Protein AF-A0A948JRN7-F1 (afdb_monomer)

Secondary structure (DSSP, 8-state):
---SSEEEETTTTEEEEPTTEEEETTEEEEHHHHHHHHH-SSEEEETTTTEEEEPTTEEEEE-SSSS-EEEEEHHHHH-TTEEE-TTT-SEEE-TTEEE-TTS-EEE---EEEEEEEEEETTTTEEEEEETTT--EEEEEE-TT-TTGGGGTTSEEEEE-TTSSS--TT-EEEETTTTEEEEEEEEEEE-TT--SSPPPPP--S-PPPP---HHHHHHTT-TTHHHHHHHHHTTS----TTS---TTSBPBHHHHHHHHHHHTTPPP--S--BTTBSSSTTHHHHHHHHHTTS----TTS---TTSBPBHHHHHHHHHHHTT---PPPPTTS-TTHHHHHHHHHTT-S-TT--SSSPBPBHHHHHHHHHHHHHHHHHH--

pLDDT: mean 86.11, std 11.88, range [35.75, 98.44]

Foldseek 3Di:
DADPQWDQDPVVRDIDGHPQWDQDPSYTDRQQVVLCVQANPQWGADPVVRDIAGHQQWHWDADPDDRGIYTDGQCVQANPQWTADPVVRDIDGHPQFDQDPSRHTDGAWDKFKWFFADDDPVQQWTWIAGPPPRWIKIWHKAPWPPPCVVRHRHIWIKGCTPDSDRDQQIWIADPVPRTIIGTNDIDTDDPPDDPDDDDDDDDDDDDDDDDQQACVQCVPPPLSVLQVVCVVVVLDAPDPVNYNNQFAFDFLLRLLSSLLVLLVNDQQDFPQAVPTGPDPSRSSQVSCCVLVQAVDDPVRHNRRGDFDFDLNSLSNNCSSLVPDFDDDDPPDDPSVSSCVSCVVLVLDDPPNPDRRHGDGNSNSSSSSSSSVVVSVVVPD

Nearest PDB structures (foldseek):
  6cwi-assembly1_A  TM=8.320E-01  e=4.860E-07  Paenibacillus alvei
  7sv6-assembly1_A  TM=8.134E-01  e=3.310E-07  Paenibacillus alvei
  7sv5-assembly2_B  TM=8.138E-01  e=5.134E-07  Paenibacillus alvei
  6cwm-assembly1_A  TM=8.094E-01  e=3.505E-06  Paenibacillus alvei
  6cwf-assembly1_A  TM=7.870E-01  e=3.318E-06  Paenibacillus alvei

Mean predicted aligned error: 18.85 Å

Sequence (380 aa):
QLGLNSSYNVLSDTCECSIGYIIRNDQCVQADDACEDKIGRHSKFNSLTDKCECDSGYVLSQKSYGSELECRSCTDKHGIHAEYDYLSKECECESDYTMDDDGQCIEKQNNVYFDLIELDDDNNEAIIRSDYDRSYYHVSYGLGCLSIWRYENRQIVINLGTDYSLDTWDKIVLQDDDQTCNIVSKERVDSGFSLEEEEEETGGYYVPTSVNVFEVDIALSPYRQAIENLKNKGVVGGYPDGTYKPKNLINRAEFIKIVMGAAGFPASGSSCYSDVKDEWFAGYACAAKSSEIATGYPDGTFKPTNNINVVEALKIVLKTFVISVRGLDEDEEWFKPYVETAQSHSLYLPTFDSADKKITREEMAELVNRILDLQSKLSP

Structure (mmCIF, N/CA/C/O backbone):
data_AF-A0A948JRN7-F1
#
_entry.id   AF-A0A948JRN7-F1
#
loop_
_atom_site.group_PDB
_atom_site.id
_atom_site.type_symbol
_atom_site.label_atom_id
_atom_site.label_alt_id
_atom_site.label_comp_id
_atom_site.label_asym_id
_atom_site.label_entity_id
_atom_site.label_seq_id
_atom_site.pdbx_PDB_ins_code
_atom_site.Cartn_x
_atom_site.Cartn_y
_atom_site.Cartn_z
_atom_site.occupancy
_atom_site.B_iso_or_equiv
_atom_site.auth_seq_id
_atom_site.auth_comp_id
_atom_site.auth_asym_id
_atom_site.auth_atom_id
_atom_site.pdbx_PDB_model_num
ATOM 1 N N . GLN A 1 1 ? -35.756 52.772 35.837 1.00 71.56 1 GLN A N 1
ATOM 2 C CA . GLN A 1 1 ? -35.366 51.626 36.684 1.00 71.56 1 GLN A CA 1
ATOM 3 C C . GLN A 1 1 ? -34.449 50.688 35.915 1.00 71.56 1 GLN A C 1
ATOM 5 O O . GLN A 1 1 ? -33.322 50.562 36.349 1.00 71.56 1 GLN A O 1
ATOM 10 N N . LEU A 1 2 ? -34.848 50.180 34.741 1.00 77.38 2 LEU A N 1
ATOM 11 C CA . LEU A 1 2 ? -34.075 49.175 33.988 1.00 77.38 2 LEU A CA 1
ATOM 12 C C . LEU A 1 2 ? -32.864 49.672 33.162 1.00 77.38 2 LEU A C 1
ATOM 14 O O . LEU A 1 2 ? -32.124 48.860 32.615 1.00 77.38 2 LEU A O 1
ATOM 18 N N . GLY A 1 3 ? -32.627 50.986 33.076 1.00 80.06 3 GLY A N 1
ATOM 19 C CA . GLY A 1 3 ? -31.482 51.554 32.346 1.00 80.06 3 GLY A CA 1
ATOM 20 C C . GLY A 1 3 ? -31.683 51.647 30.824 1.00 80.06 3 GLY A C 1
ATOM 21 O O . GLY A 1 3 ? -32.809 51.805 30.351 1.00 80.06 3 GLY A O 1
ATOM 22 N N . LEU A 1 4 ? -30.578 51.624 30.065 1.00 79.44 4 LEU A N 1
ATOM 23 C CA . LEU A 1 4 ? -30.574 51.638 28.591 1.00 79.44 4 LEU A CA 1
ATOM 24 C C . LEU A 1 4 ? -31.146 50.322 28.026 1.00 79.44 4 LEU A C 1
ATOM 26 O O . LEU A 1 4 ? -31.138 49.310 28.715 1.00 79.44 4 LEU A O 1
ATOM 30 N N . ASN A 1 5 ? -31.630 50.335 26.777 1.00 85.75 5 ASN A N 1
ATOM 31 C CA . ASN A 1 5 ? -32.268 49.180 26.117 1.00 85.75 5 ASN A CA 1
ATOM 32 C C . ASN A 1 5 ? -33.524 48.656 26.839 1.00 85.75 5 ASN A C 1
ATOM 34 O O . ASN A 1 5 ? -33.783 47.456 26.855 1.00 85.75 5 ASN A O 1
ATOM 38 N N . SER A 1 6 ? -34.308 49.568 27.423 1.00 87.62 6 SER A N 1
ATOM 39 C CA . SER A 1 6 ? -35.626 49.282 27.994 1.00 87.62 6 SER A CA 1
ATOM 40 C C . SER A 1 6 ? -36.706 50.173 27.378 1.00 87.62 6 SER A C 1
ATOM 42 O O . SER A 1 6 ? -36.439 51.300 26.953 1.00 87.62 6 SER A O 1
ATOM 44 N N . SER A 1 7 ? -37.936 49.669 27.336 1.00 87.81 7 SER A N 1
ATOM 45 C CA . SER A 1 7 ? -39.126 50.389 26.885 1.00 87.81 7 SER A CA 1
ATOM 46 C C . SER A 1 7 ? -40.307 50.108 27.809 1.00 87.81 7 SER A C 1
ATOM 48 O O . SER A 1 7 ? -40.402 49.038 28.401 1.00 87.81 7 SER A O 1
ATOM 50 N N . TYR A 1 8 ? -41.209 51.074 27.953 1.00 87.38 8 TYR A N 1
ATOM 51 C CA . TYR A 1 8 ? -42.421 50.901 28.750 1.00 87.38 8 TYR A CA 1
ATOM 52 C C . TYR A 1 8 ? -43.553 50.349 27.880 1.00 87.38 8 TYR A C 1
ATOM 54 O O . TYR A 1 8 ? -43.899 50.948 26.857 1.00 87.38 8 TYR A O 1
ATOM 62 N N . ASN A 1 9 ? -44.127 49.219 28.290 1.00 83.50 9 ASN A N 1
ATOM 63 C CA . ASN A 1 9 ? -45.239 48.582 27.606 1.00 83.50 9 ASN A CA 1
ATOM 64 C C . ASN A 1 9 ? -46.561 49.021 28.251 1.00 83.50 9 ASN A C 1
ATOM 66 O O . ASN A 1 9 ? -46.897 48.654 29.375 1.00 83.50 9 ASN A O 1
ATOM 70 N N . VAL A 1 10 ? -47.320 49.828 27.507 1.00 86.88 10 VAL A N 1
ATOM 71 C CA . VAL A 1 10 ? -48.573 50.449 27.971 1.00 86.88 10 VAL A CA 1
ATOM 72 C C . VAL A 1 10 ? -49.690 49.416 28.185 1.00 86.88 10 VAL A C 1
ATOM 74 O O . VAL A 1 10 ? -50.643 49.690 28.909 1.00 86.88 10 VAL A O 1
ATOM 77 N N . LEU A 1 11 ? -49.601 48.238 27.559 1.00 84.12 11 LEU A N 1
ATOM 78 C CA . LEU A 1 11 ? -50.618 47.188 27.675 1.00 84.12 11 LEU A CA 1
ATOM 79 C C . LEU A 1 11 ? -50.417 46.325 28.925 1.00 84.12 11 LEU A C 1
ATOM 81 O O . LEU A 1 11 ? -51.403 45.925 29.541 1.00 84.12 11 LEU A O 1
ATOM 85 N N . SER A 1 12 ? -49.165 46.038 29.288 1.00 84.50 12 SER A N 1
ATOM 86 C CA . SER A 1 12 ? -48.808 45.270 30.490 1.00 84.50 12 SER A CA 1
ATOM 87 C C . SER A 1 12 ? -48.575 46.145 31.727 1.00 84.50 12 SER A C 1
ATOM 89 O O . SER A 1 12 ? -48.521 45.608 32.829 1.00 84.50 12 SER A O 1
ATOM 91 N N . ASP A 1 13 ? -48.476 47.471 31.565 1.00 88.69 13 ASP A N 1
ATOM 92 C CA . ASP A 1 13 ? -48.104 48.436 32.616 1.00 88.69 13 ASP A CA 1
ATOM 93 C C . ASP A 1 13 ? -46.740 48.111 33.264 1.00 88.69 13 ASP A C 1
ATOM 95 O O . ASP A 1 13 ? -46.504 48.324 34.453 1.00 88.69 13 ASP A O 1
ATOM 99 N N . THR A 1 14 ? -45.811 47.573 32.466 1.00 86.38 14 THR A N 1
ATOM 100 C CA . THR A 1 14 ? -44.475 47.158 32.918 1.00 86.38 14 THR A CA 1
ATOM 101 C C . THR A 1 14 ? -43.363 47.727 32.039 1.00 86.38 14 THR A C 1
ATOM 103 O O . THR A 1 14 ? -43.544 47.975 30.847 1.00 86.38 14 THR A O 1
ATOM 106 N N . CYS A 1 15 ? -42.177 47.935 32.622 1.00 87.19 15 CYS A N 1
ATOM 107 C CA . CYS A 1 15 ? -40.963 48.193 31.843 1.00 87.19 15 CYS A CA 1
ATOM 108 C C . CYS A 1 15 ? -40.387 46.860 31.348 1.00 87.19 15 CYS A C 1
ATOM 110 O O . CYS A 1 15 ? -40.169 45.955 32.149 1.00 87.19 15 CYS A O 1
ATOM 112 N N . GLU A 1 16 ? -40.110 46.763 30.054 1.00 88.69 16 GLU A N 1
ATOM 113 C CA . GLU A 1 16 ? -39.585 45.573 29.379 1.00 88.69 16 GLU A CA 1
ATOM 114 C C . GLU A 1 16 ? -38.246 45.910 28.708 1.00 88.69 16 GLU A C 1
ATOM 116 O O . GLU A 1 16 ? -37.993 47.062 28.346 1.00 88.69 16 GLU A O 1
ATOM 121 N N . CYS A 1 17 ? -37.368 44.922 28.548 1.00 86.56 17 CYS A N 1
ATOM 122 C CA . CYS A 1 17 ? -36.128 45.105 27.798 1.00 86.56 17 CYS A CA 1
ATOM 123 C C . CYS A 1 17 ? -36.370 45.010 26.287 1.00 86.56 17 CYS A C 1
ATOM 125 O O . CYS A 1 17 ? -37.283 44.323 25.830 1.00 86.56 17 CYS A O 1
ATOM 127 N N . SER A 1 18 ? -35.541 45.700 25.504 1.00 85.69 18 SER A N 1
ATOM 128 C CA . SER A 1 18 ? -35.514 45.568 24.046 1.00 85.69 18 SER A CA 1
ATOM 129 C C . SER A 1 18 ? -35.190 44.129 23.625 1.00 85.69 18 SER A C 1
ATOM 131 O O . SER A 1 18 ? -34.545 43.384 24.359 1.00 85.69 18 SER A O 1
ATOM 133 N N . ILE A 1 19 ? -35.583 43.749 22.406 1.00 79.81 19 ILE A N 1
ATOM 134 C CA . ILE A 1 19 ? -35.268 42.432 21.825 1.00 79.81 19 ILE A CA 1
ATOM 135 C C . ILE A 1 19 ? -33.754 42.170 21.910 1.00 79.81 19 ILE A C 1
ATOM 137 O O . ILE A 1 19 ? -32.959 43.022 21.517 1.00 79.81 19 ILE A O 1
ATOM 141 N N . GLY A 1 20 ? -33.371 40.995 22.423 1.00 78.69 20 GLY A N 1
ATOM 142 C CA . GLY A 1 20 ? -31.972 40.608 22.655 1.00 78.69 20 GLY A CA 1
ATOM 143 C C . GLY A 1 20 ? -31.425 40.970 24.043 1.00 78.69 20 GLY A C 1
ATOM 144 O O . GLY A 1 20 ? -30.264 40.680 24.325 1.00 78.69 20 GLY A O 1
ATOM 145 N N . TYR A 1 21 ? -32.242 41.567 24.918 1.00 86.25 21 TYR A N 1
ATOM 146 C CA . TYR A 1 21 ? -31.876 41.922 26.290 1.00 86.25 21 TYR A CA 1
ATOM 147 C C . TYR A 1 21 ? -32.825 41.280 27.311 1.00 86.25 21 TYR A C 1
ATOM 149 O O . TYR A 1 21 ? -34.025 41.162 27.064 1.00 86.25 21 TYR A O 1
ATOM 157 N N . ILE A 1 22 ? -32.295 40.917 28.481 1.00 85.38 22 ILE A N 1
ATOM 158 C CA . ILE A 1 22 ? -33.055 40.358 29.611 1.00 85.38 22 ILE A CA 1
ATOM 159 C C . ILE A 1 22 ? -32.855 41.189 30.881 1.00 85.38 22 ILE A C 1
ATOM 161 O O . ILE A 1 22 ? -31.831 41.854 31.048 1.00 85.38 22 ILE A O 1
ATOM 165 N N . ILE A 1 23 ? -33.829 41.144 31.796 1.00 85.31 23 ILE A N 1
ATOM 166 C CA . ILE A 1 23 ? -33.737 41.828 33.093 1.00 85.31 23 ILE A CA 1
ATOM 167 C C . ILE A 1 23 ? -32.885 40.986 34.050 1.00 85.31 23 ILE A C 1
ATOM 169 O O . ILE A 1 23 ? -33.273 39.881 34.427 1.00 85.31 23 ILE A O 1
ATOM 173 N N . ARG A 1 24 ? -31.753 41.530 34.505 1.00 80.81 24 ARG A N 1
ATOM 174 C CA . ARG A 1 24 ? -30.903 40.945 35.554 1.00 80.81 24 ARG A CA 1
ATOM 175 C C . ARG A 1 24 ? -30.499 42.047 36.531 1.00 80.81 24 ARG A C 1
ATOM 177 O O . ARG A 1 24 ? -29.957 43.063 36.114 1.00 80.81 24 ARG A O 1
ATOM 184 N N . ASN A 1 25 ? -30.768 41.854 37.825 1.00 83.50 25 ASN A N 1
ATOM 185 C CA . ASN A 1 25 ? -30.507 42.849 38.881 1.00 83.50 25 ASN A CA 1
ATOM 186 C C . ASN A 1 25 ? -31.093 44.243 38.568 1.00 83.50 25 ASN A C 1
ATOM 188 O O . ASN A 1 25 ? -30.400 45.251 38.683 1.00 83.50 25 ASN A O 1
ATOM 192 N N . ASP A 1 26 ? -32.358 44.287 38.135 1.00 85.69 26 ASP A N 1
ATOM 193 C CA . ASP A 1 26 ? -33.070 45.513 37.740 1.00 85.69 26 ASP A CA 1
ATOM 194 C C . ASP A 1 26 ? -32.399 46.312 36.604 1.00 85.69 26 ASP A C 1
ATOM 196 O O . ASP A 1 26 ? -32.600 47.521 36.494 1.00 85.69 26 ASP A O 1
ATOM 200 N N . GLN A 1 27 ? -31.621 45.656 35.735 1.00 88.12 27 GLN A N 1
ATOM 201 C CA . GLN A 1 27 ? -31.015 46.254 34.542 1.00 88.12 27 GLN A CA 1
ATOM 202 C C . GLN A 1 27 ? -31.199 45.364 33.309 1.00 88.12 27 GLN A C 1
ATOM 204 O O . GLN A 1 27 ? -31.197 44.139 33.419 1.00 88.12 27 GLN A O 1
ATOM 209 N N . CYS A 1 28 ? -31.339 45.976 32.131 1.00 88.25 28 CYS A N 1
ATOM 210 C CA . CYS A 1 28 ? -31.331 45.249 30.861 1.00 88.25 28 CYS A CA 1
ATOM 211 C C . CYS A 1 28 ? -29.895 44.911 30.445 1.00 88.25 28 CYS A C 1
ATOM 213 O O . CYS A 1 28 ? -29.111 45.803 30.116 1.00 88.25 28 CYS A O 1
ATOM 215 N N . VAL A 1 29 ? -29.563 43.621 30.442 1.00 88.94 29 VAL A N 1
ATOM 216 C CA . VAL A 1 29 ? -28.268 43.080 29.996 1.00 88.94 29 VAL A CA 1
ATOM 217 C C . VAL A 1 29 ? -28.449 42.287 28.707 1.00 88.94 29 VAL A C 1
ATOM 219 O O . VAL A 1 29 ? -29.532 41.753 28.467 1.00 88.94 29 VAL A O 1
ATOM 222 N N . GLN A 1 30 ? -27.421 42.242 27.859 1.00 90.25 30 GLN A N 1
ATOM 223 C CA . GLN A 1 30 ? -27.476 41.471 26.618 1.00 90.25 30 GLN A CA 1
ATOM 224 C C . GLN A 1 30 ? -27.650 39.988 26.959 1.00 90.25 30 GLN A C 1
ATOM 226 O O . GLN A 1 30 ? -26.988 39.462 27.855 1.00 90.25 30 GLN A O 1
ATOM 231 N N . ALA A 1 31 ? -28.611 39.342 26.306 1.00 87.50 31 ALA A N 1
ATOM 232 C CA . ALA A 1 31 ? -29.067 38.024 26.720 1.00 87.50 31 ALA A CA 1
ATOM 233 C C . ALA A 1 31 ? -27.991 36.943 26.516 1.00 87.50 31 ALA A C 1
ATOM 235 O O . ALA A 1 31 ? -27.829 36.085 27.381 1.00 87.50 31 ALA A O 1
ATOM 236 N N . ASP A 1 32 ? -27.218 37.039 25.431 1.00 87.94 32 ASP A N 1
ATOM 237 C CA . ASP A 1 32 ? -26.096 36.136 25.150 1.00 87.94 32 ASP A CA 1
ATOM 238 C C . ASP A 1 32 ? -24.962 36.309 26.172 1.00 87.94 32 ASP A C 1
ATOM 240 O O . ASP A 1 32 ? -24.527 35.324 26.759 1.00 87.94 32 ASP A O 1
ATOM 244 N N . ASP A 1 33 ? -24.574 37.548 26.503 1.00 89.25 33 ASP A N 1
ATOM 245 C CA . ASP A 1 33 ? -23.571 37.827 27.547 1.00 89.25 33 ASP A CA 1
ATOM 246 C C . ASP A 1 33 ? -23.999 37.247 28.905 1.00 89.25 33 ASP A C 1
ATOM 248 O O . ASP A 1 33 ? -23.204 36.672 29.649 1.00 89.25 33 ASP A O 1
ATOM 252 N N . A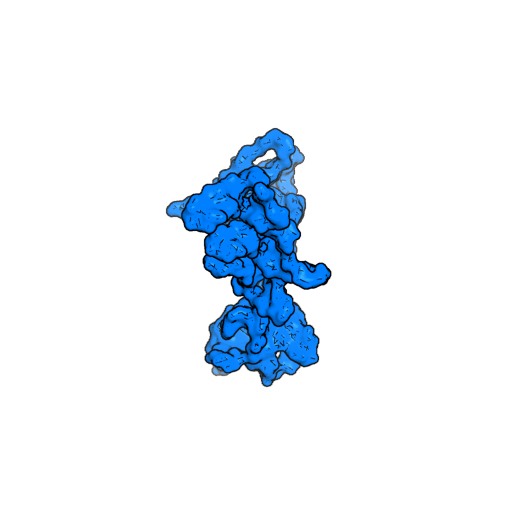LA A 1 34 ? -25.290 37.357 29.233 1.00 88.50 34 ALA A N 1
ATOM 253 C CA . ALA A 1 34 ? -25.832 36.773 30.452 1.00 88.50 34 ALA A CA 1
ATOM 254 C C . ALA A 1 34 ? -25.805 35.234 30.439 1.00 88.50 34 ALA A C 1
ATOM 256 O O . ALA A 1 34 ? -25.733 34.623 31.510 1.00 88.50 34 ALA A O 1
ATOM 257 N N . CYS A 1 35 ? -25.861 34.610 29.261 1.00 90.31 35 CYS A N 1
ATOM 258 C CA . CYS A 1 35 ? -25.663 33.175 29.103 1.00 90.31 35 CYS A CA 1
ATOM 259 C C . CYS A 1 35 ? -24.190 32.790 29.224 1.00 90.31 35 CYS A C 1
ATOM 261 O O . CYS A 1 35 ? -23.897 31.849 29.966 1.00 90.31 35 CYS A O 1
ATOM 263 N N . GLU A 1 36 ? -23.274 33.560 28.635 1.00 89.50 36 GLU A N 1
ATOM 264 C CA . GLU A 1 36 ? -21.836 33.329 28.789 1.00 89.50 36 GLU A CA 1
ATOM 265 C C . GLU A 1 36 ? -21.388 33.429 30.251 1.00 89.50 36 GLU A C 1
ATOM 267 O O . GLU A 1 36 ? -20.629 32.587 30.732 1.00 89.50 36 GLU A O 1
ATOM 272 N N . ASP A 1 37 ? -21.926 34.386 31.005 1.00 87.94 37 ASP A N 1
ATOM 273 C CA . ASP A 1 37 ? -21.701 34.494 32.450 1.00 87.94 37 ASP A CA 1
ATOM 274 C C . ASP A 1 37 ? -22.206 33.270 33.230 1.00 87.94 37 ASP A C 1
ATOM 276 O O . ASP A 1 37 ? -21.676 32.933 34.291 1.00 87.94 37 ASP A O 1
ATOM 280 N N . LYS A 1 38 ? -23.295 32.650 32.762 1.00 87.31 38 LYS A N 1
ATOM 281 C CA . LYS A 1 38 ? -24.027 31.610 33.495 1.00 87.31 38 LYS A CA 1
ATOM 282 C C . LYS A 1 38 ? -23.509 30.207 33.201 1.00 87.31 38 LYS A C 1
ATOM 284 O O . LYS A 1 38 ? -23.428 29.397 34.122 1.00 87.31 38 LYS A O 1
ATOM 289 N N . ILE A 1 39 ? -23.229 29.909 31.936 1.00 89.56 39 ILE A N 1
ATOM 290 C CA . ILE A 1 39 ? -22.814 28.580 31.463 1.00 89.56 39 ILE A CA 1
ATOM 291 C C . ILE A 1 39 ? -21.542 28.630 30.602 1.00 89.56 39 ILE A C 1
ATOM 293 O O . ILE A 1 39 ? -21.183 27.646 29.969 1.00 89.56 39 ILE A O 1
ATOM 297 N N . GLY A 1 40 ? -20.817 29.747 30.597 1.00 88.38 40 GLY A N 1
ATOM 298 C CA . GLY A 1 40 ? -19.539 29.867 29.902 1.00 88.38 40 GLY A CA 1
ATOM 299 C C . GLY A 1 40 ? -19.662 30.132 28.400 1.00 88.38 40 GLY A C 1
ATOM 300 O O . GLY A 1 40 ? -20.748 30.295 27.845 1.00 88.38 40 GLY A O 1
ATOM 301 N N . ARG A 1 41 ? -18.502 30.192 27.741 1.00 89.00 41 ARG A N 1
ATOM 302 C CA . ARG A 1 41 ? -18.384 30.450 26.298 1.00 89.00 41 ARG A CA 1
ATOM 303 C C . ARG A 1 41 ? -19.115 29.393 25.470 1.00 89.00 41 ARG A C 1
ATOM 305 O O . ARG A 1 41 ? -19.315 28.276 25.939 1.00 89.00 41 ARG A O 1
ATOM 312 N N . HIS A 1 42 ? -19.431 29.741 24.222 1.00 92.94 42 HIS A N 1
ATOM 313 C CA . HIS A 1 42 ? -20.208 28.903 23.297 1.00 92.94 42 HIS A CA 1
ATOM 314 C C . HIS A 1 42 ? -21.648 28.681 23.757 1.00 92.94 42 HIS A C 1
ATOM 316 O O . HIS A 1 42 ? -22.235 27.627 23.505 1.00 92.94 42 HIS A O 1
ATOM 322 N N . SER A 1 43 ? -22.202 29.671 24.459 1.00 92.25 43 SER A N 1
ATOM 323 C CA . SER A 1 43 ? -23.606 29.708 24.824 1.00 92.25 43 SER A CA 1
ATOM 324 C C . SER A 1 43 ? -24.307 30.913 24.219 1.00 92.25 43 SER A C 1
ATOM 326 O O . SER A 1 43 ? -23.720 31.974 24.028 1.00 92.25 43 SER A O 1
ATOM 328 N N . LYS A 1 44 ? -25.590 30.729 23.932 1.00 91.81 44 LYS A N 1
ATOM 329 C CA . LYS A 1 44 ? -26.480 31.725 23.349 1.00 91.81 44 LYS A CA 1
ATOM 330 C C . LYS A 1 44 ? -27.836 31.683 24.026 1.00 91.81 44 LYS A C 1
ATOM 332 O O . LYS A 1 44 ? -28.272 30.648 24.540 1.00 91.81 44 LYS A O 1
ATOM 337 N N . PHE A 1 45 ? -28.538 32.799 23.993 1.00 89.50 45 PHE A N 1
ATOM 338 C CA . PHE A 1 45 ? -29.884 32.901 24.512 1.00 89.50 45 PHE A CA 1
ATOM 339 C C . PHE A 1 45 ? -30.915 32.544 23.439 1.00 89.50 45 PHE A C 1
ATOM 341 O O . PHE A 1 45 ? -31.019 33.185 22.392 1.00 89.50 45 PHE A O 1
ATOM 348 N N . ASN A 1 46 ? -31.736 31.536 23.720 1.00 85.69 46 ASN A N 1
ATOM 349 C CA . ASN A 1 46 ? -32.886 31.198 22.897 1.00 85.69 46 ASN A CA 1
ATOM 350 C C . ASN A 1 46 ? -34.123 31.955 23.400 1.00 85.69 46 ASN A C 1
ATOM 352 O O . ASN A 1 46 ? -34.732 31.595 24.410 1.00 85.69 46 ASN A O 1
ATOM 356 N N . SER A 1 47 ? -34.516 32.991 22.656 1.00 81.12 47 SER A N 1
ATOM 357 C CA . SER A 1 47 ? -35.659 33.853 22.978 1.00 81.12 47 SER A CA 1
ATOM 358 C C . SER A 1 47 ? -37.023 33.169 22.862 1.00 81.12 47 SER A C 1
ATOM 360 O O . SER A 1 47 ? -37.991 33.665 23.433 1.00 81.12 47 SER A O 1
ATOM 362 N N . LEU A 1 48 ? -37.123 32.036 22.157 1.00 80.25 48 LEU A N 1
ATOM 363 C CA . LEU A 1 48 ? -38.365 31.264 22.060 1.00 80.25 48 LEU A CA 1
ATOM 364 C C . LEU A 1 48 ? -38.599 30.415 23.311 1.00 80.25 48 LEU A C 1
ATOM 366 O O . LEU A 1 48 ? -39.745 30.190 23.697 1.00 80.25 48 LEU A O 1
ATOM 370 N N . THR A 1 49 ? -37.523 29.930 23.930 1.00 83.94 49 THR A N 1
ATOM 371 C CA . THR A 1 49 ? -37.589 29.057 25.110 1.00 83.94 49 THR A CA 1
ATOM 372 C C . THR A 1 49 ? -37.239 29.766 26.413 1.00 83.94 49 THR A C 1
ATOM 374 O O . THR A 1 49 ? -37.380 29.149 27.467 1.00 83.94 49 THR A O 1
ATOM 377 N N . ASP A 1 50 ? -36.761 31.013 26.340 1.00 82.88 50 ASP A N 1
ATOM 378 C CA . ASP A 1 50 ? -36.257 31.819 27.462 1.00 82.88 50 ASP A CA 1
ATOM 379 C C . ASP A 1 50 ? -35.148 31.094 28.253 1.00 82.88 50 ASP A C 1
ATOM 381 O O . ASP A 1 50 ? -35.153 31.002 29.483 1.00 82.88 50 ASP A O 1
ATOM 385 N N . LYS A 1 51 ? -34.209 30.470 27.527 1.00 87.88 51 LYS A N 1
ATOM 386 C CA . LYS A 1 51 ? -33.140 29.634 28.100 1.00 87.88 51 LYS A CA 1
ATOM 387 C C . LYS A 1 51 ? -31.809 29.863 27.399 1.00 87.88 51 LYS A C 1
ATOM 389 O O . LYS A 1 51 ? -31.768 30.166 26.213 1.00 87.88 51 LYS A O 1
ATOM 394 N N . CYS A 1 52 ? -30.728 29.657 28.147 1.00 90.19 52 CYS A N 1
ATOM 395 C CA . CYS A 1 52 ? -29.388 29.555 27.584 1.00 90.19 52 CYS A CA 1
ATOM 396 C C . CYS A 1 52 ? -29.186 28.163 26.984 1.00 90.19 52 CYS A C 1
ATOM 398 O O . CYS A 1 52 ? -29.450 27.162 27.654 1.00 90.19 52 CYS A O 1
ATOM 400 N N . GLU A 1 53 ? -28.711 28.119 25.749 1.00 91.38 53 GLU A N 1
ATOM 401 C CA . GLU A 1 53 ? -28.385 26.915 24.989 1.00 91.38 53 GLU A CA 1
ATOM 402 C C . GLU A 1 53 ? -26.945 27.009 24.489 1.00 91.38 53 GLU A C 1
ATOM 404 O O . GLU A 1 53 ? -26.374 28.095 24.441 1.00 91.38 53 GLU A O 1
ATOM 409 N N . CYS A 1 54 ? -26.357 25.882 24.105 1.00 92.56 54 CYS A N 1
ATOM 410 C CA . CYS A 1 54 ? -25.032 25.879 23.502 1.00 92.56 54 CYS A CA 1
ATOM 411 C C . CYS A 1 54 ? -25.091 26.190 21.998 1.00 92.56 54 CYS A C 1
ATOM 413 O O . CYS A 1 54 ? -26.117 25.993 21.334 1.00 92.56 54 CYS A O 1
ATOM 415 N N . ASP A 1 55 ? -23.986 26.694 21.457 1.00 90.81 55 ASP A N 1
ATOM 416 C CA . ASP A 1 55 ? -23.803 26.857 20.018 1.00 90.81 55 ASP A CA 1
ATOM 417 C C . ASP A 1 55 ? -23.767 25.509 19.291 1.00 90.81 55 ASP A C 1
ATOM 419 O O . ASP A 1 55 ? -23.527 24.458 19.882 1.00 90.81 55 ASP A O 1
ATOM 423 N N . SER A 1 56 ? -24.002 25.529 17.977 1.00 87.25 56 SER A N 1
ATOM 424 C CA . SER A 1 56 ? -23.877 24.323 17.154 1.00 87.25 56 SER A CA 1
ATOM 425 C C . SER A 1 56 ? -22.461 23.753 17.256 1.00 87.25 56 SER A C 1
ATOM 427 O O . SER A 1 56 ? -21.490 24.500 17.138 1.00 87.25 56 SER A O 1
ATOM 429 N N . GLY A 1 57 ? -22.349 22.442 17.471 1.00 85.00 57 GLY A N 1
ATOM 430 C CA . GLY A 1 57 ? -21.079 21.777 17.780 1.00 85.00 57 GLY A CA 1
ATOM 431 C C . GLY A 1 57 ? -20.785 21.635 19.278 1.00 85.00 57 GLY A C 1
ATOM 432 O O . GLY A 1 57 ? -19.820 20.962 19.638 1.00 85.00 57 GLY A O 1
ATOM 433 N N . TYR A 1 58 ? -21.607 22.231 20.149 1.00 92.00 58 TYR A N 1
ATOM 434 C CA . TYR A 1 58 ? -21.447 22.188 21.600 1.00 92.00 58 TYR A CA 1
ATOM 435 C C . TYR A 1 58 ? -22.712 21.673 22.283 1.00 92.00 58 TYR A C 1
ATOM 437 O O . TYR A 1 58 ? -23.837 21.943 21.862 1.00 92.00 58 TYR A O 1
ATOM 445 N N . VAL A 1 59 ? -22.523 20.968 23.394 1.00 91.38 59 VAL A N 1
ATOM 446 C CA . VAL A 1 59 ? -23.607 20.455 24.234 1.00 91.38 59 VAL A CA 1
ATOM 447 C C . VAL A 1 59 ? -23.377 20.812 25.693 1.00 91.38 59 VAL A C 1
ATOM 449 O O . VAL A 1 59 ? -22.247 20.984 26.156 1.00 91.38 59 VAL A O 1
ATOM 452 N N . LEU A 1 60 ? -24.474 20.902 26.439 1.00 91.12 60 LEU A N 1
ATOM 453 C CA . LEU A 1 60 ? -24.428 21.209 27.859 1.00 91.12 60 LEU A CA 1
ATOM 454 C C . LEU A 1 60 ? -23.795 20.035 28.632 1.00 91.12 60 LEU A C 1
ATOM 456 O O . LEU A 1 60 ? -24.121 18.861 28.414 1.00 91.12 60 LEU A O 1
ATOM 460 N N . SER A 1 61 ? -22.878 20.356 29.535 1.00 87.06 61 SER A N 1
ATOM 461 C CA . SER A 1 61 ? -22.144 19.421 30.390 1.00 87.06 61 SER A CA 1
ATOM 462 C C . SER A 1 61 ? -21.980 20.012 31.787 1.00 87.06 61 SER A C 1
ATOM 464 O O . SER A 1 61 ? -22.045 21.224 31.960 1.00 87.06 61 SER A O 1
ATOM 466 N N . GLN A 1 62 ? -21.752 19.177 32.798 1.00 86.25 62 GLN A N 1
ATOM 467 C CA . GLN A 1 62 ? -21.246 19.654 34.088 1.00 86.25 62 GLN A CA 1
ATOM 468 C C . GLN A 1 62 ? -19.738 19.903 33.995 1.00 86.25 62 GLN A C 1
ATOM 470 O O . GLN A 1 62 ? -19.033 19.162 33.302 1.00 86.25 62 GLN A O 1
ATOM 475 N N . LYS A 1 63 ? -19.255 20.938 34.689 1.00 81.81 63 LYS A N 1
ATOM 476 C CA . LYS A 1 63 ? -17.822 21.226 34.815 1.00 81.81 63 LYS A CA 1
ATOM 477 C C . LYS A 1 63 ? -17.119 20.123 35.603 1.00 81.81 63 LYS A C 1
ATOM 479 O O . LYS A 1 63 ? -17.672 19.591 36.562 1.00 81.81 63 LYS A O 1
ATOM 484 N N . SER A 1 64 ? -15.850 19.868 35.280 1.00 73.50 64 SER A N 1
ATOM 485 C CA . SER A 1 64 ? -15.020 18.860 35.968 1.00 73.50 64 SER A CA 1
ATOM 486 C C . SER A 1 64 ? -14.840 19.109 37.474 1.00 73.50 64 SER A C 1
ATOM 488 O O . SER A 1 64 ? -14.497 18.189 38.211 1.00 73.50 64 SER A O 1
ATOM 490 N N . TYR A 1 65 ? -15.064 20.341 37.944 1.00 74.06 65 TYR A N 1
ATOM 491 C CA . TYR A 1 65 ? -15.051 20.702 39.360 1.00 74.06 65 TYR A CA 1
ATOM 492 C C . TYR A 1 65 ? -16.262 21.581 39.694 1.00 74.06 65 TYR A C 1
ATOM 494 O O . TYR A 1 65 ? -16.340 22.729 39.259 1.00 74.06 65 TYR A O 1
ATOM 502 N N . GLY A 1 66 ? -17.179 21.056 40.512 1.00 77.19 66 GLY A N 1
ATOM 503 C CA . GLY A 1 66 ? -18.378 21.762 40.979 1.00 77.19 66 GLY A CA 1
ATOM 504 C C . GLY A 1 66 ? -19.673 21.292 40.310 1.00 77.19 66 GLY A C 1
ATOM 505 O O . GLY A 1 66 ? -19.685 20.331 39.554 1.00 77.19 66 GLY A O 1
ATOM 506 N N . SER A 1 67 ? -20.786 21.957 40.627 1.00 75.25 67 SER A N 1
ATOM 507 C CA . SER A 1 67 ? -22.124 21.657 40.082 1.00 75.25 67 SER A CA 1
ATOM 508 C C . SER A 1 67 ? -22.556 22.620 38.970 1.00 75.25 67 SER A C 1
ATOM 510 O O . SER A 1 67 ? -23.730 22.665 38.602 1.00 75.25 67 SER A O 1
ATOM 512 N N . GLU A 1 68 ? -21.629 23.439 38.479 1.00 85.75 68 GLU A N 1
ATOM 513 C CA . GLU A 1 68 ? -21.881 24.406 37.415 1.00 85.75 68 GLU A CA 1
ATOM 514 C C . GLU A 1 68 ? -21.917 23.721 36.047 1.00 85.75 68 GLU A C 1
ATOM 516 O O . GLU A 1 68 ? -21.229 22.726 35.812 1.00 85.75 68 GLU A O 1
ATOM 521 N N . LEU A 1 69 ? -22.721 24.276 35.143 1.00 89.00 69 LEU A N 1
ATOM 522 C CA . LEU A 1 69 ? -22.849 23.799 33.771 1.00 89.00 69 LEU A CA 1
ATOM 523 C C . LEU A 1 69 ? -21.901 24.575 32.851 1.00 89.00 69 LEU A C 1
ATOM 525 O O . LEU A 1 69 ? -21.587 25.738 33.110 1.00 89.00 69 LEU A O 1
ATOM 529 N N . GLU A 1 70 ? -21.476 23.932 31.772 1.00 92.44 70 GLU A N 1
ATOM 530 C CA . GLU A 1 70 ? -20.708 24.529 30.688 1.00 92.44 70 GLU A CA 1
ATOM 531 C C . GLU A 1 70 ? -21.075 23.937 29.324 1.00 92.44 70 GLU A C 1
ATOM 533 O O . GLU A 1 70 ? -21.593 22.822 29.243 1.00 92.44 70 GLU A O 1
ATOM 538 N N . CYS A 1 71 ? -20.798 24.672 28.248 1.00 92.88 71 CYS A N 1
ATOM 539 C CA . CYS A 1 71 ? -20.886 24.153 26.886 1.00 92.88 71 CYS A CA 1
ATOM 540 C C . CYS A 1 71 ? -19.554 23.510 26.479 1.00 92.88 71 CYS A C 1
ATOM 542 O O . CYS A 1 71 ? -18.534 24.192 26.388 1.00 92.88 71 CYS A O 1
ATOM 544 N N . ARG A 1 72 ? -19.557 22.196 26.224 1.00 92.06 72 ARG A N 1
ATOM 545 C CA . ARG A 1 72 ? -18.383 21.445 25.744 1.00 92.06 72 ARG A CA 1
ATOM 546 C C . ARG A 1 72 ? -18.608 20.956 24.326 1.00 92.06 72 ARG A C 1
ATOM 548 O O . ARG A 1 72 ? -19.736 20.618 23.968 1.00 92.06 72 ARG A O 1
ATOM 555 N N . SER A 1 73 ? -17.537 20.912 23.538 1.00 92.81 73 SER A N 1
ATOM 556 C CA . SER A 1 73 ? -17.587 20.272 22.225 1.00 92.81 73 SER A CA 1
ATOM 557 C C . SER A 1 73 ? -17.866 18.773 22.379 1.00 92.81 73 SER A C 1
ATOM 559 O O . SER A 1 73 ? -17.560 18.187 23.426 1.00 92.81 73 SER A O 1
ATOM 561 N N . CYS A 1 74 ? -18.433 18.141 21.349 1.00 92.12 74 CYS A N 1
ATOM 562 C CA . CYS A 1 74 ? -18.662 16.694 21.372 1.00 92.12 74 CYS A CA 1
ATOM 563 C C . CYS A 1 74 ? -17.362 15.921 21.587 1.00 92.12 74 CYS A C 1
ATOM 565 O O . CYS A 1 74 ? -17.316 15.045 22.449 1.00 92.12 74 CYS A O 1
ATOM 567 N N . THR A 1 75 ? -16.285 16.340 20.920 1.00 91.94 75 THR A N 1
ATOM 568 C CA . THR A 1 75 ? -14.969 15.719 21.064 1.00 91.94 75 THR A CA 1
ATOM 569 C C . THR A 1 75 ? -14.385 15.862 22.466 1.00 91.94 75 THR A C 1
ATOM 571 O O . THR A 1 75 ? -13.764 14.934 22.976 1.00 91.94 75 THR A O 1
ATOM 574 N N . ASP A 1 76 ? -14.604 17.002 23.131 1.00 89.75 76 ASP A N 1
ATOM 575 C CA . ASP A 1 76 ? -14.146 17.180 24.512 1.00 89.75 76 ASP A CA 1
ATOM 576 C C . ASP A 1 76 ? -14.961 16.333 25.488 1.00 89.75 76 ASP A C 1
ATOM 578 O O . ASP A 1 76 ? -14.428 15.893 26.506 1.00 89.75 76 ASP A O 1
ATOM 582 N N . LYS A 1 77 ? -16.263 16.170 25.239 1.00 89.50 77 LYS A N 1
ATOM 583 C CA . LYS A 1 77 ? -17.183 15.501 26.163 1.00 89.50 77 LYS A CA 1
ATOM 584 C C . LYS A 1 77 ? -17.121 13.977 26.047 1.00 89.50 77 LYS A C 1
ATOM 586 O O . LYS A 1 77 ? -17.096 13.304 27.073 1.00 89.50 77 LYS A O 1
ATOM 591 N N . HIS A 1 78 ? -17.090 13.468 24.822 1.00 90.38 78 HIS A N 1
ATOM 592 C CA . HIS A 1 78 ? -17.261 12.051 24.503 1.00 90.38 78 HIS A CA 1
ATOM 593 C C . HIS A 1 78 ? -16.027 11.438 23.813 1.00 90.38 78 HIS A C 1
ATOM 595 O O . HIS A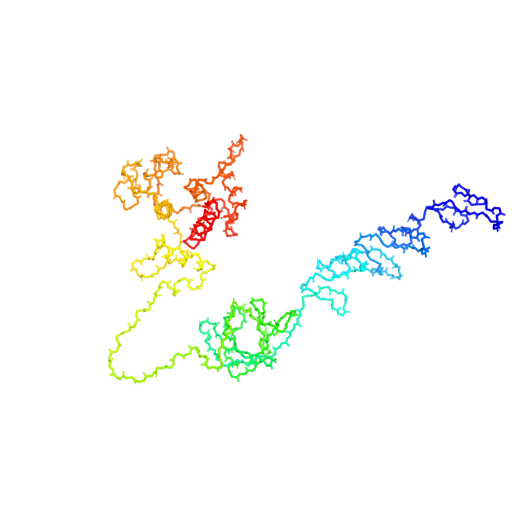 1 78 ? -16.048 10.264 23.463 1.00 90.38 78 HIS A O 1
ATOM 601 N N . GLY A 1 79 ? -14.943 12.199 23.633 1.00 90.75 79 GLY A N 1
ATOM 602 C CA . GLY A 1 79 ? -13.706 11.727 23.006 1.00 90.75 79 GLY A CA 1
ATOM 603 C C . GLY A 1 79 ? -13.633 12.023 21.507 1.00 90.75 79 GLY A C 1
ATOM 604 O O . GLY A 1 79 ? -14.589 12.483 20.895 1.00 90.75 79 GLY A O 1
ATOM 605 N N . ILE A 1 80 ? -12.467 11.781 20.900 1.00 90.69 80 ILE A N 1
ATOM 606 C CA . ILE A 1 80 ? -12.140 12.252 19.538 1.00 90.69 80 ILE A CA 1
ATOM 607 C C . ILE A 1 80 ? -13.058 11.717 18.426 1.00 90.69 80 ILE A C 1
ATOM 609 O O . ILE A 1 80 ? -13.116 12.341 17.375 1.00 90.69 80 ILE A O 1
ATOM 613 N N . HIS A 1 81 ? -13.772 10.616 18.672 1.00 92.38 81 HIS A N 1
ATOM 614 C CA . HIS A 1 81 ? -14.699 9.969 17.734 1.00 92.38 81 HIS A CA 1
ATOM 615 C C . HIS A 1 81 ? -16.158 10.371 17.967 1.00 92.38 81 HIS A C 1
ATOM 617 O O . HIS A 1 81 ? -17.076 9.604 17.689 1.00 92.38 81 HIS A O 1
ATOM 623 N N . ALA A 1 82 ? -16.378 11.545 18.553 1.00 93.75 82 ALA A N 1
ATOM 624 C CA . ALA A 1 82 ? -17.700 12.099 18.778 1.00 93.75 82 ALA A CA 1
ATOM 625 C C . ALA A 1 82 ? -17.947 13.292 17.855 1.00 93.75 82 ALA A C 1
ATOM 627 O O . ALA A 1 82 ? -17.179 14.259 17.847 1.00 93.75 82 ALA A O 1
ATOM 628 N N . GLU A 1 83 ? -19.067 13.263 17.145 1.00 93.62 83 GLU A N 1
ATOM 629 C CA . GLU A 1 83 ? -19.511 14.313 16.239 1.00 93.62 83 GLU A CA 1
ATOM 630 C C . GLU A 1 83 ? -20.839 14.934 16.687 1.00 93.62 83 GLU A C 1
ATOM 632 O O . GLU A 1 83 ? -21.565 14.394 17.521 1.00 93.62 83 GLU A O 1
ATOM 637 N N . TYR A 1 84 ? -21.129 16.133 16.180 1.00 93.69 84 TYR A N 1
ATOM 638 C CA . TYR A 1 84 ? -22.370 16.846 16.478 1.00 93.69 84 TYR A CA 1
ATOM 639 C C . TYR A 1 84 ? -23.383 16.609 15.364 1.00 93.69 84 TYR A C 1
ATOM 641 O O . TYR A 1 84 ? -23.155 17.041 14.229 1.00 93.69 84 TYR A O 1
ATOM 649 N N . ASP A 1 85 ? -24.524 16.008 15.691 1.00 90.38 85 ASP A N 1
ATOM 650 C CA . ASP A 1 85 ? -25.605 15.835 14.728 1.00 90.38 85 ASP A CA 1
ATOM 651 C C . ASP A 1 85 ? -26.499 17.089 14.682 1.00 90.38 85 ASP A C 1
ATOM 653 O O . ASP A 1 85 ? -27.036 17.572 15.683 1.00 90.38 85 ASP A O 1
ATOM 657 N N . TYR A 1 86 ? -26.662 17.659 13.487 1.00 85.88 86 TYR A N 1
ATOM 658 C CA . TYR A 1 86 ? -27.398 18.914 13.298 1.00 85.88 86 TYR A CA 1
ATOM 659 C C . TYR A 1 86 ? -28.924 18.752 13.344 1.00 85.88 86 TYR A C 1
ATOM 661 O O . TYR A 1 86 ? -29.634 19.757 13.479 1.00 85.88 86 TYR A O 1
ATOM 669 N N . LEU A 1 87 ? -29.440 17.529 13.204 1.00 83.38 87 LEU A N 1
ATOM 670 C CA . LEU A 1 87 ? -30.870 17.232 13.213 1.00 83.38 87 LEU A CA 1
ATOM 671 C C . LEU A 1 87 ? -31.363 16.972 14.642 1.00 83.38 87 LEU A C 1
ATOM 673 O O . LEU A 1 87 ? -32.350 17.584 15.060 1.00 83.38 87 LEU A O 1
ATOM 677 N N . SER A 1 88 ? -30.672 16.108 15.385 1.00 85.25 88 SER A N 1
ATOM 678 C CA . SER A 1 88 ? -30.935 15.758 16.782 1.00 85.25 88 SER A CA 1
ATOM 679 C C . SER A 1 88 ? -30.437 16.836 17.746 1.00 85.25 88 SER A C 1
ATOM 681 O O . SER A 1 88 ? -31.048 17.038 18.796 1.00 85.25 88 SER A O 1
ATOM 683 N N . LYS A 1 89 ? -29.412 17.609 17.350 1.00 86.81 89 LYS A N 1
ATOM 684 C CA . LYS A 1 89 ? -28.692 18.591 18.185 1.00 86.81 89 LYS A CA 1
ATOM 685 C C . LYS A 1 89 ? -27.974 17.959 19.379 1.00 86.81 89 LYS A C 1
ATOM 687 O O . LYS A 1 89 ? -27.709 18.652 20.367 1.00 86.81 89 LYS A O 1
ATOM 692 N N . GLU A 1 90 ? -27.666 16.674 19.291 1.00 89.75 90 GLU A N 1
ATOM 693 C CA . GLU A 1 90 ? -26.936 15.920 20.303 1.00 89.75 90 GLU A CA 1
ATOM 694 C C . GLU A 1 90 ? -25.555 15.506 19.776 1.00 89.75 90 GLU A C 1
ATOM 696 O O . GLU A 1 90 ? -25.232 15.688 18.601 1.00 89.75 90 GLU A O 1
ATOM 701 N N . CYS A 1 91 ? -24.708 15.017 20.682 1.00 91.94 91 CYS A N 1
ATOM 702 C CA . CYS A 1 91 ? -23.451 14.398 20.287 1.00 91.94 91 CYS A CA 1
ATOM 703 C C . CYS A 1 91 ? -23.689 12.919 20.025 1.00 91.94 91 CYS A C 1
ATOM 705 O O . CYS A 1 91 ? -24.261 12.229 20.871 1.00 91.94 91 CYS A O 1
ATOM 707 N N . GLU A 1 92 ? -23.193 12.444 18.898 1.00 91.88 92 GLU A N 1
ATOM 708 C CA . GLU A 1 92 ? -23.249 11.047 18.495 1.00 91.88 92 GLU A CA 1
ATOM 709 C C . GLU A 1 92 ? -21.820 10.553 18.270 1.00 91.88 92 GLU A C 1
ATOM 711 O O . GLU A 1 92 ? -20.899 11.340 18.048 1.00 91.88 92 GLU A O 1
ATOM 716 N N . CYS A 1 93 ? -21.607 9.250 18.401 1.00 87.75 93 CYS A N 1
ATOM 717 C CA . CYS A 1 93 ? -20.322 8.671 18.041 1.00 87.75 93 CYS A CA 1
ATOM 718 C C . CYS A 1 93 ? -20.258 8.479 16.521 1.00 87.75 93 CYS A C 1
ATOM 720 O O . CYS A 1 93 ? -21.280 8.181 15.901 1.00 87.75 93 CYS A O 1
ATOM 722 N N . GLU A 1 94 ? -19.062 8.598 15.942 1.00 86.38 94 GLU A N 1
ATOM 723 C CA . GLU A 1 94 ? -18.783 8.188 14.561 1.00 86.38 94 GLU A CA 1
ATOM 724 C C . GLU A 1 94 ? -19.282 6.750 14.313 1.00 86.38 94 GLU A C 1
ATOM 726 O O . GLU A 1 94 ? -19.430 5.960 15.251 1.00 86.38 94 GLU A O 1
ATOM 731 N N . SER A 1 95 ? -19.520 6.382 13.049 1.00 73.19 95 SER A N 1
ATOM 732 C CA . SER A 1 95 ? -20.198 5.126 12.673 1.00 73.19 95 SER A CA 1
ATOM 733 C C . SER A 1 95 ? -19.655 3.868 13.360 1.00 73.19 95 SER A C 1
ATOM 735 O O . SER A 1 95 ? -20.432 2.971 13.704 1.00 73.19 95 SER A O 1
ATOM 737 N N . ASP A 1 96 ? -18.350 3.822 13.620 1.00 67.69 96 ASP A N 1
ATOM 738 C CA . ASP A 1 96 ? -17.637 2.635 14.106 1.00 67.69 96 ASP A CA 1
ATOM 739 C C . ASP A 1 96 ? -17.510 2.605 15.643 1.00 67.69 96 ASP A C 1
ATOM 741 O O . ASP A 1 96 ? -16.993 1.655 16.235 1.00 67.69 96 ASP A O 1
ATOM 745 N N . TYR A 1 97 ? -18.058 3.619 16.313 1.00 82.62 97 TYR A N 1
ATOM 746 C CA . TYR A 1 97 ? -17.963 3.821 17.751 1.00 82.62 97 TYR A CA 1
ATOM 747 C C . TYR A 1 97 ? -19.344 3.763 18.408 1.00 82.62 97 TYR A C 1
ATOM 749 O O . TYR A 1 97 ? -20.381 4.039 17.802 1.00 82.62 97 TYR A O 1
ATOM 757 N N . THR A 1 98 ? -19.371 3.366 19.673 1.00 81.81 98 THR A N 1
ATOM 758 C CA . THR A 1 98 ? -20.549 3.398 20.540 1.00 81.81 98 THR A CA 1
ATOM 759 C C . THR A 1 98 ? -20.198 4.080 21.844 1.00 81.81 98 THR A C 1
ATOM 761 O O . THR A 1 98 ? -19.050 4.074 22.276 1.00 81.81 98 THR A O 1
ATOM 764 N N . MET A 1 99 ? -21.200 4.661 22.486 1.00 85.38 99 MET A N 1
ATOM 765 C CA . MET A 1 99 ? -21.021 5.257 23.797 1.00 85.38 99 MET A CA 1
ATOM 766 C C . MET A 1 99 ? -20.964 4.155 24.861 1.00 85.38 99 MET A C 1
ATOM 768 O O . MET A 1 99 ? -21.838 3.284 24.876 1.00 85.38 99 MET A O 1
ATOM 772 N N . ASP A 1 100 ? -19.940 4.174 25.710 1.00 80.06 100 ASP A N 1
ATOM 773 C CA . ASP A 1 100 ? -19.849 3.311 26.889 1.00 80.06 100 ASP A CA 1
ATOM 774 C C . ASP A 1 100 ? -20.657 3.859 28.078 1.00 80.06 100 ASP A C 1
ATOM 776 O O . ASP A 1 100 ? -21.298 4.913 28.002 1.00 80.06 100 ASP A O 1
ATOM 780 N N . ASP A 1 101 ? -20.621 3.132 29.196 1.00 80.94 101 ASP A N 1
ATOM 781 C CA . ASP A 1 101 ? -21.319 3.502 30.431 1.00 80.94 101 ASP A CA 1
ATOM 782 C C . ASP A 1 101 ? -20.779 4.803 31.065 1.00 80.94 101 ASP A C 1
ATOM 784 O O . ASP A 1 101 ? -21.505 5.475 31.804 1.00 80.94 101 ASP A O 1
ATOM 788 N N . ASP A 1 102 ? -19.536 5.187 30.754 1.00 81.81 102 ASP A N 1
ATOM 789 C CA . ASP A 1 102 ? -18.897 6.433 31.200 1.00 81.81 102 ASP A CA 1
ATOM 790 C C . ASP A 1 102 ? -19.162 7.602 30.230 1.00 81.81 102 ASP A C 1
ATOM 792 O O . ASP A 1 102 ? -18.709 8.736 30.443 1.00 81.81 102 ASP A O 1
ATOM 796 N N . GLY A 1 103 ? -19.935 7.359 29.170 1.00 84.06 103 GLY A N 1
ATOM 797 C CA . GLY A 1 103 ? -20.267 8.356 28.169 1.00 84.06 103 GLY A CA 1
ATOM 798 C C . GLY A 1 103 ? -19.105 8.681 27.235 1.00 84.06 103 GLY A C 1
ATOM 799 O O . GLY A 1 103 ? -19.064 9.792 26.719 1.00 84.06 103 GLY A O 1
ATOM 800 N N . GLN A 1 104 ? -18.141 7.790 27.025 1.00 90.06 104 GLN A N 1
ATOM 801 C CA . GLN A 1 104 ? -17.078 7.953 26.031 1.00 90.06 104 GLN A CA 1
ATOM 802 C C . GLN A 1 104 ? -17.394 7.138 24.775 1.00 90.06 104 GLN A C 1
ATOM 804 O O . GLN A 1 104 ? -17.926 6.035 24.853 1.00 90.06 104 GLN A O 1
ATOM 809 N N . CYS A 1 105 ? -17.066 7.674 23.602 1.00 83.88 105 CYS A N 1
ATOM 810 C CA . CYS A 1 105 ? -17.129 6.936 22.348 1.00 83.88 105 CYS A CA 1
ATOM 811 C C . CYS A 1 105 ? -15.969 5.940 22.298 1.00 83.88 105 CYS A C 1
ATOM 813 O O . CYS A 1 105 ? -14.810 6.316 22.106 1.00 83.88 105 CYS A O 1
ATOM 815 N N . ILE A 1 106 ? -16.300 4.667 22.476 1.00 81.31 106 ILE A N 1
ATOM 816 C CA . ILE A 1 106 ? -15.389 3.531 22.375 1.00 81.31 106 ILE A CA 1
ATOM 817 C C . ILE A 1 106 ? -15.706 2.718 21.123 1.00 81.31 106 ILE A C 1
ATOM 819 O O . ILE A 1 106 ? -16.812 2.762 20.591 1.00 81.31 106 ILE A O 1
ATOM 823 N N . GLU A 1 107 ? -14.729 1.965 20.638 1.00 77.75 107 GLU A N 1
ATOM 824 C CA . GLU A 1 107 ? -14.924 1.041 19.522 1.00 77.75 107 GLU A CA 1
ATOM 825 C C . GLU A 1 107 ? -15.983 -0.017 19.898 1.00 77.75 107 GLU A C 1
ATOM 827 O O . GLU A 1 107 ? -15.947 -0.587 20.993 1.00 77.75 107 GLU A O 1
ATOM 832 N N . LYS A 1 108 ? -16.954 -0.268 19.015 1.00 69.06 108 LYS A N 1
ATOM 833 C CA . LYS A 1 108 ? -17.995 -1.293 19.223 1.00 69.06 108 LYS A CA 1
ATOM 834 C C . LYS A 1 108 ? -17.365 -2.692 19.329 1.00 69.06 108 LYS A C 1
ATOM 836 O O . LYS A 1 108 ? -16.496 -3.031 18.534 1.00 69.06 108 LYS A O 1
ATOM 841 N N . GLN A 1 109 ? -17.811 -3.515 20.285 1.00 62.41 109 GLN A N 1
ATOM 842 C CA . GLN A 1 109 ? -17.315 -4.889 20.469 1.00 62.41 109 GLN A CA 1
ATOM 843 C C . GLN A 1 109 ? -18.465 -5.910 20.524 1.00 62.41 109 GLN A C 1
ATOM 845 O O . GLN A 1 109 ? -19.162 -6.001 21.536 1.00 62.41 109 GLN A O 1
ATOM 850 N N . ASN A 1 110 ? -18.638 -6.712 19.469 1.00 69.38 110 ASN A N 1
ATOM 851 C CA . ASN A 1 110 ? -19.613 -7.809 19.402 1.00 69.38 110 ASN A CA 1
ATOM 852 C C . ASN A 1 110 ? -18.895 -9.163 19.464 1.00 69.38 110 ASN A C 1
ATOM 854 O O . ASN A 1 110 ? -18.483 -9.702 18.443 1.00 69.38 110 ASN A O 1
ATOM 858 N N . ASN A 1 111 ? -18.766 -9.747 20.654 1.00 76.88 111 ASN A N 1
ATOM 859 C CA . ASN A 1 111 ? -18.147 -11.066 20.806 1.00 76.88 111 ASN A CA 1
ATOM 860 C C . ASN A 1 111 ? -19.137 -12.185 20.453 1.00 76.88 111 ASN A C 1
ATOM 862 O O . ASN A 1 111 ? -20.147 -12.366 21.138 1.00 76.88 111 ASN A O 1
ATOM 866 N N . VAL A 1 112 ? -18.825 -12.958 19.417 1.00 84.25 112 VAL A N 1
ATOM 867 C CA . VAL A 1 112 ? -19.628 -14.086 18.929 1.00 84.25 112 VAL A CA 1
ATOM 868 C C . VAL A 1 112 ? -18.785 -15.360 18.926 1.00 84.25 112 VAL A C 1
ATOM 870 O O . VAL A 1 112 ? -17.582 -15.321 18.680 1.00 84.25 112 VAL A O 1
ATOM 873 N N . TYR A 1 113 ? -19.415 -16.495 19.227 1.00 88.19 113 TYR A N 1
ATOM 874 C CA . TYR A 1 113 ? -18.753 -17.797 19.235 1.00 88.19 113 TYR A CA 1
ATOM 875 C C . TYR A 1 113 ? -18.714 -18.408 17.833 1.00 88.19 113 TYR A C 1
ATOM 877 O O . TYR A 1 113 ? -19.702 -18.377 17.091 1.00 88.19 113 TYR A O 1
ATOM 885 N N . PHE A 1 114 ? -17.558 -18.968 17.494 1.00 92.81 114 PHE A N 1
ATOM 886 C CA . PHE A 1 114 ? -17.333 -19.759 16.295 1.00 92.81 114 PHE A CA 1
ATOM 887 C C . PHE A 1 114 ? -16.705 -21.090 16.692 1.00 92.81 114 PHE A C 1
ATOM 889 O O . PHE A 1 114 ? -15.836 -21.135 17.562 1.00 92.81 114 PHE A O 1
ATOM 896 N N . ASP A 1 115 ? -17.097 -22.168 16.027 1.00 91.94 115 ASP A N 1
ATOM 897 C CA . ASP A 1 115 ? -16.384 -23.437 16.129 1.00 91.94 115 ASP A CA 1
ATOM 898 C C . ASP A 1 115 ? -15.145 -23.392 15.231 1.00 91.94 115 ASP A C 1
ATOM 900 O O . ASP A 1 115 ? -15.267 -23.084 14.043 1.00 91.94 115 ASP A O 1
ATOM 904 N N . LEU A 1 116 ? -13.974 -23.735 15.772 1.00 91.75 116 LEU A N 1
ATOM 905 C CA . LEU A 1 116 ? -12.767 -23.971 14.984 1.00 91.75 116 LEU A CA 1
ATOM 906 C C . LEU A 1 116 ? -12.794 -25.411 14.455 1.00 91.75 116 LEU A C 1
ATOM 908 O O . LEU A 1 116 ? -12.552 -26.362 15.202 1.00 91.75 116 LEU A O 1
ATOM 912 N N . ILE A 1 117 ? -13.159 -25.552 13.183 1.00 91.31 117 ILE A N 1
ATOM 913 C CA . ILE A 1 117 ? -13.391 -26.835 12.508 1.00 91.31 117 ILE A CA 1
ATOM 914 C C . ILE A 1 117 ? -12.074 -27.469 12.079 1.00 91.31 117 ILE A C 1
ATOM 916 O O . ILE A 1 117 ? -11.861 -28.651 12.321 1.00 91.31 117 ILE A O 1
ATOM 920 N N . GLU A 1 118 ? -11.206 -26.677 11.460 1.00 91.12 118 GLU A N 1
ATOM 921 C CA . GLU A 1 118 ? -9.909 -27.115 10.955 1.00 91.12 118 GLU A CA 1
ATOM 922 C C . GLU A 1 118 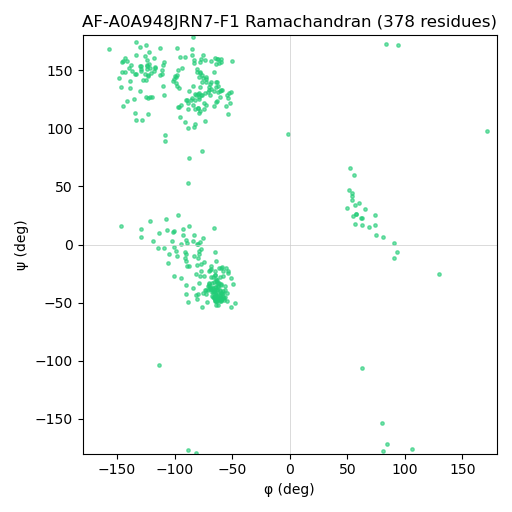? -8.907 -25.977 11.111 1.00 91.12 118 GLU A C 1
ATOM 924 O O . GLU A 1 118 ? -9.293 -24.804 11.063 1.00 91.12 118 GLU A O 1
ATOM 929 N N . LEU A 1 119 ? -7.643 -26.318 11.336 1.00 90.19 119 LEU A N 1
ATOM 930 C CA . LEU A 1 119 ? -6.584 -25.357 11.591 1.00 90.19 119 LEU A CA 1
ATOM 931 C C . LEU A 1 119 ? -5.300 -25.799 10.896 1.00 90.19 119 LEU A C 1
ATOM 933 O O . LEU A 1 119 ? -4.767 -26.863 11.197 1.00 90.19 119 LEU A O 1
ATOM 937 N N . ASP A 1 120 ? -4.770 -24.923 10.056 1.00 87.12 120 ASP A N 1
ATOM 938 C CA . ASP A 1 120 ? -3.402 -24.978 9.563 1.00 87.12 120 ASP A CA 1
ATOM 939 C C . ASP A 1 120 ? -2.615 -23.838 10.222 1.00 87.12 120 ASP A C 1
ATOM 941 O O . ASP A 1 120 ? -2.559 -22.703 9.740 1.00 87.12 120 ASP A O 1
ATOM 945 N N . ASP A 1 121 ? -2.041 -24.140 11.388 1.00 80.25 121 ASP A N 1
ATOM 946 C CA . ASP A 1 121 ? -1.301 -23.160 12.187 1.00 80.25 121 ASP A CA 1
ATOM 947 C C . ASP A 1 121 ? 0.006 -22.716 11.516 1.00 80.25 121 ASP A C 1
ATOM 949 O O . ASP A 1 121 ? 0.437 -21.576 11.689 1.00 80.25 121 ASP A O 1
ATOM 953 N N . ASP A 1 122 ? 0.609 -23.579 10.692 1.00 77.62 122 ASP A N 1
ATOM 954 C CA . ASP A 1 122 ? 1.837 -23.255 9.964 1.00 77.62 122 ASP A CA 1
ATOM 955 C C . ASP A 1 122 ? 1.580 -22.169 8.902 1.00 77.62 122 ASP A C 1
ATOM 957 O O . ASP A 1 122 ? 2.443 -21.312 8.665 1.00 77.62 122 ASP A O 1
ATOM 961 N N . ASN A 1 123 ? 0.381 -22.159 8.306 1.00 78.62 123 ASN A N 1
ATOM 962 C CA . ASN A 1 123 ? -0.043 -21.172 7.308 1.00 78.62 123 ASN A CA 1
ATOM 963 C C . ASN A 1 123 ? -0.953 -20.057 7.864 1.00 78.62 123 ASN A C 1
ATOM 965 O O . ASN A 1 123 ? -1.252 -19.094 7.154 1.00 78.62 123 ASN A O 1
ATOM 969 N N . ASN A 1 124 ? -1.308 -20.113 9.151 1.00 89.56 124 ASN A N 1
ATOM 970 C CA . ASN A 1 124 ? -2.314 -19.265 9.801 1.00 89.56 124 ASN A CA 1
ATOM 971 C C . ASN A 1 124 ? -3.678 -19.287 9.093 1.00 89.56 124 ASN A C 1
ATOM 973 O O . ASN A 1 124 ? -4.314 -18.240 8.925 1.00 89.56 124 ASN A O 1
ATOM 977 N N . GLU A 1 125 ? -4.115 -20.465 8.664 1.00 91.81 125 GLU A N 1
ATOM 978 C CA . GLU A 1 125 ? -5.416 -20.680 8.037 1.00 91.81 125 GLU A CA 1
ATOM 979 C C . GLU A 1 125 ? -6.318 -21.502 8.955 1.00 91.81 125 GLU A C 1
ATOM 981 O O . GLU A 1 125 ? -5.871 -22.342 9.733 1.00 91.81 125 GLU A O 1
ATOM 986 N N . ALA A 1 126 ? -7.614 -21.230 8.901 1.00 92.06 126 ALA A N 1
ATOM 987 C CA . ALA A 1 126 ? -8.600 -21.925 9.703 1.00 92.06 126 ALA A CA 1
ATOM 988 C C . ALA A 1 126 ? -9.931 -22.029 8.965 1.00 92.06 126 ALA A C 1
ATOM 990 O O . ALA A 1 126 ? -10.379 -21.079 8.316 1.00 92.06 126 ALA A O 1
ATOM 991 N N . ILE A 1 127 ? -10.612 -23.157 9.144 1.00 93.38 127 ILE A N 1
ATOM 992 C CA . ILE A 1 127 ? -12.037 -23.266 8.849 1.00 93.38 127 ILE A CA 1
ATOM 993 C C . ILE A 1 127 ? -12.793 -23.018 10.137 1.00 93.38 127 ILE A C 1
ATOM 995 O O . ILE A 1 127 ? -12.646 -23.745 11.119 1.00 93.38 127 ILE A O 1
ATOM 999 N N . ILE A 1 128 ? -13.630 -21.990 10.125 1.00 94.00 128 ILE A N 1
ATOM 1000 C CA . ILE A 1 128 ? -14.459 -21.618 11.263 1.00 94.00 128 ILE A CA 1
ATOM 1001 C C . ILE A 1 128 ? -15.928 -21.668 10.876 1.00 94.00 128 ILE A C 1
ATOM 1003 O O . ILE A 1 128 ? -16.308 -21.374 9.740 1.00 94.00 128 ILE A O 1
ATOM 1007 N N . ARG A 1 129 ? -16.784 -22.019 11.830 1.00 93.19 129 ARG A N 1
ATOM 1008 C CA . ARG A 1 129 ? -18.234 -22.021 11.635 1.00 93.19 129 ARG A CA 1
ATOM 1009 C C . ARG A 1 129 ? -18.901 -21.100 12.637 1.00 93.19 129 ARG A C 1
ATOM 1011 O O . ARG A 1 129 ? -18.705 -21.258 13.833 1.00 93.19 129 ARG A O 1
ATOM 1018 N N . SER A 1 130 ? -19.725 -20.181 12.147 1.00 87.44 130 SER A N 1
ATOM 1019 C CA . SER A 1 130 ? -20.501 -19.281 13.005 1.00 87.44 130 SER A CA 1
ATOM 1020 C C . SER A 1 130 ? -21.615 -20.031 13.733 1.00 87.44 130 SER A C 1
ATOM 1022 O O . SER A 1 130 ? -22.423 -20.711 13.094 1.00 87.44 130 SER A O 1
ATOM 1024 N N . ASP A 1 131 ? -21.731 -19.847 15.049 1.00 83.44 131 ASP A N 1
ATOM 1025 C CA . ASP A 1 131 ? -22.868 -20.368 15.823 1.00 83.44 131 ASP A CA 1
ATOM 1026 C C . ASP A 1 131 ? -24.181 -19.641 15.506 1.00 83.44 131 ASP A C 1
ATOM 1028 O O . ASP A 1 131 ? -25.273 -20.173 15.729 1.00 83.44 131 ASP A O 1
ATOM 1032 N N . TYR A 1 132 ? -24.089 -18.418 14.981 1.00 79.81 132 TYR A N 1
ATOM 1033 C CA . TYR A 1 132 ? -25.244 -17.565 14.732 1.00 79.81 132 TYR A CA 1
ATOM 1034 C C . TYR A 1 132 ? -26.030 -18.006 13.493 1.00 79.81 132 TYR A C 1
ATOM 1036 O O . TYR A 1 132 ? -27.238 -18.249 13.567 1.00 79.81 132 TYR A O 1
ATOM 1044 N N . ASP A 1 133 ? -25.355 -18.132 12.349 1.00 80.25 133 ASP A N 1
ATOM 1045 C CA . ASP A 1 133 ? -25.994 -18.427 11.060 1.00 80.25 133 ASP A CA 1
ATOM 1046 C C . ASP A 1 133 ? -25.604 -19.793 10.473 1.00 80.25 133 ASP A C 1
ATOM 1048 O O . ASP A 1 133 ? -26.177 -20.207 9.461 1.00 80.25 133 ASP A O 1
ATOM 1052 N N . ARG A 1 134 ? -24.698 -20.528 11.137 1.00 85.25 134 ARG A N 1
ATOM 1053 C CA . ARG A 1 134 ? -24.149 -21.829 10.711 1.00 85.25 134 ARG A CA 1
ATOM 1054 C C . ARG A 1 134 ? -23.357 -21.779 9.402 1.00 85.25 134 ARG A C 1
ATOM 1056 O O . ARG A 1 134 ? -23.123 -22.828 8.801 1.00 85.25 134 ARG A O 1
ATOM 1063 N N . SER A 1 135 ? -22.946 -20.593 8.957 1.00 86.38 135 SER A N 1
ATOM 1064 C CA . SER A 1 135 ? -22.074 -20.436 7.793 1.00 86.38 135 SER A CA 1
ATOM 1065 C C . SER A 1 135 ? -20.646 -20.864 8.118 1.00 86.38 135 SER A C 1
ATOM 1067 O O . SER A 1 135 ? -20.160 -20.627 9.225 1.00 86.38 135 SER A O 1
ATOM 1069 N N . TYR A 1 136 ? -19.985 -21.468 7.130 1.00 90.94 136 TYR A N 1
ATOM 1070 C CA . TYR A 1 136 ? -18.579 -21.845 7.191 1.00 90.94 136 TYR A CA 1
ATOM 1071 C C . TYR A 1 136 ? -17.739 -20.788 6.487 1.00 90.94 136 TYR A C 1
ATOM 1073 O O . TYR A 1 136 ? -18.118 -20.283 5.424 1.00 90.94 136 TYR A O 1
ATOM 1081 N N . TYR A 1 137 ? -16.601 -20.474 7.085 1.00 91.75 137 TYR A N 1
ATOM 1082 C CA . TYR A 1 137 ? -15.643 -19.532 6.545 1.00 91.75 137 TYR A CA 1
ATOM 1083 C C . TYR A 1 137 ? -14.260 -20.156 6.554 1.00 91.75 137 TYR A C 1
ATOM 1085 O O . TYR A 1 137 ? -13.826 -20.685 7.574 1.00 91.75 137 TYR A O 1
ATOM 1093 N N . HIS A 1 138 ? -13.578 -20.051 5.423 1.00 92.69 138 HIS A N 1
ATOM 1094 C CA . HIS A 1 138 ? -12.136 -20.155 5.372 1.00 92.69 138 HIS A CA 1
ATOM 1095 C C . HIS A 1 138 ? -11.566 -18.780 5.707 1.00 92.69 138 HIS A C 1
ATOM 1097 O O . HIS A 1 138 ? -11.894 -17.787 5.051 1.00 92.69 138 HIS A O 1
ATOM 1103 N N . VAL A 1 139 ? -10.772 -18.704 6.767 1.00 88.69 139 VAL A N 1
ATOM 1104 C CA . VAL A 1 139 ? -10.132 -17.468 7.201 1.00 88.69 139 VAL A CA 1
ATOM 1105 C C . VAL A 1 139 ? -8.636 -17.655 7.300 1.00 88.69 139 VAL A C 1
ATOM 1107 O O . VAL A 1 139 ? -8.169 -18.677 7.792 1.00 88.69 139 VAL A O 1
ATOM 1110 N N . SER A 1 140 ? -7.892 -16.625 6.910 1.00 90.75 140 SER A N 1
ATOM 1111 C CA . SER A 1 140 ? -6.518 -16.478 7.378 1.00 90.75 140 SER A CA 1
ATOM 1112 C C . SER A 1 140 ? -6.479 -15.484 8.525 1.00 90.75 140 SER A C 1
ATOM 1114 O O . SER A 1 140 ? -7.232 -14.504 8.533 1.00 90.75 140 SER A O 1
ATOM 1116 N N . TYR A 1 141 ? -5.620 -15.722 9.508 1.00 86.12 141 TYR A N 1
ATOM 1117 C CA . TYR A 1 141 ? -5.494 -14.876 10.688 1.00 86.12 141 TYR A CA 1
ATOM 1118 C C . TYR A 1 141 ? -4.062 -14.369 10.877 1.00 86.12 141 TYR A C 1
ATOM 1120 O O . TYR A 1 141 ? -3.086 -14.910 10.369 1.00 86.12 141 TYR A O 1
ATOM 1128 N N . GLY A 1 142 ? -3.946 -13.224 11.541 1.00 80.19 142 GLY A N 1
ATOM 1129 C CA . GLY A 1 142 ? -2.698 -12.494 11.698 1.00 80.19 142 GLY A CA 1
ATOM 1130 C C . GLY A 1 142 ? -1.893 -12.924 12.920 1.00 80.19 142 GLY A C 1
ATOM 1131 O O . GLY A 1 142 ? -2.272 -13.792 13.703 1.00 80.19 142 GLY A O 1
ATOM 1132 N N . LEU A 1 143 ? -0.776 -12.229 13.132 1.00 76.12 143 LEU A N 1
ATOM 1133 C CA . LEU A 1 143 ? 0.054 -12.418 14.318 1.00 76.12 143 LEU A CA 1
ATOM 1134 C C . LEU A 1 143 ? -0.716 -12.045 15.595 1.00 76.12 143 LEU A C 1
ATOM 1136 O O . LEU A 1 143 ? -1.416 -11.034 15.629 1.00 76.12 143 LEU A O 1
ATOM 1140 N N . GLY A 1 144 ? -0.524 -12.836 16.653 1.00 79.50 144 GLY A N 1
ATOM 1141 C CA . GLY A 1 144 ? -1.038 -12.556 17.999 1.00 79.50 144 GLY A CA 1
ATOM 1142 C C . GLY A 1 144 ? -1.795 -13.722 18.636 1.00 79.50 144 GLY A C 1
ATOM 1143 O O . GLY A 1 144 ? -1.739 -13.876 19.853 1.00 79.50 144 GLY A O 1
ATOM 1144 N N . CYS A 1 145 ? -2.366 -14.618 17.829 1.00 80.56 145 CYS A N 1
ATOM 1145 C CA . CYS A 1 145 ? -2.958 -15.884 18.267 1.00 80.56 145 CYS A CA 1
ATOM 1146 C C . 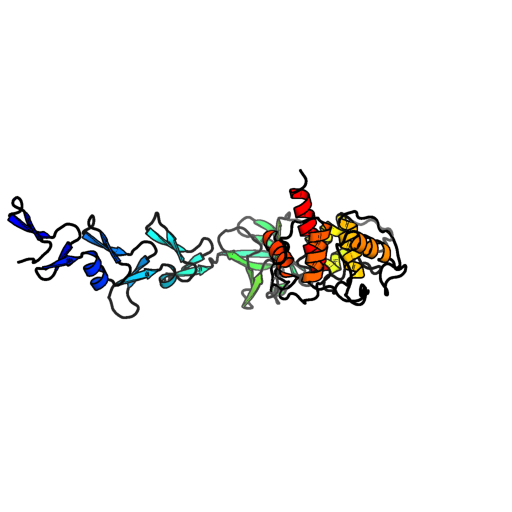CYS A 1 145 ? -1.922 -17.018 18.296 1.00 80.56 145 CYS A C 1
ATOM 1148 O O . CYS A 1 145 ? -2.132 -18.082 17.728 1.00 80.56 145 CYS A O 1
ATOM 1150 N N . LEU A 1 146 ? -0.796 -16.800 18.980 1.00 84.00 146 LEU A N 1
ATOM 1151 C CA . LEU A 1 146 ? 0.334 -17.739 19.098 1.00 84.00 146 LEU A CA 1
ATOM 1152 C C . LEU A 1 146 ? 0.014 -19.037 19.859 1.00 84.00 146 LEU A C 1
ATOM 1154 O O . LEU A 1 146 ? 0.927 -19.678 20.357 1.00 84.00 146 LEU A O 1
ATOM 1158 N N . SER A 1 147 ? -1.246 -19.365 20.103 1.00 88.19 147 SER A N 1
ATOM 1159 C CA . SER A 1 147 ? -1.653 -20.567 20.833 1.00 88.19 147 SER A CA 1
ATOM 1160 C C . SER A 1 147 ? -2.975 -21.133 20.321 1.00 88.19 147 SER A C 1
ATOM 1162 O O . SER A 1 147 ? -3.598 -21.965 20.984 1.00 88.19 147 SER A O 1
ATOM 1164 N N . ILE A 1 148 ? -3.400 -20.706 19.130 1.00 88.19 148 ILE A N 1
ATOM 1165 C CA . ILE A 1 148 ? -4.676 -21.092 18.522 1.00 88.19 148 ILE A CA 1
ATOM 1166 C C . ILE A 1 148 ? -4.789 -22.598 18.278 1.00 88.19 148 ILE A C 1
ATOM 1168 O O . ILE A 1 148 ? -5.876 -23.144 18.431 1.00 88.19 148 ILE A O 1
ATOM 1172 N N . TRP A 1 149 ? -3.672 -23.305 18.074 1.00 85.69 149 TRP A N 1
ATOM 1173 C CA . TRP A 1 149 ? -3.622 -24.775 18.035 1.00 85.69 149 TRP A CA 1
ATOM 1174 C C . TRP A 1 149 ? -4.224 -25.462 19.266 1.00 85.69 149 TRP A C 1
ATOM 1176 O O . TRP A 1 149 ? -4.657 -26.608 19.203 1.00 85.69 149 TRP A O 1
ATOM 1186 N N . ARG A 1 150 ? -4.302 -24.782 20.416 1.00 85.94 150 ARG A N 1
ATOM 1187 C CA . ARG A 1 150 ? -4.950 -25.323 21.626 1.00 85.94 150 ARG A CA 1
ATOM 1188 C C . ARG A 1 150 ? -6.478 -25.333 21.536 1.00 85.94 150 ARG A C 1
ATOM 1190 O O . ARG A 1 150 ? -7.123 -25.984 22.364 1.00 85.94 150 ARG A O 1
ATOM 1197 N N . TYR A 1 151 ? -7.032 -24.603 20.573 1.00 85.69 151 TYR A N 1
ATOM 1198 C CA . TYR A 1 151 ? -8.460 -24.445 20.319 1.00 85.69 151 TYR A CA 1
ATOM 1199 C C . TYR A 1 151 ? -8.949 -25.294 19.150 1.00 85.69 151 TYR A C 1
ATOM 1201 O O . TYR A 1 151 ? -10.126 -25.219 18.815 1.00 85.69 151 TYR A O 1
ATOM 1209 N N . GLU A 1 152 ? -8.091 -26.111 18.541 1.00 81.44 152 GLU A N 1
ATOM 1210 C CA . GLU A 1 152 ? -8.503 -27.041 17.493 1.00 81.44 152 GLU A CA 1
ATOM 1211 C C . GLU A 1 152 ? -9.657 -27.930 18.001 1.00 81.44 152 GLU A C 1
ATOM 1213 O O . GLU A 1 152 ? -9.578 -28.511 19.092 1.00 81.44 152 GLU A O 1
ATOM 1218 N N . ASN A 1 153 ? -10.755 -28.008 17.240 1.00 77.00 153 ASN A N 1
ATOM 1219 C CA . ASN A 1 153 ? -12.014 -28.659 17.632 1.00 77.00 153 ASN A CA 1
ATOM 1220 C C . ASN A 1 153 ? -12.714 -28.052 18.870 1.00 77.00 153 ASN A C 1
ATOM 1222 O O . ASN A 1 153 ? -13.492 -28.731 19.551 1.00 77.00 153 ASN A O 1
ATOM 1226 N N . ARG A 1 154 ? -12.443 -26.786 19.199 1.00 84.44 154 ARG A N 1
ATOM 1227 C CA . ARG A 1 154 ? -13.110 -26.027 20.270 1.00 84.44 154 ARG A CA 1
ATOM 1228 C C . ARG A 1 154 ? -13.702 -24.732 19.733 1.00 84.44 154 ARG A C 1
ATOM 1230 O O . ARG A 1 154 ? -13.467 -24.335 18.596 1.00 84.44 154 ARG A O 1
ATOM 1237 N N . GLN A 1 155 ? -14.470 -24.066 20.588 1.00 88.81 155 GLN A N 1
ATOM 1238 C CA . GLN A 1 155 ? -14.987 -22.742 20.282 1.00 88.81 155 GLN A CA 1
ATOM 1239 C C . GLN A 1 155 ? -13.908 -21.683 20.478 1.00 88.81 155 GLN A C 1
ATOM 1241 O O . GLN A 1 155 ? -13.208 -21.674 21.493 1.00 88.81 155 GLN A O 1
ATOM 1246 N N . ILE A 1 156 ? -13.827 -20.777 19.516 1.00 90.69 156 ILE A N 1
ATOM 1247 C CA . ILE A 1 156 ? -13.099 -19.518 19.602 1.00 90.69 156 ILE A CA 1
ATOM 1248 C C . ILE A 1 156 ? -14.109 -18.372 19.654 1.00 90.69 156 ILE A C 1
ATOM 1250 O O . ILE A 1 156 ? -15.241 -18.493 19.178 1.00 90.69 156 ILE A O 1
ATOM 1254 N N . VAL A 1 157 ? -13.709 -17.249 20.243 1.00 90.50 157 VAL A N 1
ATOM 1255 C CA . VAL A 1 157 ? -14.508 -16.023 20.188 1.00 90.50 157 VAL A CA 1
ATOM 1256 C C . VAL A 1 157 ? -13.966 -15.141 19.088 1.00 90.50 157 VAL A C 1
ATOM 1258 O O . VAL A 1 157 ? -12.757 -14.973 18.970 1.00 90.50 157 VAL A O 1
ATOM 1261 N N . ILE A 1 158 ? -14.859 -14.559 18.301 1.00 89.81 158 ILE A N 1
ATOM 1262 C CA . ILE A 1 158 ? -14.516 -13.525 17.337 1.00 89.81 158 ILE A CA 1
ATOM 1263 C C . ILE A 1 158 ? -15.283 -12.267 17.712 1.00 89.81 158 ILE A C 1
ATOM 1265 O O . ILE A 1 158 ? -16.498 -12.297 17.908 1.00 89.81 158 ILE A O 1
ATOM 1269 N N . ASN A 1 159 ? -14.557 -11.166 17.848 1.00 85.38 159 ASN A N 1
ATOM 1270 C CA . ASN A 1 159 ? -15.145 -9.850 17.984 1.00 85.38 159 ASN A CA 1
ATOM 1271 C C . ASN A 1 159 ? -15.497 -9.333 16.584 1.00 85.38 159 ASN A C 1
ATOM 1273 O O . ASN A 1 159 ? -14.593 -8.928 15.856 1.00 85.38 159 ASN A O 1
ATOM 1277 N N . LEU A 1 160 ? -16.788 -9.382 16.248 1.00 77.62 160 LEU A N 1
ATOM 1278 C CA . LEU A 1 160 ? -17.377 -8.982 14.962 1.00 77.62 160 LEU A CA 1
ATOM 1279 C C . LEU A 1 160 ? -17.655 -7.469 14.851 1.00 77.62 160 LEU A C 1
ATOM 1281 O O . LEU A 1 160 ? -18.367 -7.002 13.964 1.00 77.62 160 LEU A O 1
ATOM 1285 N N . GLY A 1 161 ? -17.193 -6.673 15.819 1.00 71.06 161 GLY A N 1
ATOM 1286 C CA . GLY A 1 161 ? -17.373 -5.224 15.786 1.00 71.06 161 GLY A CA 1
ATOM 1287 C C . GLY A 1 161 ? -18.843 -4.792 15.836 1.00 71.06 161 GLY A C 1
ATOM 1288 O O . GLY A 1 161 ? -19.455 -4.820 16.904 1.00 71.06 161 GLY A O 1
ATOM 1289 N N . THR A 1 162 ? -19.396 -4.322 14.709 1.00 55.03 162 THR A N 1
ATOM 1290 C CA . THR A 1 162 ? -20.697 -3.616 14.643 1.00 55.03 162 THR A CA 1
ATOM 1291 C C . THR A 1 162 ? -21.847 -4.429 14.056 1.00 55.03 162 THR A C 1
ATOM 1293 O O . THR A 1 162 ? -23.009 -4.068 14.269 1.00 55.03 162 THR A O 1
ATOM 1296 N N . ASP A 1 163 ? -21.554 -5.532 13.372 1.00 61.50 163 ASP A N 1
ATOM 1297 C CA . ASP A 1 163 ? -22.560 -6.419 12.803 1.00 61.50 163 ASP A CA 1
ATOM 1298 C C . ASP A 1 163 ? -22.287 -7.883 13.189 1.00 61.50 163 ASP A C 1
ATOM 1300 O O . ASP A 1 163 ? -21.317 -8.199 13.868 1.00 61.50 163 ASP A O 1
ATOM 1304 N N . TYR A 1 164 ? -23.241 -8.773 12.910 1.00 67.81 164 TYR A N 1
ATOM 1305 C CA . TYR A 1 164 ? -23.073 -10.213 13.164 1.00 67.81 164 TYR A CA 1
ATOM 1306 C C . TYR A 1 164 ? -22.415 -10.916 11.968 1.00 67.81 164 TYR A C 1
ATOM 1308 O O . TYR A 1 164 ? -22.526 -12.139 11.831 1.00 67.81 164 TYR A O 1
ATOM 1316 N N . SER A 1 165 ? -21.809 -10.151 11.060 1.00 75.38 165 SER A N 1
ATOM 1317 C CA . SER A 1 165 ? -21.116 -10.663 9.894 1.00 75.38 165 SER A CA 1
ATOM 1318 C C . SER A 1 165 ? -19.619 -10.691 10.171 1.00 75.38 165 SER A C 1
ATOM 1320 O O . SER A 1 165 ? -19.089 -9.892 10.924 1.00 75.38 165 SER A O 1
ATOM 1322 N N . LEU A 1 166 ? -18.959 -11.699 9.615 1.00 79.06 166 LEU A N 1
ATOM 1323 C CA . LEU A 1 166 ? -17.522 -11.847 9.748 1.00 79.06 166 LEU A CA 1
ATOM 1324 C C . LEU A 1 166 ? -16.841 -10.962 8.713 1.00 79.06 166 LEU A C 1
ATOM 1326 O O . LEU A 1 166 ? -17.170 -11.121 7.540 1.00 79.06 166 LEU A O 1
ATOM 1330 N N . ASP A 1 167 ? -15.881 -10.131 9.097 1.00 76.56 167 ASP A N 1
ATOM 1331 C CA . ASP A 1 167 ? -15.107 -9.209 8.265 1.00 76.56 167 ASP A CA 1
ATOM 1332 C C . ASP A 1 167 ? -13.596 -9.278 8.546 1.00 76.56 167 ASP A C 1
ATOM 1334 O O . ASP A 1 167 ? -13.128 -9.788 9.558 1.00 76.56 167 ASP A O 1
ATOM 1338 N N . THR A 1 168 ? -12.785 -8.747 7.626 1.00 77.81 168 THR A N 1
ATOM 1339 C CA . THR A 1 168 ? -11.310 -8.746 7.743 1.00 77.81 168 THR A CA 1
ATOM 1340 C C . THR A 1 168 ? -10.767 -7.726 8.751 1.00 77.81 168 THR A C 1
ATOM 1342 O O . THR A 1 168 ? -9.565 -7.484 8.809 1.00 77.81 168 THR A O 1
ATOM 1345 N N . TRP A 1 169 ? -11.633 -7.039 9.490 1.00 66.75 169 TRP A N 1
ATOM 1346 C CA . TRP A 1 169 ? -11.233 -6.157 10.592 1.00 66.75 169 TRP A CA 1
ATOM 1347 C C . TRP A 1 169 ? -11.609 -6.741 11.957 1.00 66.75 169 TRP A C 1
ATOM 1349 O O . TRP A 1 169 ? -11.215 -6.191 12.987 1.00 66.75 169 TRP A O 1
ATOM 1359 N N . ASP A 1 170 ? -12.280 -7.894 11.955 1.00 84.31 170 ASP A N 1
ATOM 1360 C CA . ASP A 1 170 ? -12.640 -8.628 13.154 1.00 84.31 170 ASP A CA 1
ATOM 1361 C C . ASP A 1 170 ? -11.430 -9.312 13.772 1.00 84.31 170 ASP A C 1
ATOM 1363 O O . ASP A 1 170 ? -10.406 -9.578 13.125 1.00 84.31 170 ASP A O 1
ATOM 1367 N N . LYS A 1 171 ? -11.556 -9.613 15.062 1.00 87.81 171 LYS A N 1
ATOM 1368 C CA . LYS A 1 171 ? -10.458 -10.169 15.851 1.00 87.81 171 LYS A CA 1
ATOM 1369 C C . LYS A 1 171 ? -10.858 -11.490 16.465 1.00 87.81 171 LYS A C 1
ATOM 1371 O O . LYS A 1 171 ? -11.832 -11.554 17.210 1.00 87.81 171 LYS A O 1
ATOM 1376 N N . ILE A 1 172 ? -10.062 -12.522 16.217 1.00 90.56 172 ILE A N 1
ATOM 1377 C CA . ILE A 1 172 ? -10.113 -13.755 16.997 1.00 90.56 172 ILE A CA 1
ATOM 1378 C C . ILE A 1 172 ? -9.564 -13.444 18.391 1.00 90.56 172 ILE A C 1
ATOM 1380 O O . ILE A 1 172 ? -8.540 -12.772 18.533 1.00 90.56 172 ILE A O 1
ATOM 1384 N N . VAL A 1 173 ? -10.252 -13.937 19.415 1.00 89.25 173 VAL A N 1
ATOM 1385 C CA . VAL A 1 173 ? -9.947 -13.775 20.835 1.00 89.25 173 VAL A CA 1
ATOM 1386 C C . VAL A 1 173 ? -9.810 -15.162 21.464 1.00 89.25 173 VAL A C 1
ATOM 1388 O O . VAL A 1 173 ? -10.786 -15.906 21.595 1.00 89.25 173 VAL A O 1
ATOM 1391 N N . LEU A 1 174 ? -8.590 -15.512 21.872 1.00 87.69 174 LEU A N 1
ATOM 1392 C CA . LEU A 1 174 ? -8.275 -16.764 22.562 1.00 87.69 174 LEU A CA 1
ATOM 1393 C C . LEU A 1 174 ? -8.451 -16.571 24.077 1.00 87.69 174 LEU A C 1
ATOM 1395 O O . LEU A 1 174 ? -7.588 -16.005 24.749 1.00 87.69 174 LEU A O 1
ATOM 1399 N N . GLN A 1 175 ? -9.588 -17.027 24.608 1.00 78.88 175 GLN A N 1
ATOM 1400 C CA . GLN A 1 175 ? -10.064 -16.709 25.964 1.00 78.88 175 GLN A CA 1
ATOM 1401 C C . GLN A 1 175 ? -9.174 -17.215 27.118 1.00 78.88 175 GLN A C 1
ATOM 1403 O O . GLN A 1 175 ? -9.143 -16.597 28.177 1.00 78.88 175 GLN A O 1
ATOM 1408 N N . ASP A 1 176 ? -8.461 -18.324 26.933 1.00 76.69 176 ASP A N 1
ATOM 1409 C CA . ASP A 1 176 ? -7.580 -18.945 27.935 1.00 76.69 176 ASP A CA 1
ATOM 1410 C C . ASP A 1 176 ? -6.198 -18.273 28.033 1.00 76.69 176 ASP A C 1
ATOM 1412 O O . ASP A 1 176 ? -5.485 -18.507 29.010 1.00 76.69 176 ASP A O 1
ATOM 1416 N N . ASP A 1 177 ? -5.794 -17.488 27.027 1.00 71.62 177 ASP A N 1
ATOM 1417 C CA . ASP A 1 177 ? -4.401 -17.047 26.853 1.00 71.62 177 ASP A CA 1
ATOM 1418 C C . ASP A 1 177 ? -4.247 -15.523 26.648 1.00 71.62 177 ASP A C 1
ATOM 1420 O O . ASP A 1 177 ? -3.139 -15.058 26.377 1.00 71.62 177 ASP A O 1
ATOM 1424 N N . ASP A 1 178 ? -5.333 -14.744 26.785 1.00 75.31 178 ASP A N 1
ATOM 1425 C CA . ASP A 1 178 ? -5.388 -13.283 26.557 1.00 75.31 178 ASP A CA 1
ATOM 1426 C C . ASP A 1 178 ? -4.764 -12.851 25.211 1.00 75.31 178 ASP A C 1
ATOM 1428 O O . ASP A 1 178 ? -4.183 -11.772 25.063 1.00 75.31 178 ASP A O 1
ATOM 1432 N N . GLN A 1 179 ? -4.867 -13.720 24.205 1.00 82.00 179 GLN A N 1
ATOM 1433 C CA . GLN A 1 179 ? -4.298 -13.520 22.878 1.00 82.00 179 GLN A CA 1
ATOM 1434 C C . GLN A 1 179 ? -5.371 -13.082 21.890 1.00 82.00 179 GLN A C 1
ATOM 1436 O O . GLN A 1 179 ? -6.494 -13.584 21.902 1.00 82.00 179 GLN A O 1
ATOM 1441 N N . THR A 1 180 ? -5.008 -12.154 21.006 1.00 85.38 180 THR A N 1
ATOM 1442 C CA . THR A 1 180 ? -5.885 -11.706 19.924 1.00 85.38 180 THR A CA 1
ATOM 1443 C C . THR A 1 180 ? -5.118 -11.629 18.617 1.00 85.38 180 THR A C 1
ATOM 1445 O O . THR A 1 180 ? -3.929 -11.311 18.613 1.00 85.38 180 THR A O 1
ATOM 1448 N N . CYS A 1 181 ? -5.792 -11.908 17.509 1.00 85.56 181 CYS A N 1
ATOM 1449 C CA . CYS A 1 181 ? -5.258 -11.721 16.166 1.00 85.56 181 CYS A CA 1
ATOM 1450 C C . CYS A 1 181 ? -6.356 -11.233 15.231 1.00 85.56 181 CYS A C 1
ATOM 1452 O O . CYS A 1 181 ? -7.527 -11.570 15.394 1.00 85.56 181 CYS A O 1
ATOM 1454 N N . ASN A 1 182 ? -5.966 -10.438 14.240 1.00 83.12 182 ASN A N 1
ATOM 1455 C CA . ASN A 1 182 ? -6.892 -9.952 13.225 1.00 83.12 182 ASN A CA 1
ATOM 1456 C C . ASN A 1 182 ? -7.202 -11.065 12.222 1.00 83.12 182 ASN A C 1
ATOM 1458 O O . ASN A 1 182 ? -6.304 -11.829 11.865 1.00 83.12 182 ASN A O 1
ATOM 1462 N N . ILE A 1 183 ? -8.421 -11.102 11.702 1.00 86.81 183 ILE A N 1
ATOM 1463 C CA . ILE A 1 183 ? -8.738 -11.863 10.494 1.00 86.81 183 ILE A CA 1
ATOM 1464 C C . ILE A 1 183 ? -8.138 -11.118 9.304 1.00 86.81 183 ILE A C 1
ATOM 1466 O O . ILE A 1 183 ? -8.442 -9.959 9.067 1.00 86.81 183 ILE A O 1
ATOM 1470 N N . VAL A 1 184 ? -7.246 -11.758 8.562 1.00 81.25 184 VAL A N 1
ATOM 1471 C CA . VAL A 1 184 ? -6.534 -11.153 7.428 1.00 81.25 184 VAL A CA 1
ATOM 1472 C C . VAL A 1 184 ? -7.309 -11.355 6.130 1.00 81.25 184 VAL A C 1
ATOM 1474 O O . VAL A 1 184 ? -7.322 -10.476 5.269 1.00 81.25 184 VAL A O 1
ATOM 1477 N N . SER A 1 185 ? -7.986 -12.491 5.993 1.00 83.75 185 SER A N 1
ATOM 1478 C CA . SER A 1 185 ? -8.879 -12.769 4.874 1.00 83.75 185 SER A CA 1
ATOM 1479 C C . SER A 1 185 ? -10.058 -13.621 5.322 1.00 83.75 185 SER A C 1
ATOM 1481 O O . SER A 1 185 ? -9.983 -14.319 6.332 1.00 83.75 185 SER A O 1
ATOM 1483 N N . LYS A 1 186 ? -11.149 -13.547 4.559 1.00 88.62 186 LYS A N 1
ATOM 1484 C CA . LYS A 1 186 ? -12.323 -14.396 4.730 1.00 88.62 186 LYS A CA 1
ATOM 1485 C C . LYS A 1 186 ? -12.848 -14.840 3.372 1.00 88.62 186 LYS A C 1
ATOM 1487 O O . LYS A 1 186 ? -12.943 -14.043 2.437 1.00 88.62 186 LYS A O 1
ATOM 1492 N N . GLU A 1 187 ? -13.279 -16.082 3.300 1.00 87.56 187 GLU A N 1
ATOM 1493 C CA . GLU A 1 187 ? -14.049 -16.625 2.194 1.00 87.56 187 GLU A CA 1
ATOM 1494 C C . GLU A 1 187 ? -15.152 -17.512 2.761 1.00 87.56 187 GLU A C 1
ATOM 1496 O O . GLU A 1 187 ? -14.922 -18.309 3.665 1.00 87.56 187 GLU A O 1
ATOM 1501 N N . ARG A 1 188 ? -16.378 -17.369 2.252 1.00 87.62 188 ARG A N 1
ATOM 1502 C CA . ARG A 1 188 ? -17.470 -18.264 2.637 1.00 87.62 188 ARG A CA 1
ATOM 1503 C C . ARG A 1 188 ? -17.320 -19.572 1.871 1.00 87.62 188 ARG A C 1
ATOM 1505 O O . ARG A 1 188 ? -17.280 -19.545 0.645 1.00 87.62 188 ARG A O 1
ATOM 1512 N N . VAL A 1 189 ? -17.312 -20.689 2.587 1.00 86.69 189 VAL A N 1
ATOM 1513 C CA . VAL A 1 189 ? -17.116 -22.027 2.015 1.00 86.69 189 VAL A CA 1
ATOM 1514 C C . VAL A 1 189 ? -18.293 -22.950 2.331 1.00 86.69 189 VAL A C 1
ATOM 1516 O O . VAL A 1 189 ? -19.141 -22.644 3.175 1.00 86.69 189 VAL A O 1
ATOM 1519 N N . ASP A 1 190 ? -18.367 -24.079 1.628 1.00 86.62 190 ASP A N 1
ATOM 1520 C CA . ASP A 1 190 ? -19.355 -25.123 1.895 1.00 86.62 190 ASP A CA 1
ATOM 1521 C C . ASP A 1 190 ? -18.953 -25.971 3.115 1.00 86.62 190 ASP A C 1
ATOM 1523 O O . ASP A 1 190 ? -17.780 -26.088 3.458 1.00 86.62 190 ASP A O 1
ATOM 1527 N N . SER A 1 191 ? -19.921 -26.627 3.764 1.00 77.94 191 SER A N 1
ATOM 1528 C CA . SER A 1 191 ? -19.713 -27.370 5.022 1.00 77.94 191 SER A CA 1
ATOM 1529 C C . SER A 1 191 ? -18.792 -28.598 4.937 1.00 77.94 191 SER A C 1
ATOM 1531 O O . SER A 1 191 ? -18.569 -29.245 5.956 1.00 77.94 191 SER A O 1
ATOM 1533 N N . GLY A 1 192 ? -18.362 -28.976 3.730 1.00 76.25 192 GLY A N 1
ATOM 1534 C CA . GLY A 1 192 ? -17.436 -30.084 3.467 1.00 76.25 192 GLY A CA 1
ATOM 1535 C C . GLY A 1 192 ? -16.089 -29.628 2.905 1.00 76.25 192 GLY A C 1
ATOM 1536 O O . GLY A 1 192 ? -15.338 -30.463 2.419 1.00 76.25 192 GLY A O 1
ATOM 1537 N N . PHE A 1 193 ? -15.820 -28.320 2.908 1.00 76.25 193 PHE A N 1
ATOM 1538 C CA . PHE A 1 193 ? -14.514 -27.776 2.559 1.00 76.25 193 PHE A CA 1
ATOM 1539 C C . PHE A 1 193 ? -13.507 -28.127 3.660 1.00 76.25 193 PHE A C 1
ATOM 1541 O O . PHE A 1 193 ? -13.820 -27.953 4.839 1.00 76.25 193 PHE A O 1
ATOM 1548 N N . SER A 1 194 ? -12.333 -28.613 3.264 1.00 78.31 194 SER A N 1
ATOM 1549 C CA . SER A 1 194 ? -11.236 -28.977 4.160 1.00 78.31 194 SER A CA 1
ATOM 1550 C C . SER A 1 194 ? -9.943 -28.312 3.690 1.00 78.31 194 SER A C 1
ATOM 1552 O O . SER A 1 194 ? -9.796 -28.059 2.491 1.00 78.31 194 SER A O 1
ATOM 1554 N N . LEU A 1 195 ? -9.047 -27.992 4.624 1.00 71.81 195 LEU A N 1
ATOM 1555 C CA . LEU A 1 195 ? -7.699 -27.491 4.335 1.00 71.81 195 LEU A CA 1
ATOM 1556 C C . LEU A 1 195 ? -6.797 -28.631 3.827 1.00 71.81 195 LEU A C 1
ATOM 1558 O O . LEU A 1 195 ? -5.890 -28.380 3.034 1.00 71.81 195 LEU A O 1
ATOM 1562 N N . GLU A 1 196 ? -7.076 -29.881 4.210 1.00 65.62 196 GLU A N 1
ATOM 1563 C CA . GLU A 1 196 ? -6.436 -31.081 3.659 1.00 65.62 196 GLU A CA 1
ATOM 1564 C C . GLU A 1 196 ? -7.201 -31.637 2.430 1.00 65.62 196 GLU A C 1
ATOM 1566 O O . GLU A 1 196 ? -8.390 -31.953 2.484 1.00 65.62 196 GLU A O 1
ATOM 1571 N N . GLU A 1 197 ? -6.520 -31.794 1.287 1.00 51.59 197 GLU A N 1
ATOM 1572 C CA . GLU A 1 197 ? -7.093 -32.424 0.083 1.00 51.59 197 GLU A CA 1
ATOM 1573 C C . GLU A 1 197 ? -7.190 -33.963 0.248 1.00 51.59 197 GLU A C 1
ATOM 1575 O O . GLU A 1 197 ? -6.168 -34.646 0.328 1.00 51.59 197 GLU A O 1
ATOM 1580 N N . GLU A 1 198 ? -8.400 -34.550 0.244 1.00 41.12 198 GLU A N 1
ATOM 1581 C CA . GLU A 1 198 ? -8.579 -36.016 0.168 1.00 41.12 198 GLU A CA 1
ATOM 1582 C C . GLU A 1 198 ? -8.303 -36.555 -1.258 1.00 41.12 198 GLU A C 1
ATOM 1584 O O . GLU A 1 198 ? -8.973 -36.193 -2.229 1.00 41.12 198 GLU A O 1
ATOM 1589 N N . GLU A 1 199 ? -7.339 -37.477 -1.384 1.00 36.50 199 GLU A N 1
ATOM 1590 C CA . GLU A 1 199 ? -7.027 -38.223 -2.614 1.00 36.50 199 GLU A CA 1
ATOM 1591 C C . GLU A 1 199 ? -8.020 -39.388 -2.856 1.00 36.50 199 GLU A C 1
ATOM 1593 O O . GLU A 1 199 ? -8.130 -40.298 -2.033 1.00 36.50 199 GLU A O 1
ATOM 1598 N N . GLU A 1 200 ? -8.671 -39.458 -4.029 1.00 37.88 200 GLU A N 1
ATOM 1599 C CA . GLU A 1 200 ? -9.303 -40.706 -4.502 1.00 37.88 200 GLU A CA 1
ATOM 1600 C C . GLU A 1 200 ? -8.286 -41.613 -5.229 1.00 37.88 200 GLU A C 1
ATOM 1602 O O . GLU A 1 200 ? -7.628 -41.225 -6.199 1.00 37.88 200 GLU A O 1
ATOM 1607 N N . GLU A 1 201 ? -8.200 -42.867 -4.771 1.00 47.81 201 GLU A N 1
ATOM 1608 C CA . GLU A 1 201 ? -7.336 -43.931 -5.291 1.00 47.81 201 GLU A CA 1
ATOM 1609 C C . GLU A 1 201 ? -7.525 -44.204 -6.799 1.00 47.81 201 GLU A C 1
ATOM 1611 O O . GLU A 1 201 ? -8.539 -44.760 -7.214 1.00 47.81 201 GLU A O 1
ATOM 1616 N N . THR A 1 202 ? -6.473 -44.030 -7.609 1.00 38.88 202 THR A N 1
ATOM 1617 C CA . THR A 1 202 ? -6.116 -45.032 -8.635 1.00 38.88 202 THR A CA 1
ATOM 1618 C C . THR A 1 202 ? -4.598 -45.125 -8.802 1.00 38.88 202 THR A C 1
ATOM 1620 O O . THR A 1 202 ? -3.908 -44.168 -9.140 1.00 38.88 202 THR A O 1
ATOM 1623 N N . GLY A 1 203 ? -4.059 -46.319 -8.541 1.00 47.72 203 GLY A N 1
ATOM 1624 C CA . GLY A 1 203 ? -2.625 -46.587 -8.547 1.00 47.72 203 GLY A CA 1
ATOM 1625 C C . GLY A 1 203 ? -1.959 -46.386 -9.910 1.00 47.72 203 GLY A C 1
ATOM 1626 O O . GLY A 1 203 ? -2.275 -47.064 -10.888 1.00 47.72 203 GLY A O 1
ATOM 1627 N N . GLY A 1 204 ? -0.949 -45.521 -9.927 1.00 35.75 204 GLY A N 1
ATOM 1628 C CA . GLY A 1 204 ? 0.001 -45.378 -11.023 1.00 35.75 204 GLY A CA 1
ATOM 1629 C C . GLY A 1 204 ? 0.891 -44.164 -10.800 1.00 35.75 204 GLY A C 1
ATOM 1630 O O . GLY A 1 204 ? 0.462 -43.061 -11.087 1.00 35.75 204 GLY A O 1
ATOM 1631 N N . TYR A 1 205 ? 2.101 -44.387 -10.268 1.00 40.41 205 TYR A N 1
ATOM 1632 C CA . TYR A 1 205 ? 3.216 -43.433 -10.125 1.00 40.41 205 TYR A CA 1
ATOM 1633 C C . TYR A 1 205 ? 2.964 -42.018 -10.696 1.00 40.41 205 TYR A C 1
ATOM 1635 O O . TYR A 1 205 ? 3.231 -41.773 -11.875 1.00 40.41 205 TYR A O 1
ATOM 1643 N N . TYR A 1 206 ? 2.537 -41.081 -9.843 1.00 36.84 206 TYR A N 1
ATOM 1644 C CA . TYR A 1 206 ? 2.596 -39.650 -10.138 1.00 36.84 206 TYR A CA 1
ATOM 1645 C C . TYR A 1 206 ? 3.861 -39.049 -9.515 1.00 36.84 206 TYR A C 1
ATOM 1647 O O . TYR A 1 206 ? 4.118 -39.126 -8.317 1.00 36.84 206 TYR A O 1
ATOM 1655 N N . VAL A 1 207 ? 4.703 -38.517 -10.397 1.00 36.53 207 VAL A N 1
ATOM 1656 C CA . VAL A 1 207 ? 5.876 -37.688 -10.099 1.00 36.53 207 VAL A CA 1
ATOM 1657 C C . VAL A 1 207 ? 5.350 -36.313 -9.647 1.00 36.53 207 VAL A C 1
ATOM 1659 O O . VAL A 1 207 ? 4.350 -35.884 -10.221 1.00 36.53 207 VAL A O 1
ATOM 1662 N N . PRO A 1 208 ? 5.965 -35.623 -8.662 1.00 39.19 208 PRO A N 1
ATOM 1663 C CA . PRO A 1 208 ? 5.356 -34.469 -7.998 1.00 39.19 208 PRO A CA 1
ATOM 1664 C C . PRO A 1 208 ? 4.898 -33.405 -8.994 1.00 39.19 208 PRO A C 1
ATOM 1666 O O . PRO A 1 208 ? 5.690 -32.944 -9.824 1.00 39.19 208 PRO A O 1
ATOM 1669 N N . THR A 1 209 ? 3.629 -33.012 -8.905 1.00 44.97 209 THR A N 1
ATOM 1670 C CA . THR A 1 209 ? 3.084 -31.860 -9.621 1.00 44.97 209 THR A CA 1
ATOM 1671 C C . THR A 1 209 ? 3.854 -30.627 -9.157 1.00 44.97 209 THR A C 1
ATOM 1673 O O . THR A 1 209 ? 4.049 -30.401 -7.966 1.00 44.97 209 THR A O 1
ATOM 1676 N N . SER A 1 210 ? 4.398 -29.879 -10.111 1.00 49.22 210 SER A N 1
ATOM 1677 C CA . SER A 1 210 ? 5.321 -28.771 -9.876 1.00 49.22 210 SER A CA 1
ATOM 1678 C C . SER A 1 210 ? 4.746 -27.742 -8.900 1.00 49.22 210 SER A C 1
ATOM 1680 O O . SER A 1 210 ? 3.824 -27.014 -9.267 1.00 49.22 210 SER A O 1
ATOM 1682 N N . VAL A 1 211 ? 5.331 -27.636 -7.703 1.00 54.50 211 VAL A N 1
ATOM 1683 C CA . VAL A 1 211 ? 5.104 -26.507 -6.792 1.00 54.50 211 VAL A CA 1
ATOM 1684 C C . VAL A 1 211 ? 5.355 -25.220 -7.571 1.00 54.50 211 VAL A C 1
ATOM 1686 O O . VAL A 1 211 ? 6.443 -25.017 -8.123 1.00 54.50 211 VAL A O 1
ATOM 1689 N N . ASN A 1 212 ? 4.349 -24.352 -7.646 1.00 73.38 212 ASN A N 1
ATOM 1690 C CA . ASN A 1 212 ? 4.480 -23.045 -8.275 1.00 73.38 212 ASN A CA 1
ATOM 1691 C C . ASN A 1 212 ? 5.247 -22.124 -7.317 1.00 73.38 212 ASN A C 1
ATOM 1693 O O . ASN A 1 212 ? 4.667 -21.329 -6.585 1.00 73.38 212 ASN A O 1
ATOM 1697 N N . VAL A 1 213 ? 6.578 -22.265 -7.312 1.00 70.69 213 VAL A N 1
ATOM 1698 C CA . VAL A 1 213 ? 7.517 -21.535 -6.435 1.00 70.69 213 VAL A CA 1
ATOM 1699 C C . VAL A 1 213 ? 7.280 -20.020 -6.472 1.00 70.69 213 VAL A C 1
ATOM 1701 O O . VAL A 1 213 ? 7.513 -19.330 -5.485 1.00 70.69 213 VAL A O 1
ATOM 1704 N N . PHE A 1 214 ? 6.774 -19.505 -7.594 1.00 80.88 214 PHE A N 1
ATOM 1705 C CA . PHE A 1 214 ? 6.433 -18.099 -7.742 1.00 80.88 214 PHE A CA 1
ATOM 1706 C C . PHE A 1 214 ? 5.285 -17.684 -6.819 1.00 80.88 214 PHE A C 1
ATOM 1708 O O . PHE A 1 214 ? 5.376 -16.634 -6.197 1.00 80.88 214 PHE A O 1
ATOM 1715 N N . GLU A 1 215 ? 4.207 -18.470 -6.763 1.00 76.62 215 GLU A N 1
ATOM 1716 C CA . GLU A 1 215 ? 3.012 -18.154 -5.966 1.00 76.62 215 GLU A CA 1
ATOM 1717 C C . GLU A 1 215 ? 3.307 -18.210 -4.472 1.00 76.62 215 GLU A C 1
ATOM 1719 O O . GLU A 1 215 ? 2.930 -17.297 -3.742 1.00 76.62 215 GLU A O 1
ATOM 1724 N N . VAL A 1 216 ? 4.088 -19.205 -4.046 1.00 72.69 216 VAL A N 1
ATOM 1725 C CA . VAL A 1 216 ? 4.562 -19.318 -2.660 1.00 72.69 216 VAL A CA 1
ATOM 1726 C C . VAL A 1 216 ? 5.406 -18.101 -2.270 1.00 72.69 216 VAL A C 1
ATOM 1728 O O . VAL A 1 216 ? 5.207 -17.502 -1.219 1.00 72.69 216 VAL A O 1
ATOM 1731 N N . ASP A 1 217 ? 6.332 -17.688 -3.134 1.00 74.94 217 ASP A N 1
ATOM 1732 C CA . ASP A 1 217 ? 7.267 -16.599 -2.836 1.00 74.94 217 ASP A CA 1
ATOM 1733 C C . ASP A 1 217 ? 6.604 -15.209 -2.771 1.00 74.94 217 ASP A C 1
ATOM 1735 O O . ASP A 1 217 ? 7.125 -14.302 -2.118 1.00 74.94 217 ASP A O 1
ATOM 1739 N N . ILE A 1 218 ? 5.441 -15.022 -3.401 1.00 83.00 218 ILE A N 1
ATOM 1740 C CA . ILE A 1 218 ? 4.689 -13.759 -3.326 1.00 83.00 218 ILE A CA 1
ATOM 1741 C C . ILE A 1 218 ? 3.552 -13.781 -2.306 1.00 83.00 218 ILE A C 1
ATOM 1743 O O . ILE A 1 218 ? 2.944 -12.732 -2.090 1.00 83.00 218 ILE A O 1
ATOM 1747 N N . ALA A 1 219 ? 3.267 -14.929 -1.685 1.00 71.56 219 ALA A N 1
ATOM 1748 C CA . ALA A 1 219 ? 2.083 -15.139 -0.853 1.00 71.56 219 ALA A CA 1
ATOM 1749 C C . ALA A 1 219 ? 1.945 -14.094 0.268 1.00 71.56 219 ALA A C 1
ATOM 1751 O O . ALA A 1 219 ? 0.863 -13.555 0.478 1.00 71.56 219 ALA A O 1
ATOM 1752 N N . LEU A 1 220 ? 3.060 -13.741 0.919 1.00 76.44 220 LEU A N 1
ATOM 1753 C CA . LEU A 1 220 ? 3.111 -12.773 2.024 1.00 76.44 220 LEU A CA 1
ATOM 1754 C C . LEU A 1 220 ? 3.351 -11.320 1.574 1.00 76.44 220 LEU A C 1
ATOM 1756 O O . LEU A 1 220 ? 3.555 -10.431 2.406 1.00 76.44 220 LEU A O 1
ATOM 1760 N N . SER A 1 221 ? 3.412 -11.049 0.266 1.00 79.19 221 SER A N 1
ATOM 1761 C CA . SER A 1 221 ? 3.601 -9.683 -0.222 1.00 79.19 221 SER A CA 1
ATOM 1762 C C . SER A 1 221 ? 2.289 -8.899 -0.109 1.00 79.19 221 SER A C 1
ATOM 1764 O O . SER A 1 221 ? 1.283 -9.326 -0.674 1.00 79.19 221 SER A O 1
ATOM 1766 N N . PRO A 1 222 ? 2.281 -7.697 0.502 1.00 81.12 222 PRO A N 1
ATOM 1767 C CA . PRO A 1 222 ? 1.093 -6.839 0.503 1.00 81.12 222 PRO A CA 1
ATOM 1768 C C . PRO A 1 222 ? 0.705 -6.366 -0.910 1.00 81.12 222 PRO A C 1
ATOM 1770 O O . PRO A 1 222 ? -0.401 -5.880 -1.115 1.00 81.12 222 PRO A O 1
ATOM 1773 N N . TYR A 1 223 ? 1.600 -6.523 -1.893 1.00 92.50 223 TYR A N 1
ATOM 1774 C CA . TYR A 1 223 ? 1.372 -6.192 -3.300 1.00 92.50 223 TYR A CA 1
ATOM 1775 C C . TYR A 1 223 ? 1.213 -7.442 -4.182 1.00 92.50 223 TYR A C 1
ATOM 1777 O O . TYR A 1 223 ? 1.407 -7.370 -5.398 1.00 92.50 223 TYR A O 1
ATOM 1785 N N . ARG A 1 224 ? 0.853 -8.595 -3.592 1.00 86.62 224 ARG A N 1
ATOM 1786 C CA . ARG A 1 224 ? 0.631 -9.872 -4.296 1.00 86.62 224 ARG A CA 1
ATOM 1787 C C . ARG A 1 224 ? -0.253 -9.706 -5.533 1.00 86.62 224 ARG A C 1
ATOM 1789 O O . ARG A 1 224 ? 0.157 -10.095 -6.623 1.00 86.62 224 ARG A O 1
ATOM 1796 N N . GLN A 1 225 ? -1.406 -9.050 -5.386 1.00 88.88 225 GLN A N 1
ATOM 1797 C CA . GLN A 1 225 ? -2.356 -8.853 -6.484 1.00 88.88 225 GLN A CA 1
ATOM 1798 C C . GLN A 1 225 ? -1.736 -8.101 -7.669 1.00 88.88 225 GLN A C 1
ATOM 1800 O O . GLN A 1 225 ? -1.942 -8.472 -8.824 1.00 88.88 225 GLN A O 1
ATOM 1805 N N . ALA A 1 226 ? -0.949 -7.054 -7.407 1.00 94.06 226 ALA A N 1
ATOM 1806 C CA . ALA A 1 226 ? -0.264 -6.316 -8.462 1.00 94.06 226 ALA A CA 1
ATOM 1807 C C . ALA A 1 226 ? 0.790 -7.177 -9.164 1.00 94.06 226 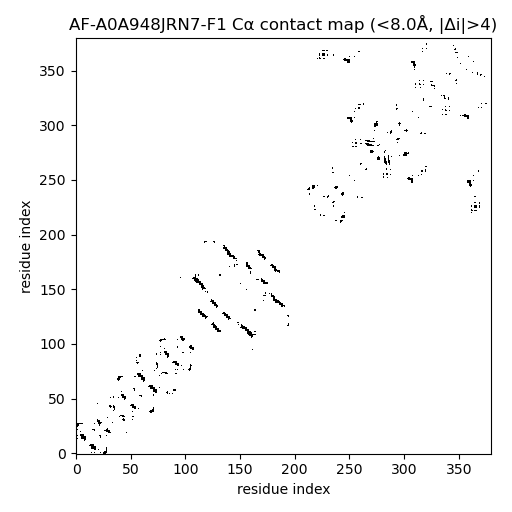ALA A C 1
ATOM 1809 O O . ALA A 1 226 ? 0.898 -7.143 -10.391 1.00 94.06 226 ALA A O 1
ATOM 1810 N N . ILE A 1 227 ? 1.536 -7.988 -8.412 1.00 93.56 227 ILE A N 1
ATOM 1811 C CA . ILE A 1 227 ? 2.525 -8.912 -8.977 1.00 93.56 227 ILE A CA 1
ATOM 1812 C C . ILE A 1 227 ? 1.841 -9.953 -9.876 1.00 93.56 227 ILE A C 1
ATOM 1814 O O . ILE A 1 227 ? 2.293 -10.174 -11.002 1.00 93.56 227 ILE A O 1
ATOM 1818 N N . GLU A 1 228 ? 0.738 -10.552 -9.425 1.00 87.56 228 GLU A N 1
ATOM 1819 C CA . GLU A 1 228 ? -0.055 -11.513 -10.203 1.00 87.56 228 GLU A CA 1
ATOM 1820 C C . GLU A 1 228 ? -0.642 -10.876 -11.465 1.00 87.56 228 GLU A C 1
ATOM 1822 O O . GLU A 1 228 ? -0.494 -11.424 -12.559 1.00 87.56 228 GLU A O 1
ATOM 1827 N N . ASN A 1 229 ? -1.222 -9.677 -11.357 1.00 90.00 229 ASN A N 1
ATOM 1828 C CA . ASN A 1 229 ? -1.754 -8.935 -12.501 1.00 90.00 229 ASN A CA 1
ATOM 1829 C C . ASN A 1 229 ? -0.679 -8.688 -13.562 1.00 90.00 229 ASN A C 1
ATOM 1831 O O . ASN A 1 229 ? -0.908 -8.905 -14.756 1.00 90.00 229 ASN A O 1
ATOM 1835 N N . LEU A 1 230 ? 0.510 -8.250 -13.144 1.00 93.56 230 LEU A N 1
ATOM 1836 C CA . LEU A 1 230 ? 1.617 -8.003 -14.061 1.00 93.56 230 LEU A CA 1
ATOM 1837 C C . LEU A 1 230 ? 2.203 -9.296 -14.638 1.00 93.56 230 LEU A C 1
ATOM 1839 O O . LEU A 1 230 ? 2.604 -9.291 -15.805 1.00 93.56 230 LEU A O 1
ATOM 1843 N N . LYS A 1 231 ? 2.236 -10.396 -13.876 1.00 90.19 231 LYS A N 1
ATOM 1844 C CA . LYS A 1 231 ? 2.631 -11.722 -14.382 1.00 90.19 231 LYS A CA 1
ATOM 1845 C C . LYS A 1 231 ? 1.656 -12.198 -15.456 1.00 90.19 231 LYS A C 1
ATOM 1847 O O . LYS A 1 231 ? 2.091 -12.588 -16.536 1.00 90.19 231 LYS A O 1
ATOM 1852 N N . ASN A 1 232 ? 0.354 -12.090 -15.200 1.00 85.81 232 ASN A N 1
ATOM 1853 C CA . ASN A 1 232 ? -0.705 -12.482 -16.134 1.00 85.81 232 ASN A CA 1
ATOM 1854 C C . ASN A 1 232 ? -0.685 -11.638 -17.417 1.00 85.81 232 ASN A C 1
ATOM 1856 O O . ASN A 1 232 ? -0.944 -12.151 -18.504 1.00 85.81 232 ASN A O 1
ATOM 1860 N N . LYS A 1 233 ? -0.304 -10.358 -17.313 1.00 86.75 233 LYS A N 1
ATOM 1861 C CA . LYS A 1 233 ? -0.059 -9.466 -18.461 1.00 86.75 233 LYS A CA 1
ATOM 1862 C C . LYS A 1 233 ? 1.296 -9.714 -19.155 1.00 86.75 233 LYS A C 1
ATOM 1864 O O . LYS A 1 233 ? 1.589 -9.057 -20.150 1.00 86.75 233 LYS A O 1
ATOM 1869 N N . GLY A 1 234 ? 2.140 -10.616 -18.645 1.00 85.25 234 GLY A N 1
ATOM 1870 C CA . GLY A 1 234 ? 3.479 -10.899 -19.179 1.00 85.25 234 GLY A CA 1
ATOM 1871 C C . GLY A 1 234 ? 4.498 -9.767 -18.986 1.00 85.25 234 GLY A C 1
ATOM 1872 O O . GLY A 1 234 ? 5.541 -9.761 -19.639 1.00 85.25 234 GLY A O 1
ATOM 1873 N N . VAL A 1 235 ? 4.202 -8.800 -18.113 1.00 90.50 235 VAL A N 1
ATOM 1874 C CA . VAL A 1 235 ? 5.038 -7.616 -17.851 1.00 90.50 235 VAL A CA 1
ATOM 1875 C C . VAL A 1 235 ? 6.201 -7.955 -16.924 1.00 90.50 235 VAL A C 1
ATOM 1877 O O . VAL A 1 235 ? 7.334 -7.524 -17.151 1.00 90.50 235 VAL A O 1
ATOM 1880 N N . VAL A 1 236 ? 5.927 -8.738 -15.881 1.00 88.50 236 VAL A N 1
ATOM 1881 C CA . VAL A 1 236 ? 6.947 -9.230 -14.954 1.00 88.50 236 VAL A CA 1
ATOM 1882 C C . VAL A 1 236 ? 7.027 -10.746 -15.008 1.00 88.50 236 VAL A C 1
ATOM 1884 O O . VAL A 1 236 ? 6.060 -11.438 -15.308 1.00 88.50 236 VAL A O 1
ATOM 1887 N N . GLY A 1 237 ? 8.210 -11.255 -14.690 1.00 80.94 237 GLY A N 1
ATOM 1888 C CA . GLY A 1 237 ? 8.455 -12.674 -14.489 1.00 80.94 237 GLY A CA 1
ATOM 1889 C C . GLY A 1 237 ? 9.256 -12.907 -13.214 1.00 80.94 237 GLY A C 1
ATOM 1890 O O . GLY A 1 237 ? 9.702 -11.961 -12.553 1.00 80.94 237 GLY A O 1
ATOM 1891 N N . GLY A 1 238 ? 9.430 -14.182 -12.887 1.00 80.31 238 GLY A N 1
ATOM 1892 C CA . GLY A 1 238 ? 10.324 -14.625 -11.826 1.00 80.31 238 GLY A CA 1
ATOM 1893 C C . GLY A 1 238 ? 11.772 -14.760 -12.292 1.00 80.31 238 GLY A C 1
ATOM 1894 O O . GLY A 1 238 ? 12.116 -14.544 -13.457 1.00 80.31 238 GLY A O 1
ATOM 1895 N N . TYR A 1 239 ? 12.625 -15.137 -11.356 1.00 74.94 239 TYR A N 1
ATOM 1896 C CA . TYR A 1 239 ? 13.978 -15.594 -11.599 1.00 74.94 239 TYR A CA 1
ATOM 1897 C C . TYR A 1 239 ? 13.964 -17.029 -12.159 1.00 74.94 239 TYR A C 1
ATOM 1899 O O . TYR A 1 239 ? 12.963 -17.737 -12.039 1.00 74.94 239 TYR A O 1
ATOM 1907 N N . PRO A 1 240 ? 15.076 -17.498 -12.759 1.00 77.75 240 PRO A N 1
ATOM 1908 C CA . PRO A 1 240 ? 15.178 -18.869 -13.269 1.00 77.75 240 PRO A CA 1
ATOM 1909 C C . PRO A 1 240 ? 14.966 -19.962 -12.211 1.00 77.75 240 PRO A C 1
ATOM 1911 O O . PRO A 1 240 ? 14.696 -21.102 -12.569 1.00 77.75 240 PRO A O 1
ATOM 1914 N N . ASP A 1 241 ? 15.102 -19.616 -10.926 1.00 74.69 241 ASP A N 1
ATOM 1915 C CA . ASP A 1 241 ? 14.825 -20.492 -9.780 1.00 74.69 241 ASP A CA 1
ATOM 1916 C C . ASP A 1 241 ? 13.323 -20.602 -9.439 1.00 74.69 241 ASP A C 1
ATOM 1918 O O . ASP A 1 241 ? 12.958 -21.311 -8.507 1.00 74.69 241 ASP A O 1
ATOM 1922 N N . GLY A 1 242 ? 12.453 -19.920 -10.190 1.00 75.75 242 GLY A N 1
ATOM 1923 C CA . GLY A 1 242 ? 11.002 -19.944 -10.020 1.00 75.75 242 GLY A CA 1
ATOM 1924 C C . GLY A 1 242 ? 10.452 -18.879 -9.071 1.00 75.75 242 GLY A C 1
ATOM 1925 O O . GLY A 1 242 ? 9.250 -18.646 -9.087 1.00 75.75 242 GLY A O 1
ATOM 1926 N N . THR A 1 243 ? 11.290 -18.186 -8.299 1.00 80.62 243 THR A N 1
ATOM 1927 C CA . THR A 1 243 ? 10.854 -17.150 -7.340 1.00 80.62 243 THR A CA 1
ATOM 1928 C C . THR A 1 243 ? 10.637 -15.785 -8.004 1.00 80.62 243 THR A C 1
ATOM 1930 O O . THR A 1 243 ? 11.205 -15.496 -9.055 1.00 80.62 243 THR A O 1
ATOM 1933 N N . TYR A 1 244 ? 9.867 -14.889 -7.394 1.00 89.62 244 TYR A N 1
ATOM 1934 C CA . TYR A 1 244 ? 9.752 -13.476 -7.774 1.00 89.62 244 TYR A CA 1
ATOM 1935 C C . TYR A 1 244 ? 10.696 -12.541 -6.991 1.00 89.62 244 TYR A C 1
ATOM 1937 O O . TYR A 1 244 ? 11.110 -11.504 -7.517 1.00 89.62 244 TYR A O 1
ATOM 1945 N N . LYS A 1 245 ? 11.047 -12.907 -5.758 1.00 87.62 245 LYS A N 1
ATOM 1946 C CA . LYS A 1 245 ? 11.795 -12.177 -4.726 1.00 87.62 245 LYS A CA 1
ATOM 1947 C C . LYS A 1 245 ? 11.209 -10.786 -4.459 1.00 87.62 245 LYS A C 1
ATOM 1949 O O . LYS A 1 245 ? 11.879 -9.788 -4.739 1.00 87.62 245 LYS A O 1
ATOM 1954 N N . PRO A 1 246 ? 9.975 -10.680 -3.927 1.00 87.38 246 PRO A N 1
ATOM 1955 C CA . PRO A 1 246 ? 9.255 -9.408 -3.802 1.00 87.38 246 PRO A CA 1
ATOM 1956 C C . PRO A 1 246 ? 10.035 -8.340 -3.022 1.00 87.38 246 PRO A C 1
ATOM 1958 O O . PRO A 1 246 ? 10.076 -7.182 -3.435 1.00 87.38 246 PRO A O 1
ATOM 1961 N N . LYS A 1 247 ? 10.735 -8.733 -1.951 1.00 91.94 247 LYS A N 1
ATOM 1962 C CA . LYS A 1 247 ? 11.504 -7.825 -1.082 1.00 91.94 247 LYS A CA 1
ATOM 1963 C C . LYS A 1 247 ? 12.870 -7.409 -1.639 1.00 91.94 247 LYS A C 1
ATOM 1965 O O . LYS A 1 247 ? 13.511 -6.532 -1.063 1.00 91.94 247 LYS A O 1
ATOM 1970 N N . ASN A 1 248 ? 13.335 -7.997 -2.744 1.00 91.62 248 ASN A N 1
ATOM 1971 C CA . ASN A 1 248 ? 14.616 -7.602 -3.325 1.00 91.62 248 ASN A CA 1
ATOM 1972 C C . ASN A 1 248 ? 14.534 -6.189 -3.898 1.00 91.62 248 ASN A C 1
ATOM 1974 O O . ASN A 1 248 ? 13.559 -5.835 -4.558 1.00 91.62 248 ASN A O 1
ATOM 1978 N N . LEU A 1 249 ? 15.593 -5.404 -3.696 1.00 95.12 249 LEU A N 1
ATOM 1979 C CA . LEU A 1 249 ? 15.755 -4.129 -4.386 1.00 95.12 249 LEU A CA 1
ATOM 1980 C C . LEU A 1 249 ? 15.905 -4.363 -5.888 1.00 95.12 249 LEU A C 1
ATOM 1982 O O . LEU A 1 249 ? 16.591 -5.296 -6.308 1.00 95.12 249 LEU A O 1
ATOM 1986 N N . ILE A 1 250 ? 15.272 -3.504 -6.683 1.00 96.25 250 ILE A N 1
ATOM 1987 C CA . ILE A 1 250 ? 15.343 -3.580 -8.141 1.00 96.25 250 ILE A CA 1
ATOM 1988 C C . ILE A 1 250 ? 16.415 -2.636 -8.685 1.00 96.25 250 ILE A C 1
ATOM 1990 O O . ILE A 1 250 ? 16.509 -1.463 -8.296 1.00 96.25 250 ILE A O 1
ATOM 1994 N N . ASN A 1 251 ? 17.230 -3.139 -9.611 1.00 95.62 251 ASN A N 1
ATOM 1995 C CA . ASN A 1 251 ? 18.236 -2.314 -10.269 1.00 95.62 251 ASN A CA 1
ATOM 1996 C C . ASN A 1 251 ? 17.663 -1.545 -11.471 1.00 95.62 251 ASN A C 1
ATOM 1998 O O . ASN A 1 251 ? 16.588 -1.843 -11.998 1.00 95.62 251 ASN A O 1
ATOM 2002 N N . ARG A 1 252 ? 18.394 -0.521 -11.914 1.00 97.50 252 ARG A N 1
ATOM 2003 C CA . ARG A 1 252 ? 17.976 0.363 -13.012 1.00 97.50 252 ARG A CA 1
ATOM 2004 C C . ARG A 1 252 ? 17.802 -0.373 -14.344 1.00 97.50 252 ARG A C 1
ATOM 2006 O O . ARG A 1 252 ? 16.924 0.004 -15.119 1.00 97.50 252 ARG A O 1
ATOM 2013 N N . ALA A 1 253 ? 18.600 -1.409 -14.615 1.00 96.19 253 ALA A N 1
ATOM 2014 C CA . ALA A 1 253 ? 18.473 -2.228 -15.823 1.00 96.19 253 ALA A CA 1
ATOM 2015 C C . ALA A 1 253 ? 17.180 -3.062 -15.844 1.00 96.19 253 ALA A C 1
ATOM 2017 O O . ALA A 1 253 ? 16.483 -3.104 -16.859 1.00 96.19 253 ALA A O 1
ATOM 2018 N N . GLU A 1 254 ? 16.834 -3.696 -14.726 1.00 94.25 254 GLU A N 1
ATOM 2019 C CA . GLU A 1 254 ? 15.581 -4.440 -14.563 1.00 94.25 254 GLU A CA 1
ATOM 2020 C C . GLU A 1 254 ? 14.378 -3.505 -14.662 1.00 94.25 254 GLU A C 1
ATOM 2022 O O . GLU A 1 254 ? 13.463 -3.766 -15.445 1.00 94.25 254 GLU A O 1
ATOM 2027 N N . PHE A 1 255 ? 14.414 -2.384 -13.938 1.00 98.31 255 PHE A N 1
ATOM 2028 C CA . PHE A 1 255 ? 13.321 -1.418 -13.917 1.00 98.31 255 PHE A CA 1
ATOM 2029 C C . PHE A 1 255 ? 13.022 -0.857 -15.312 1.00 98.31 255 PHE A C 1
ATOM 2031 O O . PHE A 1 255 ? 11.870 -0.864 -15.744 1.00 98.31 255 PHE A O 1
ATOM 2038 N N . ILE A 1 256 ? 14.050 -0.420 -16.056 1.00 97.69 256 ILE A N 1
ATOM 2039 C CA . ILE A 1 256 ? 13.827 0.181 -17.377 1.00 97.69 256 ILE A CA 1
ATOM 2040 C C . ILE A 1 256 ? 13.293 -0.833 -18.388 1.00 97.69 256 ILE A C 1
ATOM 2042 O O . ILE A 1 256 ? 12.417 -0.486 -19.176 1.00 97.69 256 ILE A O 1
ATOM 2046 N N . LYS A 1 257 ? 13.761 -2.090 -18.353 1.00 95.31 257 LYS A N 1
ATOM 2047 C CA . LYS A 1 257 ? 13.220 -3.148 -19.216 1.00 95.31 257 LYS A CA 1
ATOM 2048 C C . LYS A 1 257 ? 11.732 -3.355 -18.948 1.00 95.31 257 LYS A C 1
ATOM 2050 O O . LYS A 1 257 ? 10.962 -3.429 -19.901 1.00 95.31 257 LYS A O 1
ATOM 2055 N N . ILE A 1 258 ? 11.345 -3.467 -17.676 1.00 96.75 258 ILE A N 1
ATOM 2056 C CA . ILE A 1 258 ? 9.957 -3.745 -17.287 1.00 96.75 258 ILE A CA 1
ATOM 2057 C C . ILE A 1 258 ? 9.049 -2.592 -17.710 1.00 96.75 258 ILE A C 1
ATOM 2059 O O . ILE A 1 258 ? 8.068 -2.825 -18.408 1.00 96.75 258 ILE A O 1
ATOM 2063 N N . VAL A 1 259 ? 9.392 -1.352 -17.355 1.00 98.00 259 VAL A N 1
ATOM 2064 C CA . VAL A 1 259 ? 8.536 -0.186 -17.629 1.00 98.00 259 VAL A CA 1
ATOM 2065 C C . VAL A 1 259 ? 8.406 0.086 -19.129 1.00 98.00 259 VAL A C 1
ATOM 2067 O O . VAL A 1 259 ? 7.296 0.256 -19.629 1.00 98.00 259 VAL A O 1
ATOM 2070 N N . MET A 1 260 ? 9.518 0.063 -19.869 1.00 95.81 260 MET A N 1
ATOM 2071 C CA . MET A 1 260 ? 9.491 0.276 -21.322 1.00 95.81 260 MET A CA 1
ATOM 2072 C C . MET A 1 260 ? 8.761 -0.863 -22.043 1.00 95.81 260 MET A C 1
ATOM 2074 O O . MET A 1 260 ? 7.987 -0.611 -22.965 1.00 95.81 260 MET A O 1
ATOM 2078 N N . GLY A 1 261 ? 8.978 -2.110 -21.611 1.00 92.44 261 GLY A N 1
ATOM 2079 C CA . GLY A 1 261 ? 8.288 -3.280 -22.151 1.00 92.44 261 GLY A CA 1
ATOM 2080 C C . GLY A 1 261 ? 6.781 -3.244 -21.896 1.00 92.44 261 GLY A C 1
ATOM 2081 O O . GLY A 1 261 ? 6.011 -3.486 -22.821 1.00 92.44 261 GLY A O 1
ATOM 2082 N N . ALA A 1 262 ? 6.357 -2.870 -20.684 1.00 93.06 262 ALA A N 1
ATOM 2083 C CA . ALA A 1 262 ? 4.946 -2.716 -20.319 1.00 93.06 262 ALA A CA 1
ATOM 2084 C C . ALA A 1 262 ? 4.224 -1.669 -21.179 1.00 93.06 262 ALA A C 1
ATOM 2086 O O . ALA A 1 262 ? 3.055 -1.838 -21.510 1.00 93.06 262 ALA A O 1
ATOM 2087 N N . ALA A 1 263 ? 4.931 -0.605 -21.562 1.00 91.81 263 ALA A N 1
ATOM 2088 C CA . ALA A 1 263 ? 4.424 0.439 -22.448 1.00 91.81 263 ALA A CA 1
ATOM 2089 C C . ALA A 1 263 ? 4.555 0.100 -23.948 1.00 91.81 263 ALA A C 1
ATOM 2091 O O . ALA A 1 263 ? 4.230 0.927 -24.797 1.00 91.81 263 ALA A O 1
ATOM 2092 N N . GLY A 1 264 ? 5.041 -1.097 -24.298 1.00 91.62 264 GLY A N 1
ATOM 2093 C CA . GLY A 1 264 ? 5.146 -1.553 -25.685 1.00 91.62 264 GLY A CA 1
ATOM 2094 C C . GLY A 1 264 ? 6.267 -0.896 -26.494 1.00 91.62 264 GLY A C 1
ATOM 2095 O O . GLY A 1 264 ? 6.262 -0.986 -27.723 1.00 91.62 264 GLY A O 1
ATOM 2096 N N . PHE A 1 265 ? 7.242 -0.251 -25.847 1.00 90.31 265 PHE A N 1
ATOM 2097 C CA . PHE A 1 265 ? 8.386 0.312 -26.560 1.00 90.31 265 PHE A CA 1
ATOM 2098 C C . PHE A 1 265 ? 9.279 -0.812 -27.107 1.00 90.31 265 PHE A C 1
ATOM 2100 O O . PHE A 1 265 ? 9.712 -1.686 -26.345 1.00 90.31 265 PHE A O 1
ATOM 2107 N N . PRO A 1 266 ? 9.620 -0.792 -28.407 1.00 88.38 266 PRO A N 1
ATOM 2108 C CA . PRO A 1 266 ? 10.544 -1.765 -28.963 1.00 88.38 266 PRO A CA 1
ATOM 2109 C C . PRO A 1 266 ? 11.955 -1.524 -28.416 1.00 88.38 266 PRO A C 1
ATOM 2111 O O . PRO A 1 266 ? 12.430 -0.390 -28.342 1.00 88.38 266 PRO A O 1
ATOM 2114 N N . ALA A 1 267 ? 12.658 -2.604 -28.073 1.00 90.12 267 ALA A N 1
ATOM 2115 C CA . ALA A 1 267 ? 14.078 -2.525 -27.761 1.00 90.12 267 ALA A CA 1
ATOM 2116 C C . ALA A 1 267 ? 14.848 -2.091 -29.019 1.00 90.12 267 ALA A C 1
ATOM 2118 O O . ALA A 1 267 ? 14.767 -2.747 -30.060 1.00 90.12 267 ALA A O 1
ATOM 2119 N N . SER A 1 268 ? 15.599 -0.992 -28.937 1.00 90.06 268 SER A N 1
ATOM 2120 C CA . SER A 1 268 ? 16.303 -0.435 -30.094 1.00 90.06 268 SER A CA 1
ATOM 2121 C C . SER A 1 268 ? 17.621 0.221 -29.707 1.00 90.06 268 SER A C 1
ATOM 2123 O O . SER A 1 268 ? 17.672 1.019 -28.772 1.00 90.06 268 SER A O 1
ATOM 2125 N N . GLY A 1 269 ? 18.668 -0.053 -30.483 1.00 91.19 269 GLY A N 1
ATOM 2126 C CA . GLY A 1 269 ? 19.998 0.516 -30.280 1.00 91.19 269 GLY A CA 1
ATOM 2127 C C . GLY A 1 269 ? 20.845 -0.225 -29.244 1.00 91.19 269 GLY A C 1
ATOM 2128 O O . GLY A 1 269 ? 20.399 -1.148 -28.567 1.00 91.19 269 GLY A O 1
ATOM 2129 N N . SER A 1 270 ? 22.106 0.181 -29.164 1.00 91.44 270 SER A N 1
ATOM 2130 C CA . SER A 1 270 ? 23.124 -0.326 -28.243 1.00 91.44 270 SER A CA 1
ATOM 2131 C C . SER A 1 270 ? 24.200 0.749 -28.067 1.00 91.44 270 SER A C 1
ATOM 2133 O O . SER A 1 270 ? 24.216 1.738 -28.806 1.00 91.44 270 SER A O 1
ATOM 2135 N N . SER A 1 271 ? 25.095 0.598 -27.087 1.00 91.94 271 SER A N 1
ATOM 2136 C CA . SER A 1 271 ? 26.221 1.531 -26.871 1.00 91.94 271 SER A CA 1
ATOM 2137 C C . SER A 1 271 ? 25.846 3.016 -26.699 1.00 91.94 271 SER A C 1
ATOM 2139 O O . SER A 1 271 ? 26.659 3.901 -26.960 1.00 91.94 271 SER A O 1
ATOM 2141 N N . CYS A 1 272 ? 24.622 3.321 -26.257 1.00 93.62 272 CYS A N 1
ATOM 2142 C CA . CYS A 1 272 ? 24.147 4.699 -26.084 1.00 93.62 272 CYS A CA 1
ATOM 2143 C C . CYS A 1 272 ? 24.640 5.370 -24.790 1.00 93.62 272 CYS A C 1
ATOM 2145 O O . CYS A 1 272 ? 24.495 6.587 -24.644 1.00 93.62 272 CYS A O 1
ATOM 2147 N N . TYR A 1 273 ? 25.218 4.601 -23.867 1.00 95.88 273 TYR A N 1
ATOM 2148 C CA . TYR A 1 273 ? 25.894 5.075 -22.659 1.00 95.88 273 TYR A CA 1
ATOM 2149 C C . TYR A 1 273 ? 27.322 4.535 -22.615 1.00 95.88 273 TYR A C 1
ATOM 2151 O O . TYR A 1 273 ? 27.642 3.535 -23.261 1.00 95.88 273 TYR A O 1
ATOM 2159 N N . SER A 1 274 ? 28.198 5.184 -21.848 1.00 95.81 274 SER A N 1
ATOM 2160 C CA . SER A 1 274 ? 29.595 4.746 -21.733 1.00 95.81 274 SER A CA 1
ATOM 2161 C C . SER A 1 274 ? 29.729 3.353 -21.096 1.00 95.81 274 SER A C 1
ATOM 2163 O O . SER A 1 274 ? 30.614 2.591 -21.497 1.00 95.81 274 SER A O 1
ATOM 2165 N N . ASP A 1 275 ? 28.812 3.002 -20.193 1.00 96.69 275 ASP A N 1
ATOM 2166 C CA . ASP A 1 275 ? 28.738 1.773 -19.390 1.00 96.69 275 ASP A CA 1
ATOM 2167 C C . ASP A 1 275 ? 27.642 0.784 -19.837 1.00 96.69 275 ASP A C 1
ATOM 2169 O O . ASP A 1 275 ? 27.341 -0.161 -19.115 1.00 96.69 275 ASP A O 1
ATOM 2173 N N . VAL A 1 276 ? 27.048 0.987 -21.016 1.00 95.56 276 VAL A N 1
ATOM 2174 C CA . VAL A 1 276 ? 26.079 0.058 -21.623 1.00 95.56 276 VAL A CA 1
ATOM 2175 C C . VAL A 1 276 ? 26.582 -0.309 -23.006 1.00 95.56 276 VAL A C 1
ATOM 2177 O O . VAL A 1 276 ? 26.883 0.585 -23.797 1.00 95.56 276 VAL A O 1
ATOM 2180 N N . LYS A 1 277 ? 26.697 -1.601 -23.304 1.00 93.31 277 LYS A N 1
ATOM 2181 C CA . LYS A 1 277 ? 27.141 -2.132 -24.595 1.00 93.31 277 LYS A CA 1
ATOM 2182 C C . LYS A 1 277 ? 25.979 -2.867 -25.252 1.00 93.31 277 LYS A C 1
ATOM 2184 O O . LYS A 1 277 ? 25.098 -2.204 -25.804 1.00 93.31 277 LYS A O 1
ATOM 2189 N N . ASP A 1 278 ? 25.996 -4.191 -25.219 1.00 94.69 278 ASP A N 1
ATOM 2190 C CA . ASP A 1 278 ? 25.074 -5.121 -25.870 1.00 94.69 278 ASP A CA 1
ATOM 2191 C C . ASP A 1 278 ? 24.364 -6.051 -24.869 1.00 94.69 278 ASP A C 1
ATOM 2193 O O . ASP A 1 278 ? 23.821 -7.089 -25.247 1.00 94.69 278 ASP A O 1
ATOM 2197 N N . GLU A 1 279 ? 24.320 -5.674 -23.587 1.00 95.88 279 GLU A N 1
ATOM 2198 C CA . GLU A 1 279 ? 23.598 -6.414 -22.555 1.00 95.88 279 GLU A CA 1
ATOM 2199 C C . GLU A 1 279 ? 22.083 -6.463 -22.835 1.00 95.88 279 GLU A C 1
ATOM 2201 O O . GLU A 1 279 ? 21.514 -5.619 -23.526 1.00 95.88 279 GLU A O 1
ATOM 2206 N N . TRP A 1 280 ? 21.385 -7.426 -22.226 1.00 94.19 280 TRP A N 1
ATOM 2207 C CA . TRP A 1 280 ? 19.956 -7.710 -22.450 1.00 94.19 280 TRP A CA 1
ATOM 2208 C C . TRP A 1 280 ? 18.997 -6.521 -22.240 1.00 94.19 280 TRP A C 1
ATOM 2210 O O . TRP A 1 280 ? 17.866 -6.550 -22.725 1.00 94.19 280 TRP A O 1
ATOM 2220 N N . PHE A 1 281 ? 19.415 -5.483 -21.511 1.00 95.06 281 PHE A N 1
ATOM 2221 C CA . PHE A 1 281 ? 18.634 -4.265 -21.271 1.00 95.06 281 PHE A CA 1
ATOM 2222 C C . PHE A 1 281 ? 19.014 -3.104 -22.203 1.00 95.06 281 PHE A C 1
ATOM 2224 O O . PHE A 1 281 ? 18.310 -2.091 -22.215 1.00 95.06 281 PHE A O 1
ATOM 2231 N N . ALA A 1 282 ? 20.100 -3.217 -22.978 1.00 97.25 282 ALA A N 1
ATOM 2232 C CA . ALA A 1 282 ? 20.684 -2.113 -23.739 1.00 97.25 282 ALA A CA 1
ATOM 2233 C C . ALA A 1 282 ? 19.672 -1.469 -24.694 1.00 97.25 282 ALA A C 1
ATOM 2235 O O . ALA A 1 282 ? 19.516 -0.250 -24.690 1.00 97.25 282 ALA A O 1
ATOM 2236 N N . GLY A 1 283 ? 18.908 -2.279 -25.433 1.00 97.19 283 GLY A N 1
ATOM 2237 C CA . GLY A 1 283 ? 17.895 -1.768 -26.357 1.00 97.19 283 GLY A CA 1
ATOM 2238 C C . GLY A 1 283 ? 16.775 -0.978 -25.670 1.00 97.19 283 GLY A C 1
ATOM 2239 O O . GLY A 1 283 ? 16.322 0.028 -26.211 1.00 97.19 283 GLY A O 1
ATOM 2240 N N . TYR A 1 284 ? 16.357 -1.371 -24.464 1.00 97.31 284 TYR A N 1
ATOM 2241 C CA . TYR A 1 284 ? 15.351 -0.629 -23.692 1.00 97.31 284 TYR A CA 1
ATOM 2242 C C . TYR A 1 284 ? 15.925 0.667 -23.117 1.00 97.31 284 TYR A C 1
ATOM 2244 O O . TYR A 1 284 ? 15.291 1.718 -23.199 1.00 97.31 284 TYR A O 1
ATOM 2252 N N . ALA A 1 285 ? 17.150 0.618 -22.588 1.00 97.62 285 ALA A N 1
ATOM 2253 C CA . ALA A 1 285 ? 17.835 1.797 -22.068 1.00 97.62 285 ALA A CA 1
ATOM 2254 C C . ALA A 1 285 ? 18.095 2.842 -23.170 1.00 97.62 285 ALA A C 1
ATOM 2256 O O . ALA A 1 285 ? 17.929 4.042 -22.941 1.00 97.62 285 ALA A O 1
ATOM 2257 N N . CYS A 1 286 ? 18.462 2.400 -24.374 1.00 96.38 286 CYS A N 1
ATOM 2258 C CA . CYS A 1 286 ? 18.688 3.282 -25.516 1.00 96.38 286 CYS A CA 1
ATOM 2259 C C . CYS A 1 286 ? 17.382 3.843 -26.092 1.00 96.38 286 CYS A C 1
ATOM 2261 O O . CYS A 1 286 ? 17.329 5.040 -26.382 1.00 96.38 286 CYS A O 1
ATOM 2263 N N . ALA A 1 287 ? 16.312 3.044 -26.161 1.00 96.19 287 ALA A N 1
ATOM 2264 C CA . ALA A 1 287 ? 14.979 3.541 -26.503 1.00 96.19 287 ALA A CA 1
ATOM 2265 C C . ALA A 1 287 ? 14.511 4.622 -25.507 1.00 96.19 287 ALA A C 1
ATOM 2267 O O . ALA A 1 287 ? 14.108 5.715 -25.918 1.00 96.19 287 ALA A O 1
ATOM 2268 N N . ALA A 1 288 ? 14.669 4.373 -24.202 1.00 97.19 288 ALA A N 1
ATOM 2269 C CA . ALA A 1 288 ? 14.318 5.326 -23.149 1.00 97.19 288 ALA A CA 1
ATOM 2270 C C . ALA A 1 288 ? 15.136 6.621 -23.235 1.00 97.19 288 ALA A C 1
ATOM 2272 O O . ALA A 1 288 ? 14.601 7.704 -22.995 1.00 97.19 288 ALA A O 1
ATOM 2273 N N . LYS A 1 289 ? 16.416 6.528 -23.621 1.00 96.25 289 LYS A N 1
ATOM 2274 C CA . LYS A 1 289 ? 17.270 7.695 -23.873 1.00 96.25 289 LYS A CA 1
ATOM 2275 C C . LYS A 1 289 ? 16.775 8.518 -25.054 1.00 96.25 289 LYS A C 1
ATOM 2277 O O . LYS A 1 289 ? 16.647 9.731 -24.933 1.00 96.25 289 LYS A O 1
ATOM 2282 N N . SER A 1 290 ? 16.492 7.860 -26.178 1.00 94.81 290 SER A N 1
ATOM 2283 C CA . SER A 1 290 ? 16.023 8.523 -27.403 1.00 94.81 290 SER A CA 1
ATOM 2284 C C . SER A 1 290 ? 14.655 9.191 -27.242 1.00 94.81 290 SER A C 1
ATOM 2286 O O . SER A 1 290 ? 14.381 10.177 -27.914 1.00 94.81 290 SER A O 1
ATOM 2288 N N . SER A 1 291 ? 13.839 8.689 -26.310 1.00 94.81 291 SER A N 1
ATOM 2289 C CA . SER A 1 291 ? 12.530 9.250 -25.948 1.00 94.81 291 SER A CA 1
ATOM 2290 C C . SER A 1 291 ? 12.608 10.245 -24.781 1.00 94.81 291 SER A C 1
ATOM 2292 O O . SER A 1 291 ? 11.585 10.630 -24.226 1.00 94.81 291 SER A O 1
ATOM 2294 N N . GLU A 1 292 ? 13.819 10.614 -24.346 1.00 94.19 292 GLU A N 1
ATOM 2295 C CA . GLU A 1 292 ? 14.085 11.517 -23.216 1.00 94.19 292 GLU A CA 1
ATOM 2296 C C . GLU A 1 292 ? 13.470 11.081 -21.868 1.00 94.19 292 GLU A C 1
ATOM 2298 O O . GLU A 1 292 ? 13.371 11.876 -20.929 1.00 94.19 292 GLU A O 1
ATOM 2303 N N . ILE A 1 293 ? 13.076 9.815 -21.729 1.00 95.44 293 ILE A N 1
ATOM 2304 C CA . ILE A 1 293 ? 12.495 9.241 -20.505 1.00 95.44 293 ILE A CA 1
ATOM 2305 C C . ILE A 1 293 ? 13.584 9.100 -19.436 1.00 95.44 293 ILE A C 1
ATOM 2307 O O . ILE A 1 293 ? 13.436 9.569 -18.306 1.00 95.44 293 ILE A O 1
ATOM 2311 N N . ALA A 1 294 ? 14.714 8.505 -19.820 1.00 93.25 294 ALA A N 1
ATOM 2312 C CA . ALA A 1 294 ? 15.883 8.323 -18.971 1.00 93.25 294 ALA A CA 1
ATOM 2313 C C . ALA A 1 294 ? 17.128 8.736 -19.757 1.00 93.25 294 ALA A C 1
ATOM 2315 O O . ALA A 1 294 ? 17.537 8.022 -20.661 1.00 93.25 294 ALA A O 1
ATOM 2316 N N . THR A 1 295 ? 17.723 9.885 -19.431 1.00 90.06 295 THR A N 1
ATOM 2317 C CA . THR A 1 295 ? 18.867 10.459 -20.170 1.00 90.06 295 THR A CA 1
ATOM 2318 C C . THR A 1 295 ? 20.238 10.029 -19.639 1.00 90.06 295 THR A C 1
ATOM 2320 O O . THR A 1 295 ? 21.255 10.332 -20.263 1.00 90.06 295 THR A O 1
ATOM 2323 N N . GLY A 1 296 ? 20.274 9.316 -18.509 1.00 89.44 296 GLY A N 1
ATOM 2324 C CA . GLY A 1 296 ? 21.494 8.947 -17.783 1.00 89.44 296 GLY A CA 1
ATOM 2325 C C . GLY A 1 296 ? 21.994 10.037 -16.837 1.00 89.44 296 GLY A C 1
ATOM 2326 O O . GLY A 1 296 ? 21.306 11.027 -16.583 1.00 89.44 296 GLY A O 1
ATOM 2327 N N . TYR A 1 297 ? 23.189 9.822 -16.296 1.00 91.75 297 TYR A N 1
ATOM 2328 C CA . TYR A 1 297 ? 23.861 10.738 -15.378 1.00 91.75 297 TYR A CA 1
ATOM 2329 C C . TYR A 1 297 ? 24.768 11.731 -16.132 1.00 91.75 297 TYR A C 1
ATOM 2331 O O . TYR A 1 297 ? 25.155 11.465 -17.274 1.00 91.75 297 TYR A O 1
ATOM 2339 N N . PRO A 1 298 ? 25.157 12.862 -15.506 1.00 92.38 298 PRO A N 1
ATOM 2340 C CA . PRO A 1 298 ? 26.032 13.862 -16.134 1.00 92.38 298 PRO A CA 1
ATOM 2341 C C . PRO A 1 298 ? 27.400 13.329 -16.587 1.00 92.38 298 PRO A C 1
ATOM 2343 O O . PRO A 1 298 ? 28.017 13.897 -17.482 1.00 92.38 298 PRO A O 1
ATOM 2346 N N . ASP A 1 299 ? 27.864 12.226 -15.994 1.00 93.62 299 ASP A N 1
ATOM 2347 C CA . ASP A 1 299 ? 29.097 11.514 -16.364 1.00 93.62 299 ASP A CA 1
ATOM 2348 C C . ASP A 1 299 ? 28.947 10.638 -17.631 1.00 93.62 299 ASP A C 1
ATOM 2350 O O . ASP A 1 299 ? 29.886 9.952 -18.037 1.00 93.62 299 ASP A O 1
ATOM 2354 N N . GLY A 1 300 ? 27.772 10.654 -18.273 1.00 92.44 300 GLY A N 1
ATOM 2355 C CA . GLY A 1 300 ? 27.472 9.897 -19.489 1.00 92.44 300 GLY A CA 1
ATOM 2356 C C . GLY A 1 300 ? 27.114 8.426 -19.257 1.00 92.44 300 GLY A C 1
ATOM 2357 O O . GLY A 1 300 ? 26.951 7.685 -20.233 1.00 92.44 300 GLY A O 1
ATOM 2358 N N . THR A 1 301 ? 26.979 8.001 -17.997 1.00 96.75 301 THR A N 1
ATOM 2359 C CA . THR A 1 301 ? 26.654 6.618 -17.614 1.00 96.75 301 THR A CA 1
ATOM 2360 C C . THR A 1 301 ? 25.156 6.404 -17.375 1.00 96.75 301 THR A C 1
ATOM 2362 O O . THR A 1 301 ? 24.396 7.348 -17.132 1.00 96.75 301 THR A O 1
ATOM 2365 N N . PHE A 1 302 ? 24.717 5.146 -17.412 1.00 96.62 302 PHE A N 1
ATOM 2366 C CA . PHE A 1 302 ? 23.373 4.712 -17.022 1.00 96.62 302 PHE A CA 1
ATOM 2367 C C . PHE A 1 302 ? 23.322 4.104 -15.611 1.00 96.62 302 PHE A C 1
ATOM 2369 O O . PHE A 1 302 ? 22.282 4.188 -14.951 1.00 96.62 302 PHE A O 1
ATOM 2376 N N . LYS A 1 303 ? 24.438 3.531 -15.143 1.00 97.00 303 LYS A N 1
ATOM 2377 C CA . LYS A 1 303 ? 24.618 2.806 -13.873 1.00 97.00 303 LYS A CA 1
ATOM 2378 C C . LYS A 1 303 ? 23.632 1.639 -13.718 1.00 97.00 303 LYS A C 1
ATOM 2380 O O . LYS A 1 303 ? 22.839 1.634 -12.777 1.00 97.00 303 LYS A O 1
ATOM 2385 N N . PRO A 1 304 ? 23.653 0.645 -14.628 1.00 96.12 304 PRO A N 1
ATOM 2386 C CA . PRO A 1 304 ? 22.622 -0.394 -14.720 1.00 96.12 304 PRO A CA 1
ATOM 2387 C C . PRO A 1 304 ? 22.465 -1.245 -13.455 1.00 96.12 304 PRO A C 1
ATOM 2389 O O . PRO A 1 304 ? 21.350 -1.644 -13.129 1.00 96.12 304 PRO A O 1
ATOM 2392 N N . THR A 1 305 ? 23.557 -1.500 -12.731 1.00 95.12 305 THR A N 1
ATOM 2393 C CA . THR A 1 305 ? 23.568 -2.332 -11.517 1.00 95.12 305 THR A CA 1
ATOM 2394 C C . THR A 1 305 ? 23.150 -1.581 -10.256 1.00 95.12 305 THR A C 1
ATOM 2396 O O . THR A 1 305 ? 22.968 -2.204 -9.215 1.00 95.12 305 THR A O 1
ATOM 2399 N N . ASN A 1 306 ? 23.021 -0.252 -10.311 1.00 96.62 306 ASN A N 1
ATOM 2400 C CA . ASN A 1 306 ? 22.584 0.515 -9.152 1.00 96.62 306 ASN A CA 1
ATOM 2401 C C . ASN A 1 306 ? 21.092 0.293 -8.910 1.00 96.62 306 ASN A C 1
ATOM 2403 O O . ASN A 1 306 ? 20.296 0.309 -9.850 1.00 96.62 306 ASN A O 1
ATOM 2407 N N . ASN A 1 307 ? 20.714 0.163 -7.639 1.00 97.69 307 ASN A N 1
ATOM 2408 C CA . ASN A 1 307 ? 19.311 0.138 -7.243 1.00 97.69 307 ASN A CA 1
ATOM 2409 C C . ASN A 1 307 ? 18.660 1.490 -7.531 1.00 97.69 307 ASN A C 1
ATOM 2411 O O . ASN A 1 307 ? 19.217 2.546 -7.188 1.00 97.69 307 ASN A O 1
ATOM 2415 N N . ILE A 1 308 ? 17.488 1.448 -8.158 1.00 97.38 308 ILE A N 1
ATOM 2416 C CA . ILE A 1 308 ? 16.722 2.648 -8.489 1.00 97.38 308 ILE A CA 1
ATOM 2417 C C . ILE A 1 308 ? 16.061 3.211 -7.227 1.00 97.38 308 ILE A C 1
ATOM 2419 O O . ILE A 1 308 ? 15.682 2.455 -6.328 1.00 97.38 308 ILE A O 1
ATOM 2423 N N . ASN A 1 309 ? 15.984 4.537 -7.121 1.00 97.06 309 ASN A N 1
ATOM 2424 C CA . ASN A 1 309 ? 15.247 5.191 -6.037 1.00 97.06 309 ASN A CA 1
ATOM 2425 C C . ASN A 1 309 ? 13.837 5.621 -6.467 1.00 97.06 309 ASN A C 1
ATOM 2427 O O . ASN A 1 309 ? 13.506 5.596 -7.655 1.00 97.06 309 ASN A O 1
ATOM 2431 N N . VAL A 1 310 ? 13.021 6.019 -5.489 1.00 97.81 310 VAL A N 1
ATOM 2432 C CA . VAL A 1 310 ? 11.632 6.463 -5.675 1.00 97.81 310 VAL A CA 1
ATOM 2433 C C . VAL A 1 310 ? 11.521 7.533 -6.760 1.00 97.81 310 VAL A C 1
ATOM 2435 O O . VAL A 1 310 ? 10.769 7.361 -7.717 1.00 97.81 310 VAL A O 1
ATOM 2438 N N . VAL A 1 311 ? 12.279 8.628 -6.666 1.00 97.06 311 VAL A N 1
ATOM 2439 C CA . VAL A 1 311 ? 12.105 9.763 -7.592 1.00 97.06 311 VAL A CA 1
ATOM 2440 C C . VAL A 1 311 ? 12.565 9.463 -9.017 1.00 97.06 311 VAL A C 1
ATOM 2442 O O . VAL A 1 311 ? 11.957 9.940 -9.979 1.00 97.06 311 VAL A O 1
ATOM 2445 N N . GLU A 1 312 ? 13.599 8.638 -9.184 1.00 97.25 312 GLU A N 1
ATOM 2446 C CA . GLU A 1 312 ? 14.009 8.135 -10.496 1.00 97.25 312 GLU A CA 1
ATOM 2447 C C . GLU A 1 312 ? 12.918 7.240 -11.102 1.00 97.25 312 GLU A C 1
ATOM 2449 O O . GLU A 1 312 ? 12.590 7.394 -12.281 1.00 97.25 312 GLU A O 1
ATOM 2454 N N . ALA A 1 313 ? 12.329 6.347 -10.300 1.00 98.44 313 ALA A N 1
ATOM 2455 C CA . ALA A 1 313 ? 11.258 5.453 -10.727 1.00 98.44 313 ALA A CA 1
ATOM 2456 C C . ALA A 1 313 ? 9.995 6.219 -11.146 1.00 98.44 313 ALA A C 1
ATOM 2458 O O . ALA A 1 313 ? 9.474 5.975 -12.236 1.00 98.44 313 ALA A O 1
ATOM 2459 N N . LEU A 1 314 ? 9.553 7.192 -10.341 1.00 98.25 314 LEU A N 1
ATOM 2460 C CA . LEU A 1 314 ? 8.393 8.036 -10.651 1.00 98.25 314 LEU A CA 1
ATOM 2461 C C . LEU A 1 314 ? 8.598 8.824 -11.945 1.00 98.25 314 LEU A C 1
ATOM 2463 O O . LEU A 1 314 ? 7.729 8.805 -12.816 1.00 98.25 314 LEU A O 1
ATOM 2467 N N . LYS A 1 315 ? 9.764 9.463 -12.119 1.00 97.31 315 LYS A N 1
ATOM 2468 C CA . LYS A 1 315 ? 10.088 10.177 -13.362 1.00 97.31 315 LYS A CA 1
ATOM 2469 C C . LYS A 1 315 ? 10.005 9.257 -14.576 1.00 97.31 315 LYS A C 1
ATOM 2471 O O . LYS A 1 315 ? 9.397 9.630 -15.577 1.00 97.31 315 LYS A O 1
ATOM 2476 N N . ILE A 1 316 ? 10.610 8.073 -14.501 1.00 98.19 316 ILE A N 1
ATOM 2477 C CA . ILE A 1 316 ? 10.613 7.121 -15.617 1.00 98.19 316 ILE A CA 1
ATOM 2478 C C . ILE A 1 316 ? 9.187 6.670 -15.935 1.00 98.19 316 ILE A C 1
ATOM 2480 O O . ILE A 1 316 ? 8.787 6.734 -17.094 1.00 98.19 316 ILE A O 1
ATOM 2484 N N . VAL A 1 317 ? 8.407 6.262 -14.933 1.00 98.19 317 VAL A N 1
ATOM 2485 C CA . VAL A 1 317 ? 7.034 5.774 -15.125 1.00 98.19 317 VAL A CA 1
ATOM 2486 C C . VAL A 1 317 ? 6.140 6.861 -15.718 1.00 98.19 317 VAL A C 1
ATOM 2488 O O . VAL A 1 317 ? 5.539 6.646 -16.769 1.00 98.19 317 VAL A O 1
ATOM 2491 N N . LEU A 1 318 ? 6.111 8.053 -15.118 1.00 97.44 318 LEU A N 1
ATOM 2492 C CA . LEU A 1 318 ? 5.261 9.152 -15.583 1.00 97.44 318 LEU A CA 1
ATOM 2493 C C . LEU A 1 318 ? 5.603 9.573 -17.017 1.00 97.44 318 LEU A C 1
ATOM 2495 O O . LEU A 1 318 ? 4.698 9.743 -17.832 1.00 97.44 318 LEU A O 1
ATOM 2499 N N . LYS A 1 319 ? 6.898 9.682 -17.356 1.00 97.00 319 LYS A N 1
ATOM 2500 C CA . LYS A 1 319 ? 7.314 10.027 -18.724 1.00 97.00 319 LYS A CA 1
ATOM 2501 C C . LYS A 1 319 ? 7.015 8.911 -19.725 1.00 97.00 319 LYS A C 1
ATOM 2503 O O . LYS A 1 319 ? 6.614 9.216 -20.842 1.00 97.00 319 LYS A O 1
ATOM 2508 N N . THR A 1 320 ? 7.186 7.644 -19.342 1.00 97.06 320 THR A N 1
ATOM 2509 C CA . THR A 1 320 ? 6.936 6.501 -20.241 1.00 97.06 320 THR A CA 1
ATOM 2510 C C . THR A 1 320 ? 5.469 6.422 -20.647 1.00 97.06 320 THR A C 1
ATOM 2512 O O . THR A 1 320 ? 5.165 6.225 -21.819 1.00 97.06 320 THR A O 1
ATOM 2515 N N . PHE A 1 321 ? 4.563 6.625 -19.691 1.00 95.50 321 PHE A N 1
ATOM 2516 C CA . PHE A 1 321 ? 3.119 6.581 -19.922 1.00 95.50 321 PHE A CA 1
ATOM 2517 C C . PHE A 1 321 ? 2.518 7.959 -20.242 1.00 95.50 321 PHE A C 1
ATOM 2519 O O . PHE A 1 321 ? 1.303 8.119 -20.233 1.00 95.50 321 PHE A O 1
ATOM 2526 N N . VAL A 1 322 ? 3.355 8.958 -20.548 1.00 94.56 322 VAL A N 1
ATOM 2527 C CA . VAL A 1 322 ? 2.931 10.288 -21.020 1.00 94.56 322 VAL A CA 1
ATOM 2528 C C . VAL A 1 322 ? 1.917 10.958 -20.074 1.00 94.56 322 VAL A C 1
ATOM 2530 O O . VAL A 1 322 ? 0.979 11.631 -20.499 1.00 94.56 322 VAL A O 1
ATOM 2533 N N . ILE A 1 323 ? 2.100 10.785 -18.763 1.00 94.88 323 ILE A N 1
ATOM 2534 C CA . ILE A 1 323 ? 1.321 11.524 -17.766 1.00 94.88 323 ILE A CA 1
ATOM 2535 C C . ILE A 1 323 ? 1.829 12.965 -17.734 1.00 94.88 323 ILE A C 1
ATOM 2537 O O . ILE A 1 323 ? 3.034 13.207 -17.649 1.00 94.88 323 ILE A O 1
ATOM 2541 N N . SER A 1 324 ? 0.909 13.927 -17.812 1.00 93.19 324 SER A N 1
ATOM 2542 C CA . SER A 1 324 ? 1.252 15.348 -17.794 1.00 93.19 324 SER A CA 1
ATOM 2543 C C . SER A 1 324 ? 1.844 15.739 -16.440 1.00 93.19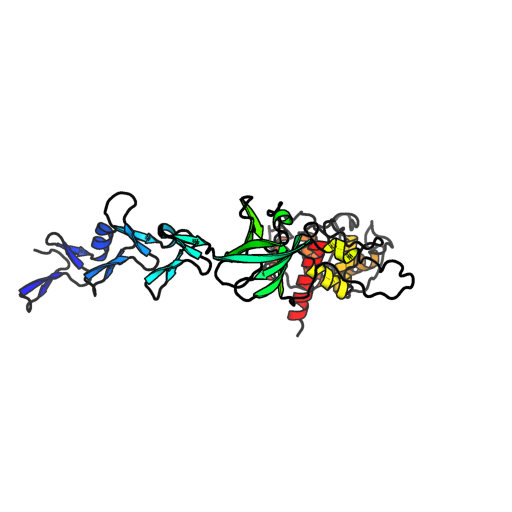 324 SER A C 1
ATOM 2545 O O . SER A 1 324 ? 1.169 15.655 -15.419 1.00 93.19 324 SER A O 1
ATOM 2547 N N . VAL A 1 325 ? 3.088 16.215 -16.448 1.00 94.12 325 VAL A N 1
ATOM 2548 C CA . VAL A 1 325 ? 3.799 16.736 -15.272 1.00 94.12 325 VAL A CA 1
ATOM 2549 C C . VAL A 1 325 ? 3.959 18.246 -15.443 1.00 94.12 325 VAL A C 1
ATOM 2551 O O . VAL A 1 325 ? 4.288 18.708 -16.539 1.00 94.12 325 VAL A O 1
ATOM 2554 N N . ARG A 1 326 ? 3.716 19.025 -14.381 1.00 93.12 326 ARG A N 1
ATOM 2555 C CA . ARG A 1 326 ? 3.914 20.484 -14.419 1.00 93.12 326 ARG A CA 1
ATOM 2556 C C . ARG A 1 326 ? 5.385 20.850 -14.667 1.00 93.12 326 ARG A C 1
ATOM 2558 O O . ARG A 1 326 ? 6.287 20.046 -14.437 1.00 93.12 326 ARG A O 1
ATOM 2565 N N . GLY A 1 327 ? 5.616 22.077 -15.130 1.00 90.56 327 GLY A N 1
ATOM 2566 C CA . GLY A 1 327 ? 6.967 22.625 -15.258 1.00 90.56 327 GLY A CA 1
ATOM 2567 C C . GLY A 1 327 ? 7.684 22.719 -13.909 1.00 90.56 327 GLY A C 1
ATOM 2568 O O . GLY A 1 327 ? 7.031 22.767 -12.866 1.00 90.56 327 GLY A O 1
ATOM 2569 N N . LEU A 1 328 ? 9.019 22.729 -13.967 1.00 92.62 328 LEU A N 1
ATOM 2570 C CA . LEU A 1 328 ? 9.875 22.963 -12.808 1.00 92.62 328 LEU A CA 1
ATOM 2571 C C . LEU A 1 328 ? 9.988 24.475 -12.559 1.00 92.62 328 LEU A C 1
ATOM 2573 O O . LEU A 1 328 ? 10.392 25.201 -13.471 1.00 92.62 328 LEU A O 1
ATOM 2577 N N . ASP A 1 329 ? 9.649 24.925 -11.357 1.00 91.69 329 ASP A N 1
ATOM 2578 C CA . ASP A 1 329 ? 9.799 26.317 -10.926 1.00 91.69 329 ASP A CA 1
ATOM 2579 C C . ASP A 1 329 ? 11.266 26.648 -10.573 1.00 91.69 329 ASP A C 1
ATOM 2581 O O . ASP A 1 329 ? 12.092 25.765 -10.319 1.00 91.69 329 ASP A O 1
ATOM 2585 N N . GLU A 1 330 ? 11.619 27.938 -10.571 1.00 84.81 330 GLU A N 1
ATOM 2586 C CA . GLU A 1 330 ? 12.926 28.379 -10.065 1.00 84.81 330 GLU A CA 1
ATOM 2587 C C . GLU A 1 330 ? 13.020 28.058 -8.557 1.00 84.81 330 GLU A C 1
ATOM 2589 O O . GLU A 1 330 ? 12.072 28.279 -7.808 1.00 84.81 330 GLU A O 1
ATOM 2594 N N . ASP A 1 331 ? 14.159 27.508 -8.121 1.00 88.81 331 ASP A N 1
ATOM 2595 C CA . ASP A 1 331 ? 14.478 27.121 -6.732 1.00 88.81 331 ASP A CA 1
ATOM 2596 C C . ASP A 1 331 ? 13.818 25.847 -6.163 1.00 88.81 331 ASP A C 1
ATOM 2598 O O . ASP A 1 331 ? 13.996 25.546 -4.977 1.00 88.81 331 ASP A O 1
ATOM 2602 N N . GLU A 1 332 ? 13.120 25.037 -6.967 1.00 92.06 332 GLU A N 1
ATOM 2603 C CA . GLU A 1 332 ? 12.653 23.722 -6.509 1.00 92.06 332 GLU A CA 1
ATOM 2604 C C . GLU A 1 332 ? 13.548 22.539 -6.906 1.00 92.06 332 GLU A C 1
ATOM 2606 O O . GLU A 1 332 ? 14.213 22.509 -7.941 1.00 92.06 332 GLU A O 1
ATOM 2611 N N . GLU A 1 333 ? 13.530 21.512 -6.051 1.00 93.38 333 GLU A N 1
ATOM 2612 C CA . GLU A 1 333 ? 14.172 20.231 -6.326 1.00 93.38 333 GLU A CA 1
ATOM 2613 C C . GLU A 1 333 ? 13.584 19.593 -7.587 1.00 93.38 333 GLU A C 1
ATOM 2615 O O . GLU A 1 333 ? 12.366 19.460 -7.723 1.00 93.38 333 GLU A O 1
ATOM 2620 N N . TRP A 1 334 ? 14.458 19.114 -8.477 1.00 92.44 334 TRP A N 1
ATOM 2621 C CA . TRP A 1 334 ? 14.092 18.622 -9.813 1.00 92.44 334 TRP A CA 1
ATOM 2622 C C . TRP A 1 334 ? 12.996 17.544 -9.821 1.00 92.44 334 TRP A C 1
ATOM 2624 O O . TRP A 1 334 ? 12.332 17.335 -10.838 1.00 92.44 334 TRP A O 1
ATOM 2634 N N . PHE A 1 335 ? 12.846 16.809 -8.715 1.00 94.44 335 PHE A N 1
ATOM 2635 C CA . PHE A 1 335 ? 11.906 15.703 -8.588 1.00 94.44 335 PHE A CA 1
ATOM 2636 C C . PHE A 1 335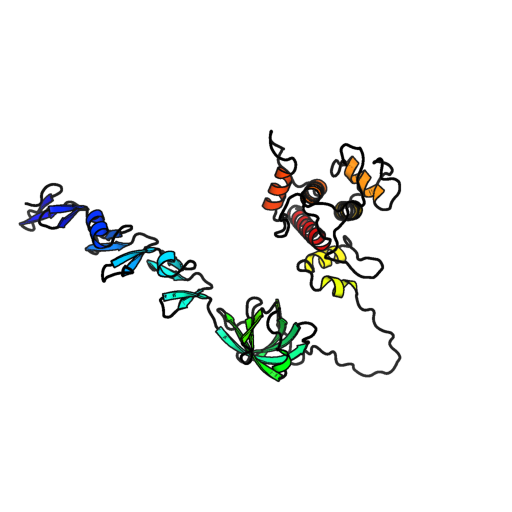 ? 10.517 16.111 -8.074 1.00 94.44 335 PHE A C 1
ATOM 2638 O O . PHE A 1 335 ? 9.591 15.306 -8.200 1.00 94.44 335 PHE A O 1
ATOM 2645 N N . LYS A 1 336 ? 10.339 17.320 -7.517 1.00 95.62 336 LYS A N 1
ATOM 2646 C CA . LYS A 1 336 ? 9.066 17.744 -6.902 1.00 95.62 336 LYS A CA 1
ATOM 2647 C C . LYS A 1 336 ? 7.856 17.612 -7.833 1.00 95.62 336 LYS A C 1
ATOM 2649 O O . LYS A 1 336 ? 6.901 16.953 -7.417 1.00 95.62 336 LYS A O 1
ATOM 2654 N N . PRO A 1 337 ? 7.895 18.095 -9.094 1.00 96.44 337 PRO A N 1
ATOM 2655 C CA . PRO A 1 337 ? 6.759 17.948 -10.004 1.00 96.44 337 PRO A CA 1
ATOM 2656 C C . PRO A 1 337 ? 6.315 16.492 -10.198 1.00 96.44 337 PRO A C 1
ATOM 2658 O O . PRO A 1 337 ? 5.123 16.207 -10.312 1.00 96.44 337 PRO A O 1
ATOM 2661 N N . TYR A 1 338 ? 7.262 15.548 -10.208 1.00 96.50 338 TYR A N 1
ATOM 2662 C CA . TYR A 1 338 ? 6.973 14.123 -10.379 1.00 96.50 338 TYR A CA 1
ATOM 2663 C C . TYR A 1 338 ? 6.340 13.510 -9.130 1.00 96.50 338 TYR A C 1
ATOM 2665 O O . TYR A 1 338 ? 5.423 12.703 -9.254 1.00 96.50 338 TYR A O 1
ATOM 2673 N N . VAL A 1 339 ? 6.802 13.896 -7.937 1.00 96.50 339 VAL A N 1
ATOM 2674 C CA . VAL A 1 339 ? 6.219 13.441 -6.665 1.00 96.50 339 VAL A CA 1
ATOM 2675 C C . VAL A 1 339 ? 4.779 13.928 -6.533 1.00 96.50 339 VAL A C 1
ATOM 2677 O O . VAL A 1 339 ? 3.889 13.119 -6.288 1.00 96.50 339 VAL A O 1
ATOM 2680 N N . GLU A 1 340 ? 4.532 15.215 -6.771 1.00 95.62 340 GLU A N 1
ATOM 2681 C CA . GLU A 1 340 ? 3.191 15.807 -6.683 1.00 95.62 340 GLU A CA 1
ATOM 2682 C C . GLU A 1 340 ? 2.227 15.189 -7.704 1.00 95.62 340 GLU A C 1
ATOM 2684 O O . GLU A 1 340 ? 1.097 14.839 -7.365 1.00 95.62 340 GLU A O 1
ATOM 2689 N N . THR A 1 341 ? 2.689 14.979 -8.943 1.00 96.38 341 THR A N 1
ATOM 2690 C CA . THR A 1 341 ? 1.893 14.302 -9.981 1.00 96.38 341 THR A CA 1
ATOM 2691 C C . THR A 1 341 ? 1.603 12.849 -9.598 1.00 96.38 341 THR A C 1
ATOM 2693 O O . THR A 1 341 ? 0.501 12.347 -9.806 1.00 96.38 341 THR A O 1
ATOM 2696 N N . ALA A 1 342 ? 2.572 12.146 -9.008 1.00 96.62 342 ALA A N 1
ATOM 2697 C CA . ALA A 1 342 ? 2.345 10.790 -8.529 1.00 96.62 342 ALA A CA 1
ATOM 2698 C C . ALA A 1 342 ? 1.323 10.757 -7.381 1.00 96.62 342 ALA A C 1
ATOM 2700 O O . ALA A 1 342 ? 0.484 9.862 -7.346 1.00 96.62 342 ALA A O 1
ATOM 2701 N N . GLN A 1 343 ? 1.351 11.725 -6.465 1.00 94.94 343 GLN A N 1
ATOM 2702 C CA . GLN A 1 343 ? 0.380 11.825 -5.372 1.00 94.94 343 GLN A CA 1
ATOM 2703 C C . GLN A 1 343 ? -1.036 12.109 -5.890 1.00 94.94 343 GLN A C 1
ATOM 2705 O O . GLN A 1 343 ? -1.974 11.422 -5.485 1.00 94.94 343 GLN A O 1
ATOM 2710 N N . SER A 1 344 ? -1.196 13.051 -6.827 1.00 94.88 344 SER A N 1
ATOM 2711 C CA . SER A 1 344 ? -2.510 13.417 -7.380 1.00 94.88 344 SER A CA 1
ATOM 2712 C C . SER A 1 344 ? -3.183 12.287 -8.166 1.00 94.88 344 SER A C 1
ATOM 2714 O O . SER A 1 344 ? -4.408 12.223 -8.227 1.00 94.88 344 SER A O 1
ATOM 2716 N N . HIS A 1 345 ? -2.391 11.370 -8.727 1.00 93.25 345 HIS A N 1
ATOM 2717 C CA . HIS A 1 345 ? -2.864 10.182 -9.439 1.00 93.25 345 HIS A CA 1
ATOM 2718 C C . HIS A 1 345 ? -2.820 8.893 -8.601 1.00 93.25 345 HIS A C 1
ATOM 2720 O O . HIS A 1 345 ? -2.964 7.801 -9.151 1.00 93.25 345 HIS A O 1
ATOM 2726 N N . SER A 1 346 ? -2.601 8.996 -7.284 1.00 93.94 346 SER A N 1
ATOM 2727 C CA . SER A 1 346 ? -2.500 7.850 -6.364 1.00 93.94 346 SER A CA 1
ATOM 2728 C C . SER A 1 346 ? -1.407 6.830 -6.733 1.00 93.94 346 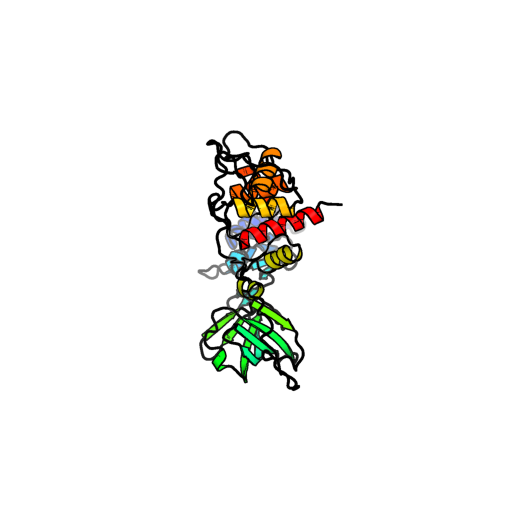SER A C 1
ATOM 2730 O O . SER A 1 346 ? -1.488 5.659 -6.366 1.00 93.94 346 SER A O 1
ATOM 2732 N N . LEU A 1 347 ? -0.358 7.260 -7.435 1.00 95.81 347 LEU A N 1
ATOM 2733 C CA . LEU A 1 347 ? 0.821 6.465 -7.802 1.00 95.81 347 LEU A CA 1
ATOM 2734 C C . LEU A 1 347 ? 1.919 6.497 -6.724 1.00 95.81 347 LEU A C 1
ATOM 2736 O O . LEU A 1 347 ? 2.805 5.647 -6.731 1.00 95.81 347 LEU A O 1
ATOM 2740 N N . TYR A 1 348 ? 1.887 7.468 -5.808 1.00 95.44 348 TYR A N 1
ATOM 2741 C CA . TYR A 1 348 ? 2.845 7.552 -4.704 1.00 95.44 348 TYR A CA 1
ATOM 2742 C C . TYR A 1 348 ? 2.472 6.553 -3.598 1.00 95.44 348 TYR A C 1
ATOM 2744 O O . TYR A 1 348 ? 1.407 6.669 -2.991 1.00 95.44 348 TYR A O 1
ATOM 2752 N N . LEU A 1 349 ? 3.323 5.551 -3.354 1.00 93.56 349 LEU A N 1
ATOM 2753 C CA . LEU A 1 349 ? 3.028 4.486 -2.391 1.00 93.56 349 LEU A CA 1
ATOM 2754 C C . LEU A 1 349 ? 3.254 4.954 -0.945 1.00 93.56 349 LEU A C 1
ATOM 2756 O O . LEU A 1 349 ? 4.197 5.708 -0.703 1.00 93.56 349 LEU A O 1
ATOM 2760 N N . PRO A 1 350 ? 2.476 4.459 0.038 1.00 91.44 350 PRO A N 1
ATOM 2761 C CA . PRO A 1 350 ? 2.690 4.788 1.451 1.00 91.44 350 PRO A CA 1
ATOM 2762 C C . PRO A 1 350 ? 4.090 4.425 1.962 1.00 91.44 350 PRO A C 1
ATOM 2764 O O . PRO A 1 350 ? 4.603 5.063 2.874 1.00 91.44 350 PRO A O 1
ATOM 2767 N N . THR A 1 351 ? 4.731 3.421 1.356 1.00 89.50 351 THR A N 1
ATOM 2768 C CA . THR A 1 351 ? 6.088 2.983 1.707 1.00 89.50 351 THR A CA 1
ATOM 2769 C C . THR A 1 351 ? 7.194 3.856 1.099 1.00 89.50 351 THR A C 1
ATOM 2771 O O . THR A 1 351 ? 8.373 3.560 1.290 1.00 89.50 351 THR A O 1
ATOM 2774 N N . PHE A 1 352 ? 6.870 4.903 0.333 1.00 94.38 352 PHE A N 1
ATOM 2775 C CA . PHE A 1 352 ? 7.842 5.858 -0.208 1.00 94.38 352 PHE A CA 1
ATOM 2776 C C . PHE A 1 352 ? 8.093 6.989 0.800 1.00 94.38 352 PHE A C 1
ATOM 2778 O O . PHE A 1 352 ? 7.619 8.113 0.652 1.00 94.38 352 PHE A O 1
ATOM 2785 N N . ASP A 1 353 ? 8.843 6.674 1.849 1.00 88.00 353 ASP A N 1
ATOM 2786 C CA . ASP A 1 353 ? 9.142 7.555 2.984 1.00 88.00 353 ASP A CA 1
ATOM 2787 C C . ASP A 1 353 ? 10.211 8.628 2.699 1.00 88.00 353 ASP A C 1
ATOM 2789 O O . ASP A 1 353 ? 10.218 9.674 3.350 1.00 88.00 353 ASP A O 1
ATOM 2793 N N . SER A 1 354 ? 11.082 8.426 1.703 1.00 91.62 354 SER A N 1
ATOM 2794 C CA . SER A 1 354 ? 12.030 9.444 1.231 1.00 91.62 354 SER A CA 1
ATOM 2795 C C . SER A 1 354 ? 12.254 9.416 -0.286 1.00 91.62 354 SER A C 1
ATOM 2797 O O . SER A 1 354 ? 12.015 8.420 -0.971 1.00 91.62 354 SER A O 1
ATOM 2799 N N . ALA A 1 355 ? 12.760 10.529 -0.827 1.00 88.06 355 ALA A N 1
ATOM 2800 C CA . ALA A 1 355 ? 13.050 10.672 -2.254 1.00 88.06 355 ALA A CA 1
ATOM 2801 C C . ALA A 1 355 ? 14.161 9.721 -2.746 1.00 88.06 355 ALA A C 1
ATOM 2803 O O . ALA A 1 355 ? 14.115 9.209 -3.867 1.00 88.06 355 ALA A O 1
ATOM 2804 N N . ASP A 1 356 ? 15.176 9.490 -1.915 1.00 92.50 356 ASP A N 1
ATOM 2805 C CA . ASP A 1 356 ? 16.354 8.681 -2.222 1.00 92.50 356 ASP A CA 1
ATOM 2806 C C . ASP A 1 356 ? 16.198 7.196 -1.860 1.00 92.50 356 ASP A C 1
ATOM 2808 O O . ASP A 1 356 ? 17.039 6.381 -2.274 1.00 92.50 356 ASP A O 1
ATOM 2812 N N . LYS A 1 357 ? 15.106 6.835 -1.172 1.00 96.56 357 LYS A N 1
ATOM 2813 C CA . LYS A 1 357 ? 14.761 5.462 -0.809 1.00 96.56 357 LYS A CA 1
ATOM 2814 C C . LYS A 1 357 ? 14.810 4.549 -2.031 1.00 96.56 357 LYS A C 1
ATOM 2816 O O . LYS A 1 357 ? 14.254 4.850 -3.089 1.00 96.56 357 LYS A O 1
ATOM 2821 N N . LYS A 1 358 ? 15.493 3.413 -1.890 1.00 97.88 358 LYS A N 1
ATOM 2822 C CA . LYS A 1 358 ? 15.530 2.360 -2.910 1.00 97.88 358 LYS A CA 1
ATOM 2823 C C . LYS A 1 358 ? 14.227 1.575 -2.891 1.00 97.88 358 LYS A C 1
ATOM 2825 O O . LYS A 1 358 ? 13.706 1.298 -1.814 1.00 97.88 358 LYS A O 1
ATOM 2830 N N . ILE A 1 359 ? 13.725 1.222 -4.070 1.00 97.56 359 ILE A N 1
ATOM 2831 C CA . ILE A 1 359 ? 12.456 0.497 -4.186 1.00 97.56 359 ILE A CA 1
ATOM 2832 C C . ILE A 1 359 ? 12.683 -1.004 -4.347 1.00 97.56 359 ILE A C 1
ATOM 2834 O O . ILE A 1 359 ? 13.657 -1.447 -4.973 1.00 97.56 359 ILE A O 1
ATOM 2838 N N . THR A 1 360 ? 11.769 -1.785 -3.785 1.00 97.75 360 THR A N 1
ATOM 2839 C CA . THR A 1 360 ? 11.735 -3.242 -3.940 1.00 97.75 360 THR A CA 1
ATOM 2840 C C . THR A 1 360 ? 11.008 -3.655 -5.225 1.00 97.75 360 THR A C 1
ATOM 2842 O O . THR A 1 360 ? 10.354 -2.849 -5.893 1.00 97.75 360 THR A O 1
ATOM 2845 N N . ARG A 1 361 ? 11.113 -4.933 -5.599 1.00 96.81 361 ARG A N 1
ATOM 2846 C CA . ARG A 1 361 ? 10.401 -5.510 -6.749 1.00 96.81 361 ARG A CA 1
ATOM 2847 C C . ARG A 1 361 ? 8.885 -5.531 -6.559 1.00 96.81 361 ARG A C 1
ATOM 2849 O O . ARG A 1 361 ? 8.162 -5.395 -7.542 1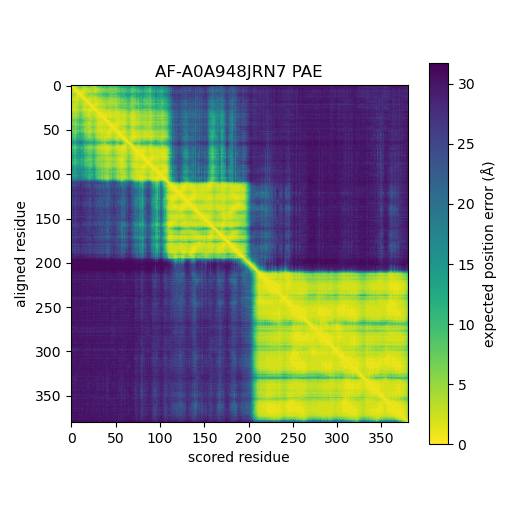.00 96.81 361 ARG A O 1
ATOM 2856 N N . GLU A 1 362 ? 8.396 -5.695 -5.334 1.00 97.12 362 GLU A N 1
ATOM 2857 C CA . GLU A 1 362 ? 6.961 -5.599 -5.031 1.00 97.12 362 GLU A CA 1
ATOM 2858 C C . GLU A 1 362 ? 6.442 -4.157 -5.136 1.00 97.12 362 GLU A C 1
ATOM 2860 O O . GLU A 1 362 ? 5.381 -3.931 -5.705 1.00 97.12 362 GLU A O 1
ATOM 2865 N N . GLU A 1 363 ? 7.219 -3.164 -4.696 1.00 98.12 363 GLU A N 1
ATOM 2866 C CA . GLU A 1 363 ? 6.848 -1.748 -4.816 1.00 98.12 363 GLU A CA 1
ATOM 2867 C C . GLU A 1 363 ? 6.874 -1.277 -6.269 1.00 98.12 363 GLU A C 1
ATOM 2869 O O . GLU A 1 363 ? 6.010 -0.518 -6.704 1.00 98.12 363 GLU A O 1
ATOM 2874 N N . MET A 1 364 ? 7.849 -1.757 -7.046 1.00 98.19 364 MET A N 1
ATOM 2875 C CA . MET A 1 364 ? 7.862 -1.560 -8.492 1.00 98.19 364 MET A CA 1
ATOM 2876 C C . MET A 1 364 ? 6.618 -2.173 -9.139 1.00 98.19 364 MET A C 1
ATOM 2878 O O . MET A 1 364 ? 5.991 -1.508 -9.962 1.00 98.19 364 MET A O 1
ATOM 2882 N N . ALA A 1 365 ? 6.250 -3.405 -8.769 1.00 98.06 365 ALA A N 1
ATOM 2883 C CA . ALA A 1 365 ? 5.071 -4.063 -9.323 1.00 98.06 365 ALA A CA 1
ATOM 2884 C C . ALA A 1 365 ? 3.793 -3.281 -9.017 1.00 98.06 365 ALA A C 1
ATOM 2886 O O . ALA A 1 365 ? 2.999 -3.040 -9.920 1.00 98.06 365 ALA A O 1
ATOM 2887 N N . GLU A 1 366 ? 3.626 -2.817 -7.782 1.00 98.31 366 GLU A N 1
ATOM 2888 C CA . GLU A 1 366 ? 2.485 -1.986 -7.409 1.00 98.31 366 GLU A CA 1
ATOM 2889 C C . GLU A 1 366 ? 2.443 -0.682 -8.218 1.00 98.31 366 GLU A C 1
ATOM 2891 O O . GLU A 1 366 ? 1.420 -0.359 -8.825 1.00 98.31 366 GLU A O 1
ATOM 2896 N N . LEU A 1 367 ? 3.564 0.043 -8.305 1.00 98.44 367 LEU A N 1
ATOM 2897 C CA . LEU A 1 367 ? 3.650 1.287 -9.076 1.00 98.44 367 LEU A CA 1
ATOM 2898 C C . LEU A 1 367 ? 3.297 1.069 -10.558 1.00 98.44 367 LEU A C 1
ATOM 2900 O O . LEU A 1 367 ? 2.535 1.848 -11.138 1.00 98.44 367 LEU A O 1
ATOM 2904 N N . VAL A 1 368 ? 3.834 0.009 -11.173 1.00 98.06 368 VAL A N 1
ATOM 2905 C CA . VAL A 1 368 ? 3.570 -0.333 -12.578 1.00 98.06 368 VAL A CA 1
ATOM 2906 C C . VAL A 1 368 ? 2.131 -0.823 -12.774 1.00 98.06 368 VAL A C 1
ATOM 2908 O O . VAL A 1 368 ? 1.509 -0.494 -13.783 1.00 98.06 368 VAL A O 1
ATOM 2911 N N . ASN A 1 369 ? 1.550 -1.554 -11.823 1.00 97.56 369 ASN A N 1
ATOM 2912 C CA . ASN A 1 369 ? 0.149 -1.956 -11.913 1.00 97.56 369 ASN A CA 1
ATOM 2913 C C . ASN A 1 369 ? -0.779 -0.732 -11.860 1.00 97.56 369 ASN A C 1
ATOM 2915 O O . ASN A 1 369 ? -1.615 -0.565 -12.748 1.00 97.56 369 ASN A O 1
ATOM 2919 N N . ARG A 1 370 ? -0.570 0.181 -10.900 1.00 97.75 370 ARG A N 1
ATOM 2920 C CA . ARG A 1 370 ? -1.392 1.396 -10.768 1.00 97.75 370 ARG A CA 1
ATOM 2921 C C . ARG A 1 370 ? -1.350 2.283 -12.009 1.00 97.75 370 ARG A C 1
ATOM 2923 O O . ARG A 1 370 ? -2.389 2.795 -12.419 1.00 97.75 370 ARG A O 1
ATOM 2930 N N . ILE A 1 371 ? -0.178 2.471 -12.626 1.00 96.69 371 ILE A N 1
ATOM 2931 C CA . ILE A 1 371 ? -0.080 3.303 -13.835 1.00 96.69 371 ILE A CA 1
ATOM 2932 C C . ILE A 1 371 ? -0.756 2.646 -15.044 1.00 96.69 371 ILE A C 1
ATOM 2934 O O . ILE A 1 371 ? -1.393 3.347 -15.829 1.00 96.69 371 ILE A O 1
ATOM 2938 N N . LEU A 1 372 ? -0.674 1.319 -15.190 1.00 93.94 372 LEU A N 1
ATOM 2939 C CA . LEU A 1 372 ? -1.378 0.605 -16.259 1.00 93.94 372 LEU A CA 1
ATOM 2940 C C . LEU A 1 372 ? -2.897 0.692 -16.075 1.00 93.94 372 LEU A C 1
ATOM 2942 O O . LEU A 1 372 ? -3.621 0.918 -17.046 1.00 93.94 372 LEU A O 1
ATOM 2946 N N . ASP A 1 373 ? -3.376 0.579 -14.837 1.00 92.38 373 ASP A N 1
ATOM 2947 C CA . ASP A 1 373 ? -4.796 0.735 -14.525 1.00 92.38 373 ASP A CA 1
ATOM 2948 C C . ASP A 1 373 ? -5.261 2.178 -14.781 1.00 92.38 373 ASP A C 1
ATOM 2950 O O . ASP A 1 373 ? -6.325 2.388 -15.366 1.00 92.38 373 ASP A O 1
ATOM 2954 N N . LEU A 1 374 ? -4.448 3.185 -14.442 1.00 92.00 374 LEU A N 1
ATOM 2955 C CA . LEU A 1 374 ? -4.722 4.585 -14.779 1.00 92.00 374 LEU A CA 1
ATOM 2956 C C . LEU A 1 374 ? -4.800 4.805 -16.299 1.00 92.00 374 LEU A C 1
ATOM 2958 O O . LEU A 1 374 ? -5.747 5.426 -16.778 1.00 92.00 374 LEU A O 1
ATOM 2962 N N . GLN A 1 375 ? -3.849 4.270 -17.066 1.00 86.88 375 GLN A N 1
ATOM 2963 C CA . GLN A 1 375 ? -3.835 4.370 -18.532 1.00 86.88 375 GLN A CA 1
ATOM 2964 C C . GLN A 1 375 ? -5.067 3.736 -19.177 1.00 86.88 375 GLN A C 1
ATOM 2966 O O . GLN A 1 375 ? -5.630 4.303 -20.115 1.00 86.88 375 GLN A O 1
ATOM 2971 N N . SER A 1 376 ? -5.525 2.600 -18.647 1.00 85.06 376 SER A N 1
ATOM 2972 C CA . SER A 1 376 ? -6.743 1.945 -19.136 1.00 85.06 376 SER A CA 1
ATOM 2973 C C . SER A 1 376 ? -7.998 2.802 -18.940 1.00 85.06 376 SER A C 1
ATOM 2975 O O . SER A 1 376 ? -8.905 2.741 -19.759 1.00 85.06 376 SER A O 1
ATOM 2977 N N . LYS A 1 377 ? -8.031 3.645 -17.898 1.00 83.31 377 LYS A N 1
ATOM 2978 C CA . LYS A 1 377 ? -9.141 4.572 -17.616 1.00 83.31 377 LYS A CA 1
ATOM 2979 C C . LYS A 1 377 ? -9.076 5.859 -18.441 1.00 83.31 377 LYS A C 1
ATOM 2981 O O . LYS A 1 377 ? -10.097 6.512 -18.625 1.00 83.31 377 LYS A O 1
ATOM 2986 N N . LEU A 1 378 ? -7.881 6.250 -18.888 1.00 76.75 378 LEU A N 1
ATOM 2987 C CA . LEU A 1 378 ? -7.652 7.451 -19.701 1.00 76.75 378 LEU A CA 1
ATOM 2988 C C . LEU A 1 378 ? -7.762 7.184 -21.209 1.00 76.75 378 LEU A C 1
ATOM 2990 O O . LEU A 1 378 ? -7.920 8.128 -21.981 1.00 76.75 378 LEU A O 1
ATOM 2994 N N . SER A 1 379 ? -7.673 5.920 -21.625 1.00 64.88 379 SER A N 1
ATOM 2995 C CA . SER A 1 379 ? -7.873 5.504 -23.014 1.00 64.88 379 SER A CA 1
ATOM 2996 C C . SER A 1 379 ? -9.383 5.368 -23.291 1.00 64.88 379 SER A C 1
ATOM 2998 O O . SER A 1 379 ? -10.023 4.566 -22.614 1.00 64.88 379 SER A O 1
ATOM 3000 N N . PRO A 1 380 ? -9.963 6.168 -24.208 1.00 46.22 380 PRO A N 1
ATOM 3001 C CA . PRO A 1 380 ? -11.407 6.218 -24.459 1.00 46.22 380 PRO A CA 1
ATOM 3002 C C . PRO A 1 380 ? -11.988 4.976 -25.143 1.00 46.22 380 PRO A C 1
ATOM 3004 O O . PRO A 1 380 ? -11.244 4.291 -25.886 1.00 46.22 380 PRO A O 1
#

Solvent-accessible surface area (backbone atoms only — not comparable to full-atom values): 21523 Å² total; per-residue (Å²): 122,40,64,66,63,51,46,77,40,83,88,77,76,42,80,42,47,37,94,69,34,38,81,54,94,64,26,39,40,51,32,36,62,56,18,28,76,66,29,33,64,58,36,34,52,38,81,90,76,77,41,69,42,46,38,94,59,30,40,82,38,72,40,99,77,69,91,49,51,30,40,36,39,25,36,77,66,20,33,89,48,24,40,60,39,87,88,84,65,44,70,40,44,41,94,70,32,34,69,49,97,87,49,35,39,38,76,41,77,35,78,42,58,25,40,30,71,44,73,40,74,93,78,32,35,32,34,34,29,36,72,85,81,68,50,31,30,42,31,32,48,44,81,50,46,90,60,54,79,80,35,64,76,30,72,41,36,33,32,30,34,88,50,99,54,89,53,58,83,20,31,42,38,45,86,93,71,85,25,46,18,40,23,69,39,77,43,83,46,61,95,82,69,65,95,70,84,86,83,80,92,72,95,69,92,79,74,82,79,78,77,60,46,36,59,66,53,33,65,85,42,97,37,35,69,30,45,50,54,32,38,76,69,66,47,46,77,54,49,99,85,38,33,56,52,37,82,41,70,34,27,40,37,59,50,40,38,36,56,38,49,65,68,67,52,69,68,38,68,53,56,78,27,82,79,39,49,83,53,97,38,23,19,33,50,30,36,33,34,78,67,65,40,46,78,57,46,98,88,46,32,67,58,48,82,42,64,34,24,44,47,60,50,44,42,35,53,37,51,69,71,66,54,89,61,67,80,85,61,90,96,59,67,91,52,50,43,43,52,55,46,25,50,79,69,68,50,56,55,91,87,63,83,46,64,78,40,68,37,28,42,33,56,49,28,37,41,54,40,51,51,52,55,49,49,60,72,71,54,131

Radius of gyration: 33.26 Å; Cα contacts (8 Å, |Δi|>4): 662; chains: 1; bounding box: 80×98×71 Å